Protein AF-A0AAP9ER14-F1 (afdb_monomer_lite)

Secondary structure (DSSP, 8-state):
------------------------------PPPPPPPPPPPPPPPPPP-TT-----EEEE----EEEEEEEEESS-EEEEES-EEEEETTTEEEEE-S-----S-EEEEEEEETT-EEEEE--S-EEEEEEEEEEEEEEE-SS-EEEEEEEEEEEEE-SS--EEEEEE-S-EEEEE-SSS-EEEEEEEEEEEEEEE-SS--EEE-SEEEEEEEEEE-SS--EEEEEEEEEEEEEE-SS--EEEEEEEEEEEEEE-SSS-EEEEE-TT-EEEEE----HHHHHHHHHHHHHHHHHHHSTTSS----------S-TTTHHHHHHHHHHHHHHHHHHHHHHHHHHSS-HHHHHHHHHHHHHHHHHHHHHHHHHHHHHH-SS------TT-HHHHHHHHHHHHHHHHHHHHHHHHHHH-----------HHHHHHHHHHHHHHHHHHHHHHHHTSHHHHHHHHHHHHHHH-

Structure (mmCIF, N/CA/C/O backbone):
data_AF-A0AAP9ER14-F1
#
_entry.id   AF-A0AAP9ER14-F1
#
loop_
_atom_site.group_PDB
_atom_site.id
_atom_site.type_symbol
_atom_site.label_atom_id
_atom_site.label_alt_id
_atom_site.label_comp_id
_atom_site.label_asym_id
_atom_site.label_entity_id
_atom_site.label_seq_id
_atom_site.pdbx_PDB_ins_code
_atom_site.Cartn_x
_atom_site.Cartn_y
_atom_site.Cartn_z
_atom_site.occupancy
_atom_site.B_iso_or_equiv
_atom_site.auth_seq_id
_atom_site.auth_comp_id
_atom_site.auth_asym_id
_atom_site.auth_atom_id
_atom_site.pdbx_PDB_model_num
ATOM 1 N N . MET A 1 1 ? -81.067 3.537 44.867 1.00 37.56 1 MET A N 1
ATOM 2 C CA . MET A 1 1 ? -82.253 3.334 44.002 1.00 37.56 1 MET A CA 1
ATOM 3 C C . MET A 1 1 ? -81.757 2.718 42.697 1.00 37.56 1 MET A C 1
ATOM 5 O O . MET A 1 1 ? -80.924 3.329 42.054 1.00 37.56 1 MET A O 1
ATOM 9 N N . ALA A 1 2 ? -81.883 1.393 42.564 1.00 40.19 2 ALA A N 1
ATOM 10 C CA . ALA A 1 2 ? -82.840 0.686 41.683 1.00 40.19 2 ALA A CA 1
ATOM 11 C C . ALA A 1 2 ? -82.239 0.456 40.272 1.00 40.19 2 ALA A C 1
ATOM 13 O O . ALA A 1 2 ? -82.068 1.403 39.525 1.00 40.19 2 ALA A O 1
ATOM 14 N N . ARG A 1 3 ? -81.631 -0.708 39.978 1.00 46.72 3 ARG A N 1
ATOM 15 C CA . ARG A 1 3 ? -82.211 -2.010 39.541 1.00 46.72 3 ARG A CA 1
ATOM 16 C C . ARG A 1 3 ? -83.025 -1.944 38.239 1.00 46.72 3 ARG A C 1
ATOM 18 O O . ARG A 1 3 ? -84.116 -1.403 38.267 1.00 46.72 3 ARG A O 1
ATOM 25 N N . HIS A 1 4 ? -82.566 -2.663 37.205 1.00 47.19 4 HIS A N 1
ATOM 26 C CA . HIS A 1 4 ? -83.324 -3.614 36.356 1.00 47.19 4 HIS A CA 1
ATOM 27 C C . HIS A 1 4 ? -82.300 -4.393 35.481 1.00 47.19 4 HIS A C 1
ATOM 29 O O . HIS A 1 4 ? -81.440 -3.760 34.887 1.00 47.19 4 HIS A O 1
ATOM 35 N N . ARG A 1 5 ? -82.122 -5.729 35.618 1.00 48.44 5 ARG A N 1
ATOM 36 C CA . ARG A 1 5 ? -82.878 -6.877 35.021 1.00 48.44 5 ARG A CA 1
ATOM 37 C C . ARG A 1 5 ? -82.789 -6.892 33.477 1.00 48.44 5 ARG A C 1
ATOM 39 O O . ARG A 1 5 ? -83.010 -5.855 32.885 1.00 48.44 5 ARG A O 1
ATOM 46 N N . SER A 1 6 ? -82.583 -7.998 32.749 1.00 47.16 6 SER A N 1
ATOM 47 C CA . SER A 1 6 ? -82.726 -9.432 33.056 1.00 47.16 6 SER A CA 1
ATOM 48 C C . SER A 1 6 ? -82.346 -10.307 31.838 1.00 47.16 6 SER A C 1
ATOM 50 O O . SER A 1 6 ? -82.711 -9.933 30.733 1.00 47.16 6 SER A O 1
ATOM 52 N N . LEU A 1 7 ? -81.820 -11.518 32.113 1.00 47.88 7 LEU A N 1
ATOM 53 C CA . LEU A 1 7 ? -82.157 -12.852 31.538 1.00 47.88 7 LEU A CA 1
ATOM 54 C C . LEU A 1 7 ? -81.899 -13.125 30.034 1.00 47.88 7 LEU A C 1
ATOM 56 O O . LEU A 1 7 ? -82.387 -12.405 29.178 1.00 47.88 7 LEU A O 1
ATOM 60 N N . ARG A 1 8 ? -81.200 -14.205 29.641 1.00 44.22 8 ARG A N 1
ATOM 61 C CA . ARG A 1 8 ? -81.615 -15.640 29.544 1.00 44.22 8 ARG A CA 1
ATOM 62 C C . ARG A 1 8 ? -80.444 -16.392 28.847 1.00 44.22 8 ARG A C 1
ATOM 64 O O . ARG A 1 8 ? -79.755 -15.746 28.075 1.00 44.22 8 ARG A O 1
ATOM 71 N N . ASN A 1 9 ? -80.186 -17.704 28.904 1.00 40.47 9 ASN A N 1
ATOM 72 C CA . ASN A 1 9 ? -80.587 -18.873 29.703 1.00 40.47 9 ASN A CA 1
ATOM 73 C C . ASN A 1 9 ? -79.779 -20.094 29.168 1.00 40.47 9 ASN A C 1
ATOM 75 O O . ASN A 1 9 ? -79.563 -20.129 27.965 1.00 40.47 9 ASN A O 1
ATOM 79 N N . LEU A 1 10 ? -79.478 -21.076 30.045 1.00 39.66 10 LEU A N 1
ATOM 80 C CA . LEU A 1 10 ? -79.446 -22.562 29.867 1.00 39.66 10 LEU A CA 1
ATOM 81 C C . LEU A 1 10 ? -78.654 -23.197 28.692 1.00 39.66 10 LEU A C 1
ATOM 83 O O . LEU A 1 10 ? -78.729 -22.736 27.568 1.00 39.66 10 LEU A O 1
ATOM 87 N N . GLY A 1 11 ? -77.952 -24.330 28.814 1.00 36.53 11 GLY A N 1
ATOM 88 C CA . GLY A 1 11 ? -77.845 -25.390 29.830 1.00 36.53 11 GLY A CA 1
ATOM 89 C C . GLY A 1 11 ? -76.650 -26.305 29.461 1.00 36.53 11 GLY A C 1
ATOM 90 O O . GLY A 1 11 ? -76.185 -26.277 28.329 1.00 36.53 11 GLY A O 1
ATOM 91 N N . GLN A 1 12 ? -75.946 -26.915 30.419 1.00 44.78 12 GLN A N 1
ATOM 92 C CA . GLN A 1 12 ? -76.244 -28.217 31.041 1.00 44.78 12 GLN A CA 1
ATOM 93 C C . GLN A 1 12 ? -75.957 -29.416 30.110 1.00 44.78 12 GLN A C 1
ATOM 95 O O . GLN A 1 12 ? -76.627 -29.583 29.099 1.00 44.78 12 GLN A O 1
ATOM 100 N N . GLY A 1 13 ? -75.002 -30.281 30.486 1.00 38.50 13 GLY A N 1
ATOM 101 C CA . GLY A 1 13 ? -74.830 -31.589 29.840 1.00 38.50 13 GLY A CA 1
ATOM 102 C C . GLY A 1 13 ? -73.471 -32.260 30.040 1.00 38.50 13 GLY A C 1
ATOM 103 O O . GLY A 1 13 ? -72.611 -32.184 29.173 1.00 38.50 13 GLY A O 1
ATOM 104 N N . CYS A 1 14 ? -73.296 -32.945 31.172 1.00 44.59 14 CYS A N 1
ATOM 105 C CA . CYS A 1 14 ? -72.257 -33.952 31.387 1.00 44.59 14 CYS A CA 1
ATOM 106 C C . CYS A 1 14 ? -72.363 -35.107 30.376 1.00 44.59 14 CYS A C 1
ATOM 108 O O . CYS A 1 14 ? -73.463 -35.605 30.162 1.00 44.59 14 CYS A O 1
ATOM 110 N N . ALA A 1 15 ? -71.229 -35.630 29.902 1.00 42.75 15 ALA A N 1
ATOM 111 C CA . ALA A 1 15 ? -71.026 -37.071 29.722 1.00 42.75 15 ALA A CA 1
ATOM 112 C C . ALA A 1 15 ? -69.532 -37.360 29.532 1.00 42.75 15 ALA A C 1
ATOM 114 O O . ALA A 1 15 ? -68.941 -37.066 28.496 1.00 42.75 15 ALA A O 1
ATOM 115 N N . ALA A 1 16 ? -68.929 -37.944 30.564 1.00 47.16 16 ALA A N 1
ATOM 116 C CA . ALA A 1 16 ? -67.668 -38.645 30.453 1.00 47.16 16 ALA A CA 1
ATOM 117 C C . ALA A 1 16 ? -67.900 -39.941 29.663 1.00 47.16 16 ALA A C 1
ATOM 119 O O . ALA A 1 16 ? -68.731 -40.757 30.056 1.00 47.16 16 ALA A O 1
ATOM 120 N N . PHE A 1 17 ? -67.143 -40.144 28.589 1.00 42.06 17 PHE A N 1
ATOM 121 C CA . PHE A 1 17 ? -66.876 -41.473 28.053 1.00 42.06 17 PHE A CA 1
ATOM 122 C C . PHE A 1 17 ? -65.367 -41.627 27.912 1.00 42.06 17 PHE A C 1
ATOM 124 O O . PHE A 1 17 ? -64.719 -41.025 27.059 1.00 42.06 17 PHE A O 1
ATOM 131 N N . VAL A 1 18 ? -64.822 -42.421 28.828 1.00 47.12 18 VAL A N 1
ATOM 132 C CA . VAL A 1 18 ? -63.473 -42.967 28.785 1.00 47.12 18 VAL A CA 1
ATOM 133 C C . VAL A 1 18 ? -63.466 -44.021 27.681 1.00 47.12 18 VAL A C 1
ATOM 135 O O . VAL A 1 18 ? -64.092 -45.068 27.825 1.00 47.12 18 VAL A O 1
ATOM 138 N N . LEU A 1 19 ? -62.772 -43.741 26.578 1.00 40.34 19 LEU A N 1
ATOM 139 C CA . LEU A 1 19 ? -62.383 -44.752 25.600 1.00 40.34 19 LEU A CA 1
ATOM 140 C C . LEU A 1 19 ? -60.859 -44.891 25.658 1.00 40.34 19 LEU A C 1
ATOM 142 O O . LEU A 1 19 ? -60.113 -44.143 25.031 1.00 40.34 19 LEU A O 1
ATOM 146 N N . SER A 1 20 ? -60.394 -45.833 26.475 1.00 43.78 20 SER A N 1
ATOM 147 C CA . SER A 1 20 ? -58.998 -46.261 26.500 1.00 43.78 20 SER A CA 1
ATOM 148 C C . SER A 1 20 ? -58.727 -47.130 25.272 1.00 43.78 20 SER A C 1
ATOM 150 O O . SER A 1 20 ? -58.927 -48.341 25.303 1.00 43.78 20 SER A O 1
ATOM 152 N N . ALA A 1 21 ? -58.282 -46.510 24.179 1.00 41.88 21 ALA A N 1
ATOM 153 C CA . ALA A 1 21 ? -57.664 -47.219 23.067 1.00 41.88 21 ALA A CA 1
ATOM 154 C C . ALA A 1 21 ? -56.157 -47.327 23.335 1.00 41.88 21 ALA A C 1
ATOM 156 O O . ALA A 1 21 ? -55.418 -46.347 23.250 1.00 41.88 21 ALA A O 1
ATOM 157 N N . VAL A 1 22 ? -55.708 -48.529 23.695 1.00 49.09 22 VAL A N 1
ATOM 158 C CA . VAL A 1 22 ? -54.288 -48.881 23.769 1.00 49.09 22 VAL A CA 1
ATOM 159 C C . VAL A 1 22 ? -53.776 -49.030 22.337 1.00 49.09 22 VAL A C 1
ATOM 161 O O . VAL A 1 22 ? -53.942 -50.077 21.718 1.00 49.09 22 VAL A O 1
ATOM 164 N N . PHE A 1 23 ? -53.168 -47.973 21.800 1.00 42.84 23 PHE A N 1
ATOM 165 C CA . PHE A 1 23 ? -52.319 -48.058 20.614 1.00 42.84 23 PHE A CA 1
ATOM 166 C C . PHE A 1 23 ? -50.867 -48.207 21.069 1.00 42.84 23 PHE A C 1
AT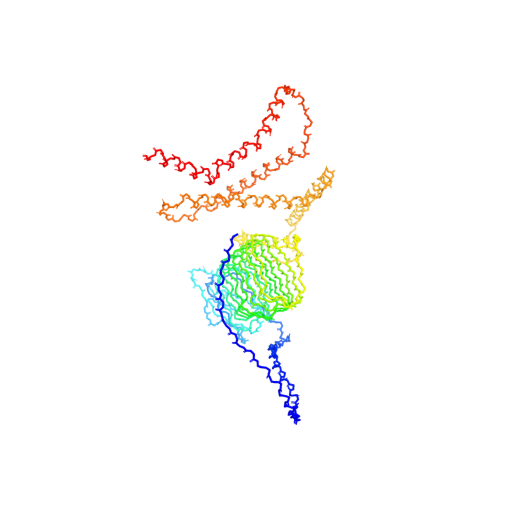OM 168 O O . PHE A 1 23 ? -50.189 -47.236 21.395 1.00 42.84 23 PHE A O 1
ATOM 175 N N . THR A 1 24 ? -50.376 -49.444 21.095 1.00 50.50 24 THR A N 1
ATOM 176 C CA . THR A 1 24 ? -48.939 -49.729 21.133 1.00 50.50 24 THR A CA 1
ATOM 177 C C . THR A 1 24 ? -48.363 -49.496 19.739 1.00 50.50 24 THR A C 1
ATOM 179 O O . THR A 1 24 ? -48.176 -50.432 18.965 1.00 50.50 24 THR A O 1
ATOM 182 N N . THR A 1 25 ? -48.110 -48.238 19.390 1.00 47.75 25 THR A N 1
ATOM 183 C CA . THR A 1 25 ? -47.251 -47.896 18.253 1.00 47.75 25 THR A CA 1
ATOM 184 C C . THR A 1 25 ? -45.843 -47.669 18.777 1.00 47.75 25 THR A C 1
ATOM 186 O O . THR A 1 25 ? -45.559 -46.647 19.401 1.00 47.75 25 THR A O 1
ATOM 189 N N . SER A 1 26 ? -44.960 -48.636 18.534 1.00 56.62 26 SER A N 1
ATOM 190 C CA . SER A 1 26 ? -43.514 -48.486 18.679 1.00 56.62 26 SER A CA 1
ATOM 191 C C . SER A 1 26 ? -43.013 -47.458 17.662 1.00 56.62 26 SER A C 1
ATOM 193 O O . SER A 1 26 ? -42.572 -47.804 16.569 1.00 56.62 26 SER A O 1
ATOM 195 N N . ALA A 1 27 ? -43.121 -46.177 18.008 1.00 49.47 27 ALA A N 1
ATOM 196 C CA . ALA A 1 27 ? -42.451 -45.105 17.295 1.00 49.47 27 ALA A CA 1
ATOM 197 C C . ALA A 1 27 ? -40.973 -45.137 17.696 1.00 49.47 27 ALA A C 1
ATOM 199 O O . ALA A 1 27 ? -40.591 -44.681 18.773 1.00 49.47 27 ALA A O 1
ATOM 200 N N . LEU A 1 28 ? -40.146 -45.734 16.837 1.00 58.12 28 LEU A N 1
ATOM 201 C CA . LEU A 1 28 ? -38.703 -45.528 16.854 1.00 58.12 28 LEU A CA 1
ATOM 202 C C . LEU A 1 28 ? -38.463 -44.018 16.775 1.00 58.12 28 LEU A C 1
ATOM 204 O O . LEU A 1 28 ? -38.783 -43.392 15.765 1.00 58.12 28 LEU A O 1
ATOM 208 N N . ALA A 1 29 ? -37.950 -43.439 17.859 1.00 53.94 29 ALA A N 1
ATOM 209 C CA . ALA A 1 29 ? -37.501 -42.060 17.901 1.00 53.94 29 ALA A CA 1
ATOM 210 C C . ALA A 1 29 ? -36.374 -41.897 16.874 1.00 53.94 29 ALA A C 1
ATOM 212 O O . ALA A 1 29 ? -35.222 -42.241 17.133 1.00 53.94 29 ALA A O 1
ATOM 213 N N . GLN A 1 30 ? -36.723 -41.429 15.677 1.00 60.12 30 GLN A N 1
ATOM 214 C CA . GLN A 1 30 ? -35.744 -40.977 14.704 1.00 60.12 30 GLN A CA 1
ATOM 215 C C . GLN A 1 30 ? -35.145 -39.692 15.264 1.00 60.12 30 GLN A C 1
ATOM 217 O O . GLN A 1 30 ? -35.820 -38.669 15.374 1.00 60.12 30 GLN A O 1
ATOM 222 N N . THR A 1 31 ? -33.883 -39.773 15.677 1.00 69.50 31 THR A N 1
ATOM 223 C CA . THR A 1 31 ? -33.066 -38.595 15.954 1.00 69.50 31 THR A CA 1
ATOM 224 C C . THR A 1 31 ? -33.134 -37.674 14.737 1.00 69.50 31 THR A C 1
ATOM 226 O O . THR A 1 31 ? -32.898 -38.159 13.625 1.00 69.50 31 THR A O 1
ATOM 229 N N . PRO A 1 32 ? -33.475 -36.385 14.910 1.00 72.06 32 PRO A N 1
ATOM 230 C CA . PRO A 1 32 ? -33.477 -35.441 13.804 1.00 72.06 32 PRO A CA 1
ATOM 231 C C . PRO A 1 32 ? -32.103 -35.471 13.117 1.00 72.06 32 PRO A C 1
ATOM 233 O O . PRO A 1 32 ? -31.088 -35.586 13.814 1.00 72.06 32 PRO A O 1
ATOM 236 N N . PRO A 1 33 ? -32.056 -35.428 11.773 1.00 75.88 33 PRO A N 1
ATOM 237 C CA . PRO A 1 33 ? -30.796 -35.442 11.046 1.00 75.88 33 PRO A CA 1
ATOM 238 C C . PRO A 1 33 ? -29.924 -34.292 11.548 1.00 75.88 33 PRO A C 1
ATOM 240 O O . PRO A 1 33 ? -30.408 -33.168 11.710 1.00 75.88 33 PRO A O 1
ATOM 243 N N . LEU A 1 34 ? -28.654 -34.596 11.835 1.00 78.44 34 LEU A N 1
ATOM 244 C CA . LEU A 1 34 ? -27.686 -33.574 12.212 1.00 78.44 34 LEU A CA 1
ATOM 245 C C . LEU A 1 34 ? -27.704 -32.465 11.142 1.00 78.44 34 LEU A C 1
ATOM 247 O O . LEU A 1 34 ? -27.752 -32.789 9.950 1.00 78.44 34 LEU A O 1
ATOM 251 N N . PRO A 1 35 ? -27.664 -31.180 11.540 1.00 81.00 35 PRO A N 1
ATOM 252 C CA . PRO A 1 35 ? -27.457 -30.088 10.601 1.00 81.00 35 PRO A CA 1
ATOM 253 C C . PRO A 1 35 ? -26.236 -30.395 9.726 1.00 81.00 35 PRO A C 1
ATOM 255 O O . PRO A 1 35 ? -25.252 -30.924 10.255 1.00 81.00 35 PRO A O 1
ATOM 258 N N . PRO A 1 36 ? -26.281 -30.097 8.416 1.00 81.25 36 PRO A N 1
ATOM 259 C CA . PRO A 1 36 ? -25.126 -30.289 7.554 1.00 81.25 36 PRO A CA 1
ATOM 260 C C . PRO A 1 36 ? -23.931 -29.546 8.149 1.00 81.25 36 PRO A C 1
ATOM 262 O O . PRO A 1 36 ? -24.048 -28.388 8.560 1.00 81.25 36 PRO A O 1
ATOM 265 N N . GLU A 1 37 ? -22.806 -30.249 8.237 1.00 81.31 37 GLU A N 1
ATOM 266 C CA . GLU A 1 37 ? -21.552 -29.687 8.717 1.00 81.31 37 GLU A CA 1
ATOM 267 C C . GLU A 1 37 ? -21.229 -28.431 7.886 1.00 81.31 37 GLU A C 1
ATOM 269 O O . GLU A 1 37 ? -21.383 -28.464 6.657 1.00 81.31 37 GLU A O 1
ATOM 274 N N . PRO A 1 38 ? -20.855 -27.301 8.519 1.00 79.31 38 PRO A N 1
ATOM 275 C CA . PRO A 1 38 ? -20.463 -26.102 7.793 1.00 79.31 38 PRO A CA 1
ATOM 276 C C . PRO A 1 38 ? -19.399 -26.457 6.749 1.00 79.31 38 PRO A C 1
ATOM 278 O O . PRO A 1 38 ? -18.507 -27.253 7.057 1.00 79.31 38 PRO A O 1
ATOM 281 N N . PRO A 1 39 ? -19.464 -25.894 5.529 1.00 79.06 39 PRO A N 1
ATOM 282 C CA . PRO A 1 39 ? -18.451 -26.160 4.520 1.00 79.06 39 PRO A CA 1
ATOM 283 C C . PRO A 1 39 ? -17.075 -25.855 5.111 1.00 79.06 39 PRO A C 1
ATOM 285 O O . PRO A 1 39 ? -16.876 -24.799 5.720 1.00 79.06 39 PRO A O 1
ATOM 288 N N . ALA A 1 40 ? -16.147 -26.803 4.961 1.00 73.25 40 ALA A N 1
ATOM 289 C CA . ALA A 1 40 ? -14.777 -26.614 5.404 1.00 73.25 40 ALA A CA 1
ATOM 290 C C . ALA A 1 40 ? -14.242 -25.296 4.814 1.00 73.25 40 ALA A C 1
ATOM 292 O O . ALA A 1 40 ? -14.502 -25.014 3.637 1.00 73.25 40 ALA A O 1
ATOM 293 N N . PRO A 1 41 ? -13.535 -24.470 5.608 1.00 72.12 41 PRO A N 1
ATOM 294 C CA . PRO A 1 41 ? -12.948 -23.244 5.093 1.00 72.12 41 PRO A CA 1
ATOM 295 C C . PRO A 1 41 ? -12.080 -23.574 3.870 1.00 72.12 41 PRO A C 1
ATOM 297 O O . PRO A 1 41 ? -11.433 -24.629 3.860 1.00 72.12 41 PRO A O 1
ATOM 300 N N . PRO A 1 42 ? -12.079 -22.713 2.835 1.00 66.25 42 PRO A N 1
ATOM 301 C CA . PRO A 1 42 ? -11.271 -22.940 1.647 1.00 66.25 42 PRO A CA 1
ATOM 302 C C . PRO A 1 42 ? -9.830 -23.192 2.078 1.00 66.25 42 PRO A C 1
ATOM 304 O O . PRO A 1 42 ? -9.284 -22.461 2.909 1.00 66.25 42 PRO A O 1
ATOM 307 N N . SER A 1 43 ? -9.238 -24.268 1.558 1.00 56.72 43 SER A N 1
ATOM 308 C CA . SER A 1 43 ? -7.840 -24.576 1.828 1.00 56.72 43 SER A CA 1
ATOM 309 C C . SER A 1 43 ? -6.999 -23.348 1.466 1.00 56.72 43 SER A C 1
ATOM 311 O O . SER A 1 43 ? -7.218 -22.786 0.387 1.00 56.72 43 SER A O 1
ATOM 313 N N . PRO A 1 44 ? -6.081 -22.897 2.342 1.00 54.00 44 PRO A N 1
ATOM 314 C CA . PRO A 1 44 ? -5.186 -21.804 1.997 1.00 54.00 44 PRO A CA 1
ATOM 315 C C . PRO A 1 44 ? -4.478 -22.154 0.681 1.00 54.00 44 PRO A C 1
ATOM 317 O O . PRO A 1 44 ? -4.146 -23.329 0.476 1.00 54.00 44 PRO A O 1
ATOM 320 N N . PRO A 1 45 ? -4.300 -21.186 -0.237 1.00 51.75 45 PRO A N 1
ATOM 321 C CA . PRO A 1 45 ? -3.620 -21.456 -1.492 1.00 51.75 45 PRO A CA 1
ATOM 322 C C . PRO A 1 45 ? -2.255 -22.070 -1.204 1.00 51.75 45 PRO A C 1
ATOM 324 O O . PRO A 1 45 ? -1.622 -21.756 -0.194 1.00 51.75 45 PRO A O 1
ATOM 327 N N . ALA A 1 46 ? -1.844 -22.989 -2.080 1.00 45.22 46 ALA A N 1
ATOM 328 C CA . ALA A 1 46 ? -0.560 -23.658 -1.973 1.00 45.22 46 ALA A CA 1
ATOM 329 C C . ALA A 1 46 ? 0.528 -22.610 -1.713 1.00 45.22 46 ALA A C 1
ATOM 331 O O . ALA A 1 46 ? 0.670 -21.652 -2.474 1.00 45.22 46 ALA A O 1
ATOM 332 N N . SER A 1 47 ? 1.239 -22.776 -0.598 1.00 43.34 47 SER A N 1
ATOM 333 C CA . SER A 1 47 ? 2.354 -21.926 -0.206 1.00 43.34 47 SER A CA 1
ATOM 334 C C . SER A 1 47 ? 3.317 -21.805 -1.381 1.00 43.34 47 SER A C 1
ATOM 336 O O . SER A 1 47 ? 3.858 -22.816 -1.833 1.00 43.34 47 SER A O 1
ATOM 338 N N . ILE A 1 48 ? 3.490 -20.581 -1.882 1.00 47.53 48 ILE A N 1
ATOM 339 C CA . ILE A 1 48 ? 4.494 -20.248 -2.891 1.00 47.53 48 ILE A CA 1
ATOM 340 C C . ILE A 1 48 ? 5.840 -20.739 -2.353 1.00 47.53 48 ILE A C 1
ATOM 342 O O . ILE A 1 48 ? 6.187 -20.468 -1.204 1.00 47.53 48 ILE A O 1
ATOM 346 N N . ASP A 1 49 ? 6.549 -21.521 -3.162 1.00 38.22 49 ASP A N 1
ATOM 347 C CA . ASP A 1 49 ? 7.795 -22.172 -2.777 1.00 38.22 49 ASP A CA 1
ATOM 348 C C . ASP A 1 49 ? 8.836 -21.102 -2.385 1.00 38.22 49 ASP A C 1
ATOM 350 O O . ASP A 1 49 ? 9.364 -20.359 -3.219 1.00 38.22 49 ASP A O 1
ATOM 354 N N . VAL A 1 50 ? 9.099 -20.992 -1.078 1.00 44.66 50 VAL A N 1
ATOM 355 C CA . VAL A 1 50 ? 9.963 -19.972 -0.446 1.00 44.66 50 VAL A CA 1
ATOM 356 C C . VAL A 1 50 ? 11.444 -20.154 -0.831 1.00 44.66 50 VAL A C 1
ATOM 358 O O . VAL A 1 50 ? 12.288 -19.328 -0.501 1.00 44.66 50 VAL A O 1
ATOM 361 N N . ASN A 1 51 ? 11.774 -21.201 -1.591 1.00 37.69 51 ASN A N 1
ATOM 362 C CA . ASN A 1 51 ? 13.119 -21.475 -2.103 1.00 37.69 51 ASN A CA 1
ATOM 363 C C . ASN A 1 51 ? 13.444 -20.771 -3.431 1.00 37.69 51 ASN A C 1
ATOM 365 O O . ASN A 1 51 ? 14.412 -21.136 -4.103 1.00 37.69 51 ASN A O 1
ATOM 369 N N . THR A 1 52 ? 12.664 -19.764 -3.823 1.00 47.94 52 THR A N 1
ATOM 370 C CA . THR A 1 52 ? 13.021 -18.923 -4.969 1.00 47.94 52 THR A CA 1
ATOM 371 C C . THR A 1 52 ? 14.322 -18.173 -4.632 1.00 47.94 52 THR A C 1
ATOM 373 O O . THR A 1 52 ? 14.385 -17.542 -3.573 1.00 47.94 52 THR A O 1
ATOM 376 N N . PRO A 1 53 ? 15.381 -18.251 -5.468 1.00 54.06 53 PRO A N 1
ATOM 377 C CA . PRO A 1 53 ? 16.604 -17.473 -5.257 1.00 54.06 53 PRO A CA 1
ATOM 378 C C . PRO A 1 53 ? 16.251 -15.992 -5.059 1.00 54.06 53 PRO A C 1
ATOM 380 O O . PRO A 1 53 ? 15.239 -15.556 -5.614 1.00 54.06 53 PRO A O 1
ATOM 383 N N . PRO A 1 54 ? 17.033 -15.226 -4.269 1.00 61.97 54 PRO A N 1
ATOM 384 C CA . PRO A 1 54 ? 16.722 -13.828 -3.989 1.00 61.97 54 PRO A CA 1
ATOM 385 C C . PRO A 1 54 ? 16.429 -13.112 -5.306 1.00 61.97 54 PRO A C 1
ATOM 387 O O . PRO A 1 54 ? 17.278 -13.053 -6.194 1.00 61.97 54 PRO A O 1
ATOM 390 N N . GLY A 1 55 ? 15.179 -12.669 -5.455 1.00 71.31 55 GLY A N 1
ATOM 391 C CA . GLY A 1 55 ? 14.714 -12.061 -6.691 1.00 71.31 55 GLY A CA 1
ATOM 392 C C . GLY A 1 55 ? 15.579 -10.856 -7.034 1.00 71.31 55 GLY A C 1
ATOM 393 O O . GLY A 1 55 ? 15.981 -10.103 -6.139 1.00 71.31 55 GLY A O 1
ATOM 394 N N . ARG A 1 56 ? 15.862 -10.666 -8.328 1.00 89.81 56 ARG A N 1
ATOM 395 C CA . ARG A 1 56 ? 16.576 -9.474 -8.800 1.00 89.81 56 ARG A CA 1
ATOM 396 C C . ARG A 1 56 ? 15.875 -8.212 -8.304 1.00 89.81 56 ARG A C 1
ATOM 398 O O . ARG A 1 56 ? 14.672 -8.225 -8.087 1.00 89.81 56 ARG A O 1
ATOM 405 N N . PHE A 1 57 ? 16.606 -7.126 -8.129 1.00 93.75 57 PHE A N 1
ATOM 406 C CA . PHE A 1 57 ? 16.085 -5.844 -7.688 1.00 93.75 57 PHE A CA 1
ATOM 407 C C . PHE A 1 57 ? 16.117 -4.844 -8.842 1.00 93.75 57 PHE A C 1
ATOM 409 O O . PHE A 1 57 ? 17.188 -4.553 -9.369 1.00 93.75 57 PHE A O 1
ATOM 416 N N . LEU A 1 58 ? 14.958 -4.319 -9.225 1.00 94.75 58 LEU A N 1
ATOM 417 C CA . LEU A 1 58 ? 14.816 -3.205 -10.155 1.00 94.75 58 LEU A CA 1
ATOM 418 C C . LEU A 1 58 ? 14.633 -1.909 -9.360 1.00 94.75 58 LEU A C 1
ATOM 420 O O . LEU A 1 58 ? 13.623 -1.740 -8.681 1.00 94.75 58 LEU A O 1
ATOM 424 N N . ASP A 1 59 ? 15.592 -0.990 -9.458 1.00 91.69 59 ASP A N 1
ATOM 425 C CA . ASP A 1 59 ? 15.471 0.350 -8.871 1.00 91.69 59 ASP A CA 1
ATOM 426 C C . ASP A 1 59 ? 14.876 1.324 -9.896 1.00 91.69 59 ASP A C 1
ATOM 428 O O . ASP A 1 59 ? 15.512 1.643 -10.904 1.00 91.69 59 ASP A O 1
ATOM 432 N N . LEU A 1 60 ? 13.660 1.804 -9.641 1.00 91.50 60 LEU A N 1
ATOM 433 C CA . LEU A 1 60 ? 13.006 2.826 -10.448 1.00 91.50 60 LEU A CA 1
ATOM 434 C C . LEU A 1 60 ? 13.422 4.204 -9.939 1.00 91.50 60 LEU A C 1
ATOM 436 O O . LEU A 1 60 ? 12.825 4.767 -9.016 1.00 91.50 60 LEU A O 1
ATOM 440 N N . ALA A 1 61 ? 14.472 4.739 -10.556 1.00 86.56 61 ALA A N 1
ATOM 441 C CA . ALA A 1 61 ? 14.871 6.124 -10.374 1.00 86.56 61 ALA A CA 1
ATOM 442 C C . ALA A 1 61 ? 13.763 7.087 -10.843 1.00 86.56 61 ALA A C 1
ATOM 444 O O . ALA A 1 61 ? 12.991 6.735 -11.740 1.00 86.56 61 ALA A O 1
ATOM 445 N N . PRO A 1 62 ? 13.714 8.322 -10.306 1.00 84.06 62 PRO A N 1
ATOM 446 C CA . PRO A 1 62 ? 12.896 9.370 -10.894 1.00 84.06 62 PRO A CA 1
ATOM 447 C C . PRO A 1 62 ? 13.230 9.513 -12.378 1.00 84.06 62 PRO A C 1
ATOM 449 O O . PRO A 1 62 ? 14.384 9.726 -12.751 1.00 84.06 62 PRO A O 1
ATOM 452 N N . SER A 1 63 ? 12.210 9.380 -13.210 1.00 85.81 63 SER A N 1
ATOM 453 C CA . SER A 1 63 ? 12.296 9.559 -14.653 1.00 85.81 63 SER A CA 1
ATOM 454 C C . SER A 1 63 ? 11.249 10.568 -15.123 1.00 85.81 63 SER A C 1
ATOM 456 O O . SER A 1 63 ? 10.337 10.919 -14.374 1.00 85.81 63 SER A O 1
ATOM 458 N N . CYS A 1 64 ? 11.380 11.034 -16.358 1.00 88.88 64 CYS A N 1
ATOM 459 C CA . CYS A 1 64 ? 10.355 11.829 -17.032 1.00 88.88 64 CYS A CA 1
ATOM 460 C C . CYS A 1 64 ? 9.446 10.977 -17.924 1.00 88.88 64 CYS A C 1
ATOM 462 O O . CYS A 1 64 ? 8.855 11.486 -18.871 1.00 88.88 64 CYS A O 1
ATOM 464 N N . LEU A 1 65 ? 9.356 9.670 -17.653 1.00 91.44 65 LEU A N 1
ATOM 465 C CA . LEU A 1 65 ? 8.357 8.841 -18.312 1.00 91.44 65 LEU A CA 1
ATOM 466 C C . LEU A 1 65 ? 6.964 9.260 -17.835 1.00 91.44 65 LEU A C 1
ATOM 468 O O . LEU A 1 65 ? 6.761 9.461 -16.638 1.00 91.44 65 LEU A O 1
ATOM 472 N N . THR A 1 66 ? 6.006 9.344 -18.748 1.00 93.12 66 THR A N 1
ATOM 473 C CA . THR A 1 66 ? 4.590 9.439 -18.388 1.00 93.12 66 THR A CA 1
ATOM 474 C C . THR A 1 66 ? 4.091 8.082 -17.918 1.00 93.12 66 THR A C 1
ATOM 476 O O . THR A 1 66 ? 3.462 7.996 -16.871 1.00 93.12 66 THR A O 1
ATOM 479 N N . ASP A 1 67 ? 4.470 7.020 -18.634 1.00 94.69 67 ASP A N 1
ATOM 480 C CA . ASP A 1 67 ? 3.981 5.662 -18.414 1.00 94.69 67 ASP A CA 1
ATOM 481 C C . ASP A 1 67 ? 5.131 4.652 -18.419 1.00 94.69 67 ASP A C 1
ATOM 483 O O . ASP A 1 67 ? 5.964 4.618 -19.332 1.00 94.69 67 ASP A O 1
ATOM 487 N N . LEU A 1 68 ? 5.154 3.777 -17.420 1.00 95.75 68 LEU A N 1
ATOM 488 C CA . LEU A 1 68 ? 6.070 2.645 -17.357 1.00 95.75 68 LEU A CA 1
ATOM 489 C C . LEU A 1 68 ? 5.284 1.360 -17.121 1.00 95.75 68 LEU A C 1
ATOM 491 O O . LEU A 1 68 ? 4.750 1.139 -16.036 1.00 95.75 68 LEU A O 1
ATOM 495 N N . HIS A 1 69 ? 5.276 0.474 -18.114 1.00 97.31 69 HIS A N 1
ATOM 496 C CA . HIS A 1 69 ? 4.694 -0.857 -17.985 1.00 97.31 69 HIS A CA 1
ATOM 497 C C . HIS A 1 69 ? 5.790 -1.896 -17.739 1.00 97.31 69 HIS A C 1
ATOM 499 O O . HIS A 1 69 ? 6.675 -2.117 -18.561 1.00 97.31 69 HIS A O 1
ATOM 505 N N . ILE A 1 70 ? 5.731 -2.542 -16.582 1.00 97.00 70 ILE A N 1
ATOM 506 C CA . ILE A 1 70 ? 6.624 -3.611 -16.151 1.00 97.00 70 ILE A CA 1
ATOM 507 C C . ILE A 1 70 ? 5.867 -4.932 -16.264 1.00 97.00 70 ILE A C 1
ATOM 509 O O . ILE A 1 70 ? 4.779 -5.103 -15.710 1.00 97.00 70 ILE A O 1
ATOM 513 N N . ARG A 1 71 ? 6.444 -5.893 -16.976 1.00 97.25 71 ARG A N 1
ATOM 514 C CA . ARG A 1 71 ? 5.858 -7.217 -17.181 1.00 97.25 71 ARG A CA 1
ATOM 515 C C . ARG A 1 71 ? 6.773 -8.281 -16.610 1.00 97.25 71 ARG A C 1
ATOM 517 O O . ARG A 1 71 ? 7.962 -8.311 -16.915 1.00 97.25 71 ARG A O 1
ATOM 524 N N . ALA A 1 72 ? 6.226 -9.171 -15.793 1.00 94.81 72 ALA A N 1
ATOM 525 C CA . ALA A 1 72 ? 6.963 -10.342 -15.355 1.00 94.81 72 ALA A CA 1
ATOM 526 C C . ALA A 1 72 ? 7.127 -11.325 -16.528 1.00 94.81 72 ALA A C 1
ATOM 528 O O . ALA A 1 72 ? 6.163 -11.668 -17.213 1.00 94.81 72 ALA A O 1
ATOM 529 N N . GLY A 1 73 ? 8.346 -11.805 -16.730 1.00 93.00 73 GLY A N 1
ATOM 530 C CA . GLY A 1 73 ? 8.717 -12.753 -17.767 1.00 93.00 73 GLY A CA 1
ATOM 531 C C . GLY A 1 73 ? 9.966 -13.536 -17.381 1.00 93.00 73 GLY A C 1
ATOM 532 O O . GLY A 1 73 ? 10.241 -13.741 -16.196 1.00 93.00 73 GLY A O 1
ATOM 533 N N . VAL A 1 74 ? 10.710 -14.026 -18.371 1.00 90.31 74 VAL A N 1
ATOM 534 C CA . VAL A 1 74 ? 11.862 -14.918 -18.119 1.00 90.31 74 VAL A CA 1
ATOM 535 C C . VAL A 1 74 ? 13.173 -14.153 -18.219 1.00 90.31 74 VAL A C 1
ATOM 537 O O . VAL A 1 74 ? 14.072 -14.336 -17.396 1.00 90.31 74 VAL A O 1
ATOM 540 N N . THR A 1 75 ? 13.288 -13.286 -19.222 1.00 90.38 75 THR A N 1
ATOM 541 C CA . THR A 1 75 ? 14.529 -12.578 -19.532 1.00 90.38 75 THR A CA 1
ATOM 542 C C . THR A 1 75 ? 14.315 -11.076 -19.449 1.00 90.38 75 THR A C 1
ATOM 544 O O . THR A 1 75 ? 13.404 -10.569 -20.099 1.00 90.38 75 THR A O 1
ATOM 547 N N . PRO A 1 76 ? 15.162 -10.343 -18.702 1.00 94.69 76 PRO A N 1
ATOM 548 C CA . PRO A 1 76 ? 15.042 -8.897 -18.635 1.00 94.69 76 PRO A CA 1
ATOM 549 C C . PRO A 1 76 ? 15.280 -8.294 -20.020 1.00 94.69 76 PRO A C 1
ATOM 551 O O . PRO A 1 76 ? 16.326 -8.532 -20.629 1.00 94.69 76 PRO A O 1
ATOM 554 N N . SER A 1 77 ? 14.326 -7.521 -20.524 1.00 96.19 77 SER A N 1
ATOM 555 C CA . SER A 1 77 ? 14.459 -6.849 -21.815 1.00 96.19 77 SER A CA 1
ATOM 556 C C . SER A 1 77 ? 13.573 -5.612 -21.889 1.00 96.19 77 SER A C 1
ATOM 558 O O . SER A 1 77 ? 12.607 -5.474 -21.145 1.00 96.19 77 SER A O 1
ATOM 560 N N . VAL A 1 78 ? 13.914 -4.689 -22.784 1.00 96.69 78 VAL A N 1
ATOM 561 C CA . VAL A 1 78 ? 13.025 -3.578 -23.133 1.00 96.69 78 VAL A CA 1
ATOM 562 C C . VAL A 1 78 ? 12.176 -4.035 -24.311 1.00 96.69 78 VAL A C 1
ATOM 564 O O . VAL A 1 78 ? 12.726 -4.363 -25.363 1.00 96.69 78 VAL A O 1
ATOM 567 N N . LEU A 1 79 ? 10.858 -4.056 -24.135 1.00 96.19 79 LEU A N 1
ATOM 568 C CA . LEU A 1 79 ? 9.910 -4.450 -25.175 1.00 96.19 79 LEU A CA 1
ATOM 569 C C . LEU A 1 79 ? 9.624 -3.275 -26.113 1.00 96.19 79 LEU A C 1
ATOM 571 O O . LEU A 1 79 ? 9.616 -3.438 -27.334 1.00 96.19 79 LEU A O 1
ATOM 575 N N . SER A 1 80 ? 9.441 -2.076 -25.555 1.00 95.50 80 SER A N 1
ATOM 576 C CA . SER A 1 80 ? 9.191 -0.861 -26.331 1.00 95.50 80 SER A CA 1
ATOM 577 C C . SER A 1 80 ? 9.546 0.422 -25.559 1.00 95.50 80 SER A C 1
ATOM 579 O O . SER A 1 80 ? 9.768 0.405 -24.349 1.00 95.50 80 SER A O 1
ATOM 581 N N . GLY A 1 81 ? 9.630 1.548 -26.278 1.00 92.56 81 GLY A N 1
ATOM 582 C CA . GLY A 1 81 ? 9.702 2.884 -25.676 1.00 92.56 81 GLY A CA 1
ATOM 583 C C . GLY A 1 81 ? 11.093 3.426 -25.311 1.00 92.56 81 GLY A C 1
ATOM 584 O O . GLY A 1 81 ? 12.139 2.919 -25.756 1.00 92.56 81 GLY A O 1
ATOM 585 N N . ASN A 1 82 ? 11.094 4.520 -24.539 1.00 89.25 82 ASN A N 1
ATOM 586 C CA . ASN A 1 82 ? 12.278 5.303 -24.155 1.00 89.25 82 ASN A CA 1
ATOM 587 C C . ASN A 1 82 ? 12.980 4.717 -22.916 1.00 89.25 82 ASN A C 1
ATOM 589 O O . ASN A 1 82 ? 13.158 5.388 -21.907 1.00 89.25 82 ASN A O 1
ATOM 593 N N . ALA A 1 83 ? 13.387 3.452 -22.993 1.00 92.81 83 ALA A N 1
ATOM 594 C CA . ALA A 1 83 ? 14.095 2.778 -21.912 1.00 92.81 83 ALA A CA 1
ATOM 595 C C . ALA A 1 83 ? 15.300 1.978 -22.410 1.00 92.81 83 ALA A C 1
ATOM 597 O O . ALA A 1 83 ? 15.317 1.441 -23.520 1.00 92.81 83 ALA A O 1
ATOM 598 N N . VAL A 1 84 ? 16.298 1.871 -21.546 1.00 93.38 84 VAL A N 1
ATOM 599 C CA . VAL A 1 84 ? 17.433 0.959 -21.606 1.00 93.38 84 VAL A CA 1
ATOM 600 C C . VAL A 1 84 ? 17.465 0.238 -20.269 1.00 93.38 84 VAL A C 1
ATOM 602 O O . VAL A 1 84 ? 17.503 0.876 -19.221 1.00 93.38 84 VAL A O 1
ATOM 605 N N . LEU A 1 85 ? 17.438 -1.089 -20.309 1.00 94.56 85 LEU A N 1
ATOM 606 C CA . LEU A 1 85 ? 17.533 -1.918 -19.118 1.00 94.56 85 LEU A CA 1
ATOM 607 C C . LEU A 1 85 ? 18.930 -2.532 -19.072 1.00 94.56 85 LEU A C 1
ATOM 609 O O . LEU A 1 85 ? 19.291 -3.324 -19.947 1.00 94.56 85 LEU A O 1
ATOM 613 N N . THR A 1 86 ? 19.724 -2.155 -18.077 1.00 93.75 86 THR A N 1
ATOM 614 C CA . THR A 1 86 ? 21.052 -2.721 -17.837 1.00 93.75 86 THR A CA 1
ATOM 615 C C . THR A 1 86 ? 21.005 -3.683 -16.659 1.00 93.75 86 THR A C 1
ATOM 617 O O . THR A 1 86 ? 20.268 -3.500 -15.692 1.00 93.75 86 THR A O 1
ATOM 620 N N . ILE A 1 87 ? 21.789 -4.754 -16.758 1.00 92.19 87 ILE A N 1
ATOM 621 C CA . ILE A 1 87 ? 21.978 -5.705 -15.664 1.00 92.19 87 ILE A CA 1
ATOM 622 C C . ILE A 1 87 ? 23.284 -5.317 -14.972 1.00 92.19 87 ILE A C 1
ATOM 624 O O . ILE A 1 87 ? 24.353 -5.404 -15.578 1.00 92.19 87 ILE A O 1
ATOM 628 N N . ASP A 1 88 ? 23.185 -4.867 -13.726 1.00 88.94 88 ASP A N 1
ATOM 629 C CA . ASP A 1 88 ? 24.315 -4.495 -12.878 1.00 88.94 88 ASP A CA 1
ATOM 630 C C . ASP A 1 88 ? 24.627 -5.661 -11.925 1.00 88.94 88 ASP A C 1
ATOM 632 O O . ASP A 1 88 ? 23.932 -5.914 -10.939 1.00 88.94 88 ASP A O 1
ATOM 636 N N . GLY A 1 89 ? 25.647 -6.451 -12.262 1.00 85.94 89 GLY A N 1
ATOM 637 C CA . GLY A 1 89 ? 25.994 -7.662 -11.516 1.00 85.94 89 GLY A CA 1
ATOM 638 C C . GLY A 1 89 ? 24.992 -8.809 -11.708 1.00 85.94 89 GLY A C 1
ATOM 639 O O . GLY A 1 89 ? 24.455 -9.009 -12.795 1.00 85.94 89 GLY A O 1
ATOM 640 N N . HIS A 1 90 ? 24.786 -9.624 -10.669 1.00 80.38 90 HIS A N 1
ATOM 641 C CA . HIS A 1 90 ? 23.905 -10.801 -10.747 1.00 80.38 90 HIS A CA 1
ATOM 642 C C . HIS A 1 90 ? 22.439 -10.488 -10.422 1.00 80.38 90 HIS A C 1
ATOM 644 O O . HIS A 1 90 ? 21.533 -11.115 -10.988 1.00 80.38 90 HIS A O 1
ATOM 650 N N . ASP A 1 91 ? 22.223 -9.481 -9.572 1.00 88.25 91 ASP A N 1
ATOM 651 C CA . ASP A 1 91 ? 20.963 -9.322 -8.848 1.00 88.25 91 ASP A CA 1
ATOM 652 C C . ASP A 1 91 ? 20.322 -7.944 -9.019 1.00 88.25 91 ASP A C 1
ATOM 654 O O . ASP A 1 91 ? 19.236 -7.737 -8.496 1.00 88.25 91 ASP A O 1
ATOM 658 N N . LYS A 1 92 ? 20.932 -6.994 -9.739 1.00 92.62 92 LYS A N 1
ATOM 659 C CA . LYS A 1 92 ? 20.375 -5.645 -9.906 1.00 92.62 92 LYS A CA 1
ATOM 660 C C . LYS A 1 92 ? 20.050 -5.353 -11.370 1.00 92.62 92 LYS A C 1
ATOM 662 O O . LYS A 1 92 ? 20.835 -5.630 -12.275 1.00 92.62 92 LYS A O 1
ATOM 667 N N . LEU A 1 93 ? 18.863 -4.804 -11.589 1.00 94.19 93 LEU A N 1
ATOM 668 C CA . LEU A 1 93 ? 18.398 -4.257 -12.854 1.00 94.19 93 LEU A CA 1
ATOM 669 C C . LEU A 1 93 ? 18.311 -2.740 -12.702 1.00 94.19 93 LEU A C 1
ATOM 671 O O . LEU A 1 93 ? 17.769 -2.235 -11.718 1.00 94.19 93 LEU A O 1
ATOM 675 N N . GLU A 1 94 ? 18.850 -2.019 -13.672 1.00 93.44 94 GLU A N 1
ATOM 676 C CA . GLU A 1 94 ? 18.841 -0.563 -13.692 1.00 93.44 94 GLU A CA 1
ATOM 677 C C . GLU A 1 94 ? 18.148 -0.079 -14.963 1.00 93.44 94 GLU A C 1
ATOM 679 O O . GLU A 1 94 ? 18.489 -0.480 -16.078 1.00 93.44 94 GLU A O 1
ATOM 684 N N . LEU A 1 95 ? 17.121 0.749 -14.776 1.00 92.56 95 LEU A N 1
ATOM 685 C CA . LEU A 1 95 ? 16.368 1.367 -15.857 1.00 92.56 95 LEU A CA 1
ATOM 686 C C . LEU A 1 95 ? 16.936 2.765 -16.112 1.00 92.56 95 LEU A C 1
ATOM 688 O O . LEU A 1 95 ? 16.934 3.615 -15.226 1.00 92.56 95 LEU A O 1
ATOM 692 N N . SER A 1 96 ? 17.409 3.002 -17.328 1.00 91.44 96 SER A N 1
ATOM 693 C CA . SER A 1 96 ? 17.842 4.313 -17.820 1.00 91.44 96 SER A CA 1
ATOM 694 C C . SER A 1 96 ? 17.004 4.719 -19.029 1.00 91.44 96 SER A C 1
ATOM 696 O O . SER A 1 96 ? 16.445 3.861 -19.708 1.00 91.44 96 SER A O 1
ATOM 698 N N . LEU A 1 97 ? 16.918 6.011 -19.335 1.00 90.94 97 LEU A N 1
ATOM 699 C CA . LEU A 1 97 ? 16.234 6.485 -20.542 1.00 90.94 97 LEU A CA 1
ATOM 700 C C . LEU A 1 97 ? 17.206 6.505 -21.730 1.00 90.94 97 LEU A C 1
ATOM 702 O O . LEU A 1 97 ? 18.403 6.735 -21.552 1.00 90.94 97 LEU A O 1
ATOM 706 N N . LYS A 1 98 ? 16.711 6.270 -22.953 1.00 88.94 98 LYS A N 1
ATOM 707 C CA . LYS A 1 98 ? 17.528 6.455 -24.172 1.00 88.94 98 LYS A CA 1
ATOM 708 C C . LYS A 1 98 ? 17.790 7.940 -24.405 1.00 88.94 98 LYS A C 1
ATOM 710 O O . LYS A 1 98 ? 18.911 8.319 -24.730 1.00 88.94 98 LYS A O 1
ATOM 715 N N . ASP A 1 99 ? 16.758 8.756 -24.208 1.00 85.25 99 ASP A N 1
ATOM 716 C CA . ASP A 1 99 ? 16.826 10.211 -24.241 1.00 85.25 99 ASP A CA 1
ATOM 717 C C . ASP A 1 99 ? 16.491 10.800 -22.865 1.00 85.25 99 ASP A C 1
ATOM 719 O O . ASP A 1 99 ? 15.462 10.474 -22.274 1.00 85.25 99 ASP A O 1
ATOM 723 N N . HIS A 1 100 ? 17.385 11.660 -22.376 1.00 84.69 100 HIS A N 1
ATOM 724 C CA . HIS A 1 100 ? 17.295 12.347 -21.086 1.00 84.69 100 HIS A CA 1
ATOM 725 C C . HIS A 1 100 ? 16.727 13.767 -21.220 1.00 84.69 100 HIS A C 1
ATOM 727 O O . HIS A 1 100 ? 16.637 14.470 -20.217 1.00 84.69 100 HIS A O 1
ATOM 733 N N . SER A 1 101 ? 16.402 14.208 -22.442 1.00 81.00 101 SER A N 1
ATOM 734 C CA . SER A 1 101 ? 15.914 15.561 -22.722 1.00 81.00 101 SER A CA 1
ATOM 735 C C . SER A 1 101 ? 14.610 15.885 -21.993 1.00 81.00 101 SER A C 1
ATOM 737 O O . SER A 1 101 ? 14.391 17.035 -21.637 1.00 81.00 101 SER A O 1
ATOM 739 N N . CYS A 1 102 ? 13.774 14.873 -21.719 1.00 80.50 102 CYS A N 1
ATOM 740 C CA . CYS A 1 102 ? 12.447 15.029 -21.113 1.00 80.50 102 CYS A CA 1
ATOM 741 C C . CYS A 1 102 ? 11.531 16.003 -21.874 1.00 80.50 102 CYS A C 1
ATOM 743 O O . CYS A 1 102 ? 10.530 16.463 -21.332 1.00 80.50 102 CYS A O 1
ATOM 745 N N . ASP A 1 103 ? 11.859 16.292 -23.137 1.00 79.00 103 ASP A N 1
ATOM 746 C CA . ASP A 1 103 ? 11.127 17.230 -23.990 1.00 79.00 103 ASP A CA 1
ATOM 747 C C . ASP A 1 103 ? 9.905 16.576 -24.659 1.00 79.00 103 ASP A C 1
ATOM 749 O O . ASP A 1 103 ? 9.069 17.253 -25.258 1.00 79.00 103 ASP A O 1
ATOM 753 N N . THR A 1 104 ? 9.793 15.250 -24.571 1.00 68.12 104 THR A N 1
ATOM 754 C CA . THR A 1 104 ? 8.675 14.472 -25.105 1.00 68.12 104 THR A CA 1
ATOM 755 C C . THR A 1 104 ? 8.145 13.526 -24.044 1.00 68.12 104 THR A C 1
ATOM 757 O O . THR A 1 104 ? 8.943 12.832 -23.409 1.00 68.12 104 THR A O 1
ATOM 760 N N . ASP A 1 105 ? 6.819 13.437 -23.932 1.00 68.19 105 ASP A N 1
ATOM 761 C CA . ASP A 1 105 ? 6.133 12.406 -23.153 1.00 68.19 105 ASP A CA 1
ATOM 762 C C . ASP A 1 105 ? 6.662 11.024 -23.561 1.00 68.19 105 ASP A C 1
ATOM 764 O O . ASP A 1 105 ? 6.506 10.579 -24.703 1.00 68.19 105 ASP A O 1
ATOM 768 N N . GLY A 1 106 ? 7.383 10.381 -22.645 1.00 83.88 106 GLY A N 1
ATOM 769 C CA . GLY A 1 106 ? 8.014 9.093 -22.886 1.00 83.88 106 GLY A CA 1
ATOM 770 C C . GLY A 1 106 ? 7.232 7.982 -22.211 1.00 83.88 106 GLY A C 1
ATOM 771 O O . GLY A 1 106 ? 7.019 8.032 -21.007 1.00 83.88 106 GLY A O 1
ATOM 772 N N . SER A 1 107 ? 6.881 6.936 -22.952 1.00 93.38 107 SER A N 1
ATOM 773 C CA . SER A 1 107 ? 6.451 5.671 -22.361 1.00 93.38 107 SER A CA 1
ATOM 774 C C . SER A 1 107 ? 7.519 4.598 -22.543 1.00 93.38 107 SER A C 1
ATOM 776 O O . SER A 1 107 ? 8.368 4.678 -23.444 1.00 93.38 107 SER A O 1
ATOM 778 N N . ALA A 1 108 ? 7.508 3.598 -21.669 1.00 95.31 108 ALA A N 1
ATOM 779 C CA . ALA A 1 108 ? 8.354 2.422 -21.794 1.00 95.31 108 ALA A CA 1
ATOM 780 C C . ALA A 1 108 ? 7.621 1.160 -21.348 1.00 95.31 108 ALA A C 1
ATOM 782 O O . ALA A 1 108 ? 6.892 1.165 -20.360 1.00 95.31 108 ALA A O 1
ATOM 783 N N . GLU A 1 109 ? 7.874 0.064 -22.056 1.00 97.31 109 GLU A N 1
ATOM 784 C CA . GLU A 1 109 ? 7.445 -1.271 -21.655 1.00 97.31 109 GLU A CA 1
ATOM 785 C C . GLU A 1 109 ? 8.686 -2.146 -21.486 1.00 97.31 109 GLU A C 1
ATOM 787 O O . GLU A 1 109 ? 9.508 -2.274 -22.402 1.00 97.31 109 GLU A O 1
ATOM 792 N N . ILE A 1 110 ? 8.833 -2.741 -20.307 1.00 97.00 110 ILE A N 1
ATOM 793 C CA . ILE A 1 110 ? 9.957 -3.607 -19.963 1.00 97.00 110 ILE A CA 1
ATOM 794 C C . ILE A 1 110 ? 9.461 -4.958 -19.463 1.00 97.00 110 ILE A C 1
ATOM 796 O O . ILE A 1 110 ? 8.440 -5.065 -18.787 1.00 97.00 110 ILE A O 1
ATOM 800 N N . GLU A 1 111 ? 10.231 -5.994 -19.761 1.00 97.25 111 GLU A N 1
ATOM 801 C CA . GLU A 1 111 ? 10.085 -7.316 -19.175 1.00 97.25 111 GLU A CA 1
ATOM 802 C C . GLU A 1 111 ? 11.164 -7.510 -18.105 1.00 97.25 111 GLU A C 1
ATOM 804 O O . GLU A 1 111 ? 12.331 -7.175 -18.324 1.00 97.25 111 GLU A O 1
ATOM 809 N N . VAL A 1 112 ? 10.792 -8.061 -16.951 1.00 96.12 112 VAL A N 1
ATOM 810 C CA . VAL A 1 112 ? 11.705 -8.429 -15.858 1.00 96.12 112 VAL A CA 1
ATOM 811 C C . VAL A 1 112 ? 11.440 -9.861 -15.402 1.00 96.12 112 VAL A C 1
ATOM 813 O O . VAL A 1 112 ? 10.307 -10.322 -15.504 1.00 96.12 112 VAL A O 1
ATOM 816 N N . PRO A 1 113 ? 12.433 -10.590 -14.865 1.00 94.69 113 PRO A N 1
ATOM 817 C CA . PRO A 1 113 ? 12.204 -11.924 -14.323 1.00 94.69 113 PRO A CA 1
ATOM 818 C C . PRO A 1 113 ? 11.081 -11.958 -13.279 1.00 94.69 113 PRO A C 1
ATOM 820 O O . PRO A 1 113 ? 10.956 -11.042 -12.463 1.00 94.69 113 PRO A O 1
ATOM 823 N N . MET A 1 114 ? 10.291 -13.029 -13.257 1.00 92.69 114 MET A N 1
ATOM 824 C CA . MET A 1 114 ? 9.312 -13.255 -12.186 1.00 92.69 114 MET A CA 1
ATOM 825 C C . MET A 1 114 ? 9.976 -13.203 -10.801 1.00 92.69 114 MET A C 1
ATOM 827 O O . MET A 1 114 ? 11.114 -13.642 -10.627 1.00 92.69 114 MET A O 1
ATOM 831 N N . GLY A 1 115 ? 9.268 -12.652 -9.814 1.00 92.94 115 GLY A N 1
ATOM 832 C CA . GLY A 1 115 ? 9.799 -12.460 -8.462 1.00 92.94 115 GLY A CA 1
ATOM 833 C C . GLY A 1 115 ? 10.819 -11.322 -8.333 1.00 92.94 115 GLY A C 1
ATOM 834 O O . GLY A 1 115 ? 11.404 -11.164 -7.264 1.00 92.94 115 GLY A O 1
ATOM 835 N N . THR A 1 116 ? 11.038 -10.516 -9.381 1.00 95.25 116 THR A N 1
ATOM 836 C CA . THR A 1 116 ? 11.864 -9.300 -9.287 1.00 95.25 116 THR A CA 1
ATOM 837 C C . THR A 1 116 ? 11.266 -8.352 -8.244 1.00 95.25 116 THR A C 1
ATOM 839 O O . THR A 1 116 ? 10.086 -8.007 -8.303 1.00 95.25 116 THR A O 1
ATOM 842 N N . ASN A 1 117 ? 12.086 -7.949 -7.280 1.00 95.50 117 ASN A N 1
ATOM 843 C CA . ASN A 1 117 ? 11.793 -6.908 -6.307 1.00 95.50 117 ASN A CA 1
ATOM 844 C C . ASN A 1 117 ? 11.866 -5.541 -6.994 1.00 95.50 117 ASN A C 1
ATOM 846 O O . ASN A 1 117 ? 12.767 -5.311 -7.798 1.00 95.50 117 ASN A O 1
ATOM 850 N N . ILE A 1 118 ? 10.971 -4.620 -6.657 1.00 94.81 118 ILE A N 1
ATOM 851 C CA . ILE A 1 118 ? 10.921 -3.293 -7.278 1.00 94.81 118 ILE A CA 1
ATOM 852 C C . ILE A 1 118 ? 11.043 -2.216 -6.199 1.00 94.81 118 ILE A C 1
ATOM 854 O O . ILE A 1 118 ? 10.323 -2.216 -5.195 1.00 94.81 118 ILE A O 1
ATOM 858 N N . GLY A 1 119 ? 11.985 -1.302 -6.410 1.00 93.69 119 GLY A N 1
ATOM 859 C CA . GLY A 1 119 ? 12.183 -0.093 -5.624 1.00 93.69 119 GLY A CA 1
ATOM 860 C C . GLY A 1 119 ? 11.563 1.115 -6.317 1.00 93.69 119 GLY A C 1
ATOM 861 O O . GLY A 1 119 ? 11.929 1.409 -7.447 1.00 93.69 119 GLY A O 1
ATOM 862 N N . PHE A 1 120 ? 10.669 1.838 -5.648 1.00 89.88 120 PHE A N 1
ATOM 863 C CA . PHE A 1 120 ? 10.102 3.098 -6.124 1.00 89.88 120 PHE A CA 1
ATOM 864 C C . PHE A 1 120 ? 10.808 4.292 -5.489 1.00 89.88 120 PHE A C 1
ATOM 866 O O . PHE A 1 120 ? 10.899 4.398 -4.260 1.00 89.88 120 PHE A O 1
ATOM 873 N N . ARG A 1 121 ? 11.238 5.243 -6.317 1.00 88.56 121 ARG A N 1
ATOM 874 C CA . ARG A 1 121 ? 11.755 6.537 -5.858 1.00 88.56 121 ARG A CA 1
ATOM 875 C C . ARG A 1 121 ? 10.907 7.714 -6.341 1.00 88.56 121 ARG A C 1
ATOM 877 O O . ARG A 1 121 ? 11.474 8.714 -6.747 1.00 88.56 121 ARG A O 1
ATOM 884 N N . GLY A 1 122 ? 9.580 7.567 -6.274 1.00 72.88 122 GLY A N 1
ATOM 885 C CA . GLY A 1 122 ? 8.537 8.590 -6.438 1.00 72.88 122 GLY A CA 1
ATOM 886 C C . GLY A 1 122 ? 8.773 9.695 -7.475 1.00 72.88 122 GLY A C 1
ATOM 887 O O . GLY A 1 122 ? 9.544 10.622 -7.245 1.00 72.88 122 GLY A O 1
ATOM 888 N N . ASN A 1 123 ? 8.004 9.669 -8.562 1.00 79.69 123 ASN A N 1
ATOM 889 C CA . ASN A 1 123 ? 7.911 10.745 -9.551 1.00 79.69 123 ASN A CA 1
ATOM 890 C C . ASN A 1 123 ? 6.463 10.886 -10.076 1.00 79.69 123 ASN A C 1
ATOM 892 O O . ASN A 1 123 ? 5.506 10.475 -9.415 1.00 79.69 123 ASN A O 1
ATOM 896 N N . GLU A 1 124 ? 6.304 11.508 -11.241 1.00 89.00 124 GLU A N 1
ATOM 897 C CA . GLU A 1 124 ? 5.016 11.697 -11.920 1.00 89.00 124 GLU A CA 1
ATOM 898 C C . GLU A 1 124 ? 4.658 10.535 -12.868 1.00 89.00 124 GLU A C 1
ATOM 900 O O . GLU A 1 124 ? 3.617 10.584 -13.510 1.00 89.00 124 GLU A O 1
ATOM 905 N N . THR A 1 125 ? 5.485 9.484 -12.951 1.00 91.81 125 THR A N 1
ATOM 906 C CA . THR A 1 125 ? 5.248 8.343 -13.849 1.00 91.81 125 THR A CA 1
ATOM 907 C C . THR A 1 125 ? 4.124 7.465 -13.326 1.00 91.81 125 THR A C 1
ATOM 909 O O . THR A 1 125 ? 4.183 6.984 -12.194 1.00 91.81 125 THR A O 1
ATOM 912 N N . HIS A 1 126 ? 3.154 7.190 -14.189 1.00 94.88 126 HIS A N 1
ATOM 913 C CA . HIS A 1 126 ? 2.171 6.141 -13.994 1.00 94.88 126 HIS A CA 1
ATOM 914 C C . HIS A 1 126 ? 2.846 4.775 -14.217 1.00 94.88 126 HIS A C 1
ATOM 916 O O . HIS A 1 126 ? 3.355 4.485 -15.303 1.00 94.88 126 HIS A O 1
ATOM 922 N N . VAL A 1 127 ? 2.900 3.931 -13.185 1.00 95.50 127 VAL A N 1
ATOM 923 C CA . VAL A 1 127 ? 3.569 2.624 -13.244 1.00 95.50 127 VAL A CA 1
ATOM 924 C C . VAL A 1 127 ? 2.542 1.506 -13.220 1.00 95.50 127 VAL A C 1
ATOM 926 O O . VAL A 1 127 ? 1.842 1.335 -12.231 1.00 95.50 127 VAL A O 1
ATOM 929 N N . ILE A 1 128 ? 2.532 0.677 -14.260 1.00 97.00 128 ILE A N 1
ATOM 930 C CA . ILE A 1 128 ? 1.726 -0.544 -14.324 1.00 97.00 128 ILE A CA 1
ATOM 931 C C . ILE A 1 128 ? 2.673 -1.729 -14.205 1.00 97.00 128 ILE A C 1
ATOM 933 O O . ILE A 1 128 ? 3.619 -1.846 -14.977 1.00 97.00 128 ILE A O 1
ATOM 937 N N . ALA A 1 129 ? 2.439 -2.633 -13.266 1.00 96.38 129 ALA A N 1
ATOM 938 C CA . ALA A 1 129 ? 3.279 -3.794 -13.028 1.00 96.38 129 ALA A CA 1
ATOM 939 C C . ALA A 1 129 ? 2.425 -5.072 -13.046 1.00 96.38 129 ALA A C 1
ATOM 941 O O . ALA A 1 129 ? 1.587 -5.300 -12.177 1.00 96.38 129 ALA A O 1
ATOM 942 N N . THR A 1 130 ? 2.631 -5.910 -14.061 1.00 97.00 130 THR A N 1
ATOM 943 C CA . THR A 1 130 ? 1.817 -7.110 -14.331 1.00 97.00 130 THR A CA 1
ATOM 944 C C . THR A 1 130 ? 2.613 -8.397 -14.139 1.00 97.00 130 THR A C 1
ATOM 946 O O . THR A 1 130 ? 3.824 -8.443 -14.378 1.00 97.00 130 THR A O 1
ATOM 949 N N . GLY A 1 131 ? 1.922 -9.462 -13.736 1.00 93.50 131 GLY A N 1
ATOM 950 C CA . GLY A 1 131 ? 2.501 -10.749 -13.364 1.00 93.50 131 GLY A CA 1
ATOM 951 C C . GLY A 1 131 ? 2.931 -10.842 -11.895 1.00 93.50 131 GLY A C 1
ATOM 952 O O . GLY A 1 131 ? 2.549 -10.028 -11.059 1.00 93.50 131 GLY A O 1
ATOM 953 N N . ILE A 1 132 ? 3.701 -11.887 -11.568 1.00 88.75 132 ILE A N 1
ATOM 954 C CA . ILE A 1 132 ? 4.129 -12.189 -10.192 1.00 88.75 132 ILE A CA 1
ATOM 955 C C . ILE A 1 132 ? 5.452 -11.486 -9.901 1.00 88.75 132 ILE A C 1
ATOM 957 O O . ILE A 1 132 ? 6.512 -11.910 -10.376 1.00 88.75 132 ILE A O 1
ATOM 961 N N . LEU A 1 133 ? 5.384 -10.431 -9.097 1.00 89.69 133 LEU A N 1
ATOM 962 C CA . LEU A 1 133 ? 6.538 -9.649 -8.673 1.00 89.69 133 LEU A CA 1
ATOM 963 C C . LEU A 1 133 ? 6.949 -10.031 -7.251 1.00 89.69 133 LEU A C 1
ATOM 965 O O . LEU A 1 133 ? 6.199 -10.668 -6.507 1.00 89.69 133 LEU A O 1
ATOM 969 N N . GLY A 1 134 ? 8.179 -9.675 -6.895 1.00 93.44 134 GLY A N 1
ATOM 970 C CA . GLY A 1 134 ? 8.708 -9.876 -5.553 1.00 93.44 134 GLY A CA 1
ATOM 971 C C . GLY A 1 134 ? 8.195 -8.816 -4.580 1.00 93.44 134 GLY A C 1
ATOM 972 O O . GLY A 1 134 ? 7.030 -8.410 -4.593 1.00 93.44 134 GLY A O 1
ATOM 973 N N . ARG A 1 135 ? 9.097 -8.344 -3.722 1.00 94.94 135 ARG A N 1
ATOM 974 C CA . ARG A 1 135 ? 8.847 -7.238 -2.804 1.00 94.94 135 ARG A CA 1
ATOM 975 C C . ARG A 1 135 ? 8.797 -5.918 -3.557 1.00 94.94 135 ARG A C 1
ATOM 977 O O . ARG A 1 135 ? 9.730 -5.570 -4.277 1.00 94.94 135 ARG A O 1
ATOM 984 N N . MET A 1 136 ? 7.778 -5.130 -3.261 1.00 94.62 136 MET A N 1
ATOM 985 C CA . MET A 1 136 ? 7.658 -3.744 -3.686 1.00 94.62 136 MET A CA 1
ATOM 986 C C . MET A 1 136 ? 8.010 -2.839 -2.508 1.00 94.62 136 MET A C 1
ATOM 988 O O . MET A 1 136 ? 7.487 -3.012 -1.403 1.00 94.62 136 MET A O 1
ATOM 992 N N . SER A 1 137 ? 8.903 -1.875 -2.706 1.00 95.06 137 SER A N 1
ATOM 993 C CA . SER A 1 137 ? 9.316 -0.975 -1.627 1.00 95.06 137 SER A CA 1
ATOM 994 C C . SER A 1 137 ? 9.650 0.419 -2.122 1.00 95.06 137 SER A C 1
ATOM 996 O O . SER A 1 137 ? 10.033 0.577 -3.272 1.00 95.06 137 SER A O 1
ATOM 998 N N . GLY A 1 138 ? 9.541 1.428 -1.262 1.00 92.12 138 GLY A N 1
ATOM 999 C CA . GLY A 1 138 ? 9.968 2.791 -1.579 1.00 92.12 138 GLY A CA 1
ATOM 1000 C C . GLY A 1 138 ? 8.883 3.822 -1.318 1.00 92.12 138 GLY A C 1
ATOM 1001 O O . GLY A 1 138 ? 8.073 3.647 -0.407 1.00 92.12 138 GLY A O 1
ATOM 1002 N N . PHE A 1 139 ? 8.879 4.905 -2.091 1.00 88.94 139 PHE A N 1
ATOM 1003 C CA . PHE A 1 139 ? 7.871 5.954 -1.967 1.00 88.94 139 PHE A CA 1
ATOM 1004 C C . PHE A 1 139 ? 7.223 6.310 -3.305 1.00 88.94 139 PHE A C 1
ATOM 1006 O O . PHE A 1 139 ? 7.876 6.262 -4.346 1.00 88.94 139 PHE A O 1
ATOM 1013 N N . THR A 1 140 ? 5.939 6.668 -3.262 1.00 88.44 140 THR A N 1
ATOM 1014 C CA . THR A 1 140 ? 5.165 7.157 -4.412 1.00 88.44 140 THR A CA 1
ATOM 1015 C C . THR A 1 140 ? 4.956 8.668 -4.302 1.00 88.44 140 THR A C 1
ATOM 1017 O O . THR A 1 140 ? 4.953 9.234 -3.198 1.00 88.44 140 THR A O 1
ATOM 1020 N N . ALA A 1 141 ? 4.817 9.328 -5.453 1.00 86.75 141 ALA A N 1
ATOM 1021 C CA . ALA A 1 141 ? 4.584 10.765 -5.548 1.00 86.75 141 ALA A CA 1
ATOM 1022 C C . ALA A 1 141 ? 3.269 11.049 -6.294 1.00 86.75 141 ALA A C 1
ATOM 1024 O O . ALA A 1 141 ? 2.206 10.750 -5.754 1.00 86.75 141 ALA A O 1
ATOM 1025 N N . ASN A 1 142 ? 3.318 11.660 -7.479 1.00 90.19 142 ASN A N 1
ATOM 1026 C CA . ASN A 1 142 ? 2.118 12.131 -8.181 1.00 90.19 142 ASN A CA 1
ATOM 1027 C C . ASN A 1 142 ? 1.595 11.147 -9.231 1.00 90.19 142 ASN A C 1
ATOM 1029 O O . ASN A 1 142 ? 0.430 11.250 -9.590 1.00 90.19 142 ASN A O 1
ATOM 1033 N N . GLY A 1 143 ? 2.434 10.231 -9.720 1.00 91.44 143 GLY A N 1
ATOM 1034 C CA . GLY A 1 143 ? 2.001 9.178 -10.634 1.00 91.44 143 GLY A CA 1
ATOM 1035 C C . GLY A 1 143 ? 1.260 8.059 -9.908 1.00 91.44 143 GLY A C 1
ATOM 1036 O O . GLY A 1 143 ? 1.564 7.763 -8.745 1.00 91.44 143 GLY A O 1
ATOM 1037 N N . ASP A 1 144 ? 0.298 7.442 -10.594 1.00 95.44 144 ASP A N 1
ATOM 1038 C CA . ASP A 1 144 ? -0.404 6.276 -10.063 1.00 95.44 144 ASP A CA 1
ATOM 1039 C C . ASP A 1 144 ? 0.460 5.014 -10.180 1.00 95.44 144 ASP A C 1
ATOM 1041 O O . ASP A 1 144 ? 1.363 4.914 -11.013 1.00 95.44 144 ASP A O 1
ATOM 1045 N N . VAL A 1 145 ? 0.183 4.029 -9.331 1.00 95.94 145 VAL A N 1
ATOM 1046 C CA . VAL A 1 145 ? 0.863 2.735 -9.341 1.00 95.94 145 VAL A CA 1
ATOM 1047 C C . VAL A 1 145 ? -0.176 1.625 -9.341 1.00 95.94 145 VAL A C 1
ATOM 1049 O O . VAL A 1 145 ? -0.923 1.478 -8.379 1.00 95.94 145 VAL A O 1
ATOM 1052 N N . GLU A 1 146 ? -0.186 0.810 -10.386 1.00 97.56 146 GLU A N 1
ATOM 1053 C CA . GLU A 1 146 ? -1.046 -0.361 -10.534 1.00 97.56 146 GLU A CA 1
ATOM 1054 C C . GLU A 1 146 ? -0.192 -1.630 -10.498 1.00 97.56 146 GLU A C 1
ATOM 1056 O O . GLU A 1 146 ? 0.740 -1.790 -11.285 1.00 97.56 146 GLU A O 1
ATOM 1061 N N . ILE A 1 147 ? -0.473 -2.543 -9.571 1.00 97.12 147 ILE A N 1
ATOM 1062 C CA . ILE A 1 147 ? 0.294 -3.775 -9.373 1.00 97.12 147 ILE A CA 1
ATOM 1063 C C . ILE A 1 147 ? -0.663 -4.961 -9.366 1.00 97.12 147 ILE A C 1
ATOM 1065 O O . ILE A 1 147 ? -1.546 -5.057 -8.520 1.00 97.12 147 ILE A O 1
ATOM 1069 N N . GLU A 1 148 ? -0.450 -5.924 -10.253 1.00 97.81 148 GLU A N 1
ATOM 1070 C CA . GLU A 1 148 ? -1.284 -7.124 -10.292 1.00 97.81 148 GLU A CA 1
ATOM 1071 C C . GLU A 1 148 ? -1.009 -8.037 -9.081 1.00 97.81 148 GLU A C 1
ATOM 1073 O O . GLU A 1 148 ? -1.920 -8.508 -8.399 1.00 97.81 148 GLU A O 1
ATOM 1078 N N . GLN A 1 149 ? 0.260 -8.344 -8.800 1.00 96.62 149 GLN A N 1
ATOM 1079 C CA . GLN A 1 149 ? 0.620 -9.253 -7.710 1.00 96.62 149 GLN A CA 1
ATOM 1080 C C . GLN A 1 149 ? 1.970 -8.885 -7.096 1.00 96.62 149 GLN A C 1
ATOM 1082 O O . GLN A 1 149 ? 2.948 -8.679 -7.814 1.00 96.62 149 GLN A O 1
ATOM 1087 N N . ALA A 1 150 ? 2.039 -8.882 -5.764 1.00 96.00 150 ALA A N 1
ATOM 1088 C CA . ALA A 1 150 ? 3.274 -8.653 -5.018 1.00 96.00 150 ALA A CA 1
ATOM 1089 C C . ALA A 1 150 ? 3.453 -9.655 -3.871 1.00 96.00 150 ALA A C 1
ATOM 1091 O O . ALA A 1 150 ? 2.483 -10.069 -3.224 1.00 96.00 150 ALA A O 1
ATOM 1092 N N . SER A 1 151 ? 4.706 -10.012 -3.577 1.00 95.69 151 SER A N 1
ATOM 1093 C CA . SER A 1 151 ? 5.017 -10.862 -2.425 1.00 95.69 151 SER A CA 1
ATOM 1094 C C . SER A 1 151 ? 4.980 -10.074 -1.119 1.00 95.69 151 SER A C 1
ATOM 1096 O O . SER A 1 151 ? 4.347 -10.514 -0.179 1.00 95.69 151 SER A O 1
ATOM 1098 N N . ASP A 1 152 ? 5.599 -8.898 -1.054 1.00 96.12 152 ASP A N 1
ATOM 1099 C CA . ASP A 1 152 ? 5.567 -8.001 0.107 1.00 96.12 152 ASP A CA 1
ATOM 1100 C C . ASP A 1 152 ? 5.415 -6.557 -0.374 1.00 96.12 152 ASP A C 1
ATOM 1102 O O . ASP A 1 152 ? 5.896 -6.201 -1.451 1.00 96.12 152 ASP A O 1
ATOM 1106 N N . ILE A 1 153 ? 4.816 -5.708 0.453 1.00 97.00 153 ILE A N 1
ATOM 1107 C CA . ILE A 1 153 ? 4.615 -4.284 0.188 1.00 97.00 153 ILE A CA 1
ATOM 1108 C C . ILE A 1 153 ? 5.214 -3.479 1.341 1.00 97.00 153 ILE A C 1
ATOM 1110 O O . ILE A 1 153 ? 4.872 -3.687 2.500 1.00 97.00 153 ILE A O 1
ATOM 1114 N N . SER A 1 154 ? 6.090 -2.527 1.028 1.00 96.56 154 SER A N 1
ATOM 1115 C CA . SER A 1 154 ? 6.619 -1.544 1.979 1.00 96.56 154 SER A CA 1
ATOM 1116 C C . SER A 1 154 ? 6.644 -0.164 1.330 1.00 96.56 154 SER A C 1
ATOM 1118 O O . SER A 1 154 ? 7.688 0.287 0.849 1.00 96.56 154 SER A O 1
ATOM 1120 N N . LEU A 1 155 ? 5.494 0.502 1.298 1.00 95.56 155 LEU A N 1
ATOM 1121 C CA . LEU A 1 155 ? 5.300 1.745 0.559 1.00 95.56 155 LEU A CA 1
ATOM 1122 C C . LEU A 1 155 ? 5.100 2.945 1.472 1.00 95.56 155 LEU A C 1
ATOM 1124 O O . LEU A 1 155 ? 4.484 2.883 2.537 1.00 95.56 155 LEU A O 1
ATOM 1128 N N . ARG A 1 156 ? 5.590 4.077 0.990 1.00 95.00 156 ARG A N 1
ATOM 1129 C CA . ARG A 1 156 ? 5.370 5.385 1.578 1.00 95.00 156 ARG A CA 1
ATOM 1130 C C . ARG A 1 156 ? 4.741 6.307 0.540 1.00 95.00 156 ARG A C 1
ATOM 1132 O O . A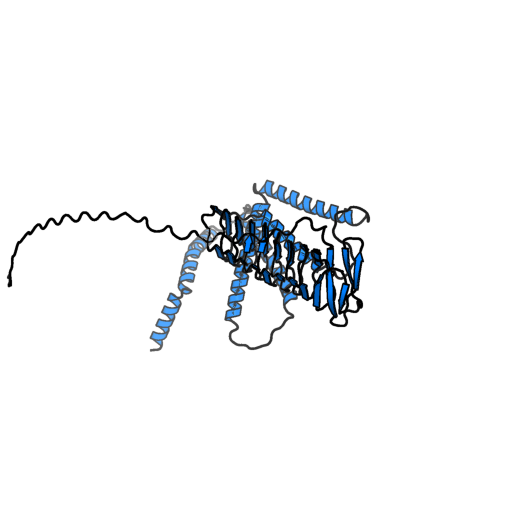RG A 1 156 ? 5.404 6.718 -0.403 1.00 95.00 156 ARG A O 1
ATOM 1139 N N . MET A 1 157 ? 3.481 6.661 0.710 1.00 94.56 157 MET A N 1
ATOM 1140 C CA . MET A 1 157 ? 2.769 7.512 -0.242 1.00 94.56 157 MET A CA 1
ATOM 1141 C C . MET A 1 157 ? 2.930 8.971 0.178 1.00 94.56 157 MET A C 1
ATOM 1143 O O . MET A 1 157 ? 2.673 9.303 1.334 1.00 94.56 157 MET A O 1
ATOM 1147 N N . THR A 1 158 ? 3.406 9.836 -0.721 1.00 91.81 158 THR A N 1
ATOM 1148 C CA . THR A 1 158 ? 3.733 11.240 -0.381 1.00 91.81 158 THR A CA 1
ATOM 1149 C C . THR A 1 158 ? 3.158 12.298 -1.322 1.00 91.81 158 THR A C 1
ATOM 1151 O O . THR A 1 158 ? 3.239 13.476 -0.985 1.00 91.81 158 THR A O 1
ATOM 1154 N N . GLY A 1 159 ? 2.577 11.916 -2.465 1.00 87.38 159 GLY A N 1
ATOM 1155 C CA . GLY A 1 159 ? 1.960 12.854 -3.412 1.00 87.38 159 GLY A CA 1
ATOM 1156 C C . GLY A 1 159 ? 0.443 12.698 -3.535 1.00 87.38 159 GLY A C 1
ATOM 1157 O O . GLY A 1 159 ? -0.249 12.496 -2.542 1.00 87.38 159 GLY A O 1
ATOM 1158 N N . ASN A 1 160 ? -0.085 12.854 -4.746 1.00 90.50 160 ASN A N 1
ATOM 1159 C CA . ASN A 1 160 ? -1.522 12.712 -5.018 1.00 90.50 160 ASN A CA 1
ATOM 1160 C C . ASN A 1 160 ? -1.853 11.496 -5.899 1.00 90.50 160 ASN A C 1
ATOM 1162 O O . ASN A 1 160 ? -3.011 11.331 -6.264 1.00 90.50 160 ASN A O 1
ATOM 1166 N N . GLY A 1 161 ? -0.853 10.689 -6.267 1.00 93.19 161 GLY A N 1
ATOM 1167 C CA . GLY A 1 161 ? -1.063 9.488 -7.071 1.00 93.19 161 GLY A CA 1
ATOM 1168 C C . GLY A 1 161 ? -1.724 8.375 -6.262 1.00 93.19 161 GLY A C 1
ATOM 1169 O O . GLY A 1 161 ? -1.443 8.202 -5.070 1.00 93.19 161 GLY A O 1
ATOM 1170 N N . ASN A 1 162 ? -2.582 7.609 -6.922 1.00 96.31 162 ASN A N 1
ATOM 1171 C CA . ASN A 1 162 ? -3.273 6.466 -6.343 1.00 96.31 162 ASN A CA 1
ATOM 1172 C C . ASN A 1 162 ? -2.422 5.201 -6.452 1.00 96.31 162 ASN A C 1
ATOM 1174 O O . ASN A 1 162 ? -1.617 5.038 -7.368 1.00 96.31 162 ASN A O 1
ATOM 1178 N N . VAL A 1 163 ? -2.615 4.268 -5.526 1.00 97.12 163 VAL A N 1
ATOM 1179 C CA . VAL A 1 163 ? -1.955 2.961 -5.556 1.00 97.12 163 VAL A CA 1
ATOM 1180 C C . VAL A 1 163 ? -3.016 1.870 -5.568 1.00 97.12 163 VAL A C 1
ATOM 1182 O O . VAL A 1 163 ? -3.796 1.739 -4.627 1.00 97.12 163 VAL A O 1
ATOM 1185 N N . SER A 1 164 ? -3.032 1.058 -6.619 1.00 98.06 164 SER A N 1
ATOM 1186 C CA . SER A 1 164 ? -3.883 -0.120 -6.742 1.00 98.06 164 SER A CA 1
ATOM 1187 C C . SER A 1 164 ? -3.034 -1.385 -6.766 1.00 98.06 164 SER A C 1
ATOM 1189 O O . SER A 1 164 ? -2.077 -1.490 -7.527 1.00 98.06 164 SER A O 1
ATOM 1191 N N . ILE A 1 165 ? -3.359 -2.347 -5.907 1.00 98.25 165 ILE A N 1
ATOM 1192 C CA . ILE A 1 165 ? -2.677 -3.638 -5.819 1.00 98.25 165 ILE A CA 1
ATOM 1193 C C . ILE A 1 165 ? -3.743 -4.725 -5.853 1.00 98.25 165 ILE A C 1
ATOM 1195 O O . ILE A 1 165 ? -4.510 -4.860 -4.903 1.00 98.25 165 ILE A O 1
ATOM 1199 N N . ASP A 1 166 ? -3.801 -5.543 -6.896 1.00 98.50 166 ASP A N 1
ATOM 1200 C CA . ASP A 1 166 ? -4.850 -6.560 -6.988 1.00 98.50 166 ASP A CA 1
ATOM 1201 C C . ASP A 1 166 ? -4.669 -7.646 -5.921 1.00 98.50 166 ASP A C 1
ATOM 1203 O O . ASP A 1 166 ? -5.632 -8.004 -5.237 1.00 98.50 166 ASP A O 1
ATOM 1207 N N . ARG A 1 167 ? -3.449 -8.176 -5.744 1.00 98.25 167 ARG A N 1
ATOM 1208 C CA . ARG A 1 167 ? -3.163 -9.252 -4.776 1.00 98.25 167 ARG A CA 1
ATOM 1209 C C . ARG A 1 167 ? -1.832 -9.088 -4.049 1.00 98.25 167 ARG A C 1
ATOM 1211 O O . ARG A 1 167 ? -0.801 -8.812 -4.660 1.00 98.25 167 ARG A O 1
ATOM 1218 N N . VAL A 1 168 ? -1.843 -9.371 -2.747 1.00 97.38 168 VAL A N 1
ATOM 1219 C CA . VAL A 1 168 ? -0.638 -9.453 -1.911 1.00 97.38 168 VAL A CA 1
ATOM 1220 C C . VAL A 1 168 ? -0.657 -10.694 -1.018 1.00 97.38 168 VAL A C 1
ATOM 1222 O O . VAL A 1 168 ? -1.698 -11.042 -0.457 1.00 97.38 168 VAL A O 1
ATOM 1225 N N . PHE A 1 169 ? 0.494 -11.363 -0.900 1.00 95.50 169 PHE A N 1
ATOM 1226 C CA . PHE A 1 169 ? 0.633 -12.658 -0.207 1.00 95.50 169 PHE A CA 1
ATOM 1227 C C . PHE A 1 169 ? 1.549 -12.640 1.029 1.00 95.50 169 PHE A C 1
ATOM 1229 O O . PHE A 1 169 ? 1.672 -13.639 1.736 1.00 95.50 169 PHE A O 1
ATOM 1236 N N . GLY A 1 170 ? 2.244 -11.536 1.277 1.00 95.81 170 GLY A N 1
ATOM 1237 C CA . GLY A 1 170 ? 3.185 -11.383 2.385 1.00 95.81 170 GLY A CA 1
ATOM 1238 C C . GLY A 1 170 ? 2.884 -10.127 3.177 1.00 95.81 170 GLY A C 1
ATOM 1239 O O . GLY A 1 170 ? 1.722 -9.747 3.321 1.00 95.81 170 GLY A O 1
ATOM 1240 N N . ASN A 1 171 ? 3.910 -9.506 3.746 1.00 97.31 171 ASN A N 1
ATOM 1241 C CA . ASN A 1 171 ? 3.701 -8.406 4.681 1.00 97.31 171 ASN A CA 1
ATOM 1242 C C . ASN A 1 171 ? 3.333 -7.130 3.929 1.00 97.31 171 ASN A C 1
ATOM 1244 O O . ASN A 1 171 ? 3.907 -6.830 2.880 1.00 97.31 171 ASN A O 1
ATOM 1248 N N . VAL A 1 172 ? 2.406 -6.363 4.490 1.00 98.31 172 VAL A N 1
ATOM 1249 C CA . VAL A 1 172 ? 2.018 -5.055 3.964 1.00 98.31 172 VAL A CA 1
ATOM 1250 C C . VAL A 1 172 ? 2.367 -4.005 4.998 1.00 98.31 172 VAL A C 1
ATOM 1252 O O . VAL A 1 172 ? 1.869 -4.044 6.114 1.00 98.31 172 VAL A O 1
ATOM 1255 N N . LYS A 1 173 ? 3.190 -3.036 4.619 1.00 98.06 173 LYS A N 1
ATOM 1256 C CA . LYS A 1 173 ? 3.454 -1.832 5.396 1.00 98.06 173 LYS A CA 1
ATOM 1257 C C . LYS A 1 173 ? 3.219 -0.630 4.499 1.00 98.06 173 LYS A C 1
ATOM 1259 O O . LYS A 1 173 ? 3.962 -0.427 3.538 1.00 98.06 173 LYS A O 1
ATOM 1264 N N . VAL A 1 174 ? 2.204 0.166 4.809 1.00 97.38 174 VAL A N 1
ATOM 1265 C CA . VAL A 1 174 ? 1.914 1.400 4.077 1.00 97.38 174 VAL A CA 1
ATOM 1266 C C . VAL A 1 174 ? 1.845 2.578 5.029 1.00 97.38 174 VAL A C 1
ATOM 1268 O O . VAL A 1 174 ? 1.141 2.548 6.035 1.00 97.38 174 VAL A O 1
ATOM 1271 N N . GLN A 1 175 ? 2.579 3.630 4.682 1.00 95.69 175 GLN A N 1
ATOM 1272 C CA . GLN A 1 175 ? 2.480 4.932 5.327 1.00 95.69 175 GLN A CA 1
ATOM 1273 C C . GLN A 1 175 ? 1.928 5.942 4.319 1.00 95.69 175 GLN A C 1
ATOM 1275 O O . GLN A 1 175 ? 2.636 6.324 3.385 1.00 95.69 175 GLN A O 1
ATOM 1280 N N . ASN A 1 176 ? 0.674 6.353 4.493 1.00 95.00 176 ASN A N 1
ATOM 1281 C CA . ASN A 1 176 ? 0.007 7.338 3.655 1.00 95.00 176 ASN A CA 1
ATOM 1282 C C . ASN A 1 176 ? 0.145 8.747 4.256 1.00 95.00 176 ASN A C 1
ATOM 1284 O O . ASN A 1 176 ? -0.479 9.085 5.264 1.00 95.00 176 ASN A O 1
ATOM 1288 N N . PHE A 1 177 ? 0.980 9.561 3.613 1.00 92.19 177 PHE A N 1
ATOM 1289 C CA . PHE A 1 177 ? 1.137 11.001 3.852 1.00 92.19 177 PHE A CA 1
ATOM 1290 C C . PHE A 1 177 ? 0.517 11.829 2.712 1.00 92.19 177 PHE A C 1
ATOM 1292 O O . PHE A 1 177 ? 0.798 13.017 2.576 1.00 92.19 177 PHE A O 1
ATOM 1299 N N . SER A 1 178 ? -0.269 11.173 1.863 1.00 87.81 178 SER A N 1
ATOM 1300 C CA . SER A 1 178 ? -0.665 11.578 0.520 1.00 87.81 178 SER A CA 1
ATOM 1301 C C . SER A 1 178 ? -2.180 11.794 0.452 1.00 87.81 178 SER A C 1
ATOM 1303 O O . SER A 1 178 ? -2.917 11.233 1.261 1.00 87.81 178 SER A O 1
ATOM 1305 N N . ASN A 1 179 ? -2.672 12.575 -0.506 1.00 91.81 179 ASN A N 1
ATOM 1306 C CA . ASN A 1 179 ? -4.124 12.663 -0.740 1.00 91.81 179 ASN A CA 1
ATOM 1307 C C . ASN A 1 179 ? -4.622 11.617 -1.746 1.00 91.81 179 ASN A C 1
ATOM 1309 O O . ASN A 1 179 ? -5.804 11.624 -2.066 1.00 91.81 179 ASN A O 1
ATOM 1313 N N . GLY A 1 180 ? -3.723 10.782 -2.270 1.00 93.69 180 GLY A N 1
ATOM 1314 C CA . GLY A 1 180 ? -4.075 9.652 -3.114 1.00 93.69 180 GLY A CA 1
ATOM 1315 C C . GLY A 1 180 ? -4.565 8.464 -2.293 1.00 93.69 180 GLY A C 1
ATOM 1316 O O . GLY A 1 180 ? -4.186 8.280 -1.125 1.00 93.69 180 GLY A O 1
ATOM 1317 N N . ASP A 1 181 ? -5.379 7.649 -2.947 1.00 96.88 181 ASP A N 1
ATOM 1318 C CA . ASP A 1 181 ? -6.036 6.491 -2.362 1.00 96.88 181 ASP A CA 1
ATOM 1319 C C . ASP A 1 181 ? -5.181 5.230 -2.523 1.00 96.88 181 ASP A C 1
ATOM 1321 O O . ASP A 1 181 ? -4.457 5.047 -3.508 1.00 96.88 181 ASP A O 1
ATOM 1325 N N . LEU A 1 182 ? -5.294 4.320 -1.557 1.00 97.69 182 LEU A N 1
ATOM 1326 C CA . LEU A 1 182 ? -4.758 2.965 -1.631 1.00 97.69 182 LEU A CA 1
ATOM 1327 C C . LEU A 1 182 ? -5.909 1.971 -1.779 1.00 97.69 182 LEU A C 1
ATOM 1329 O O . LEU A 1 182 ? -6.797 1.907 -0.929 1.00 97.69 182 LEU A O 1
ATOM 1333 N N . SER A 1 183 ? -5.846 1.107 -2.788 1.00 98.44 183 SER A N 1
ATOM 1334 C CA . SER A 1 183 ? -6.767 -0.018 -2.942 1.00 98.44 183 SER A CA 1
ATOM 1335 C C . SER A 1 183 ? -6.007 -1.333 -3.051 1.00 98.44 183 SER A C 1
ATOM 1337 O O . SER A 1 183 ? -5.206 -1.514 -3.960 1.00 98.44 183 SER A O 1
ATOM 1339 N N . ILE A 1 184 ? -6.286 -2.272 -2.149 1.00 98.62 184 ILE A N 1
ATOM 1340 C CA . ILE A 1 184 ? -5.800 -3.650 -2.214 1.00 98.62 184 ILE A CA 1
ATOM 1341 C C . ILE A 1 184 ? -6.987 -4.570 -2.509 1.00 98.62 184 ILE A C 1
ATOM 1343 O O . ILE A 1 184 ? -7.951 -4.614 -1.743 1.00 98.62 184 ILE A O 1
ATOM 1347 N N . GLY A 1 185 ? -6.941 -5.314 -3.612 1.00 98.62 185 GLY A N 1
ATOM 1348 C CA . GLY A 1 185 ? -8.005 -6.231 -4.019 1.00 98.62 185 GLY A CA 1
ATOM 1349 C C . GLY A 1 185 ? -8.150 -7.419 -3.069 1.00 98.62 185 GLY A C 1
ATOM 1350 O O . GLY A 1 185 ? -9.232 -7.687 -2.550 1.00 98.62 185 GLY A O 1
ATOM 1351 N N . THR A 1 186 ? -7.070 -8.150 -2.812 1.00 98.31 186 THR A N 1
ATOM 1352 C CA . THR A 1 186 ? -7.056 -9.260 -1.850 1.00 98.31 186 THR A CA 1
ATOM 1353 C C . THR A 1 186 ? -5.730 -9.321 -1.103 1.00 98.31 186 THR A C 1
ATOM 1355 O O . THR A 1 186 ? -4.669 -9.383 -1.723 1.00 98.31 186 THR A O 1
ATOM 1358 N N . ALA A 1 187 ? -5.795 -9.366 0.228 1.00 98.06 187 ALA A N 1
ATOM 1359 C CA . ALA A 1 187 ? -4.634 -9.521 1.100 1.00 98.06 187 ALA A CA 1
ATOM 1360 C C . ALA A 1 187 ? -4.654 -10.879 1.813 1.00 98.06 187 ALA A C 1
ATOM 1362 O O . ALA A 1 187 ? -5.566 -11.185 2.580 1.00 98.06 187 ALA A O 1
ATOM 1363 N N . GLN A 1 188 ? -3.645 -11.705 1.562 1.00 97.75 188 GLN A N 1
ATOM 1364 C CA . GLN A 1 188 ? -3.387 -12.935 2.308 1.00 97.75 188 GLN A CA 1
ATOM 1365 C C . GLN A 1 188 ? -2.066 -12.764 3.038 1.00 97.75 188 GLN A C 1
ATOM 1367 O O . GLN A 1 188 ? -1.023 -13.160 2.536 1.00 97.75 188 GLN A O 1
ATOM 1372 N N . SER A 1 189 ? -2.107 -12.112 4.192 1.00 97.38 189 SER A N 1
ATOM 1373 C CA . SER A 1 189 ? -0.914 -11.497 4.772 1.00 97.38 189 SER A CA 1
ATOM 1374 C C . SER A 1 189 ? -0.720 -11.913 6.229 1.00 97.38 189 SER A C 1
ATOM 1376 O O . SER A 1 189 ? -1.667 -11.852 7.018 1.00 97.38 189 SER A O 1
ATOM 1378 N N . PRO A 1 190 ? 0.502 -12.298 6.638 1.00 97.94 190 PRO A N 1
ATOM 1379 C CA . PRO A 1 190 ? 0.805 -12.517 8.050 1.00 97.94 190 PRO A CA 1
ATOM 1380 C C . PRO A 1 190 ? 0.649 -11.234 8.879 1.00 97.94 190 PRO A C 1
ATOM 1382 O O . PRO A 1 190 ? 0.141 -11.262 9.999 1.00 97.94 190 PRO A O 1
ATOM 1385 N N . ASP A 1 191 ? 1.067 -10.107 8.309 1.00 98.25 191 ASP A N 1
ATOM 1386 C CA . ASP A 1 191 ? 1.062 -8.808 8.967 1.00 98.25 191 ASP A CA 1
ATOM 1387 C C . ASP A 1 191 ? 0.690 -7.708 7.970 1.00 98.25 191 ASP A C 1
ATOM 1389 O O . ASP A 1 191 ? 1.198 -7.671 6.843 1.00 98.25 191 ASP A O 1
ATOM 1393 N N . VAL A 1 192 ? -0.225 -6.835 8.383 1.00 98.69 192 VAL A N 1
ATOM 1394 C CA . VAL A 1 192 ? -0.646 -5.652 7.631 1.00 98.69 192 VAL A CA 1
ATOM 1395 C C . VAL A 1 192 ? -0.623 -4.448 8.559 1.00 98.69 192 VAL A C 1
ATOM 1397 O O . VAL A 1 192 ? -1.410 -4.373 9.498 1.00 98.69 192 VAL A O 1
ATOM 1400 N N . GLU A 1 193 ? 0.239 -3.484 8.265 1.00 98.50 193 GLU A N 1
ATOM 1401 C CA . GLU A 1 193 ? 0.373 -2.207 8.955 1.00 98.50 193 GLU A CA 1
ATOM 1402 C C . GLU A 1 193 ? -0.011 -1.067 8.004 1.00 98.50 193 GLU A C 1
ATOM 1404 O O . GLU A 1 193 ? 0.677 -0.800 7.016 1.00 98.50 193 GLU A O 1
ATOM 1409 N N . LEU A 1 194 ? -1.103 -0.374 8.320 1.00 98.06 194 LEU A N 1
ATOM 1410 C CA . LEU A 1 194 ? -1.561 0.821 7.619 1.00 98.06 194 LEU A CA 1
ATOM 1411 C C . LEU A 1 194 ? -1.478 2.018 8.563 1.00 98.06 194 LEU A C 1
ATOM 1413 O O . LEU A 1 194 ? -2.112 2.032 9.620 1.00 98.06 194 LEU A O 1
ATOM 1417 N N . VAL A 1 195 ? -0.718 3.033 8.170 1.00 96.81 195 VAL A N 1
ATOM 1418 C CA . VAL A 1 195 ? -0.630 4.309 8.881 1.00 96.81 195 VAL A CA 1
ATOM 1419 C C . VAL A 1 195 ? -1.053 5.416 7.930 1.00 96.81 195 VAL A C 1
ATOM 1421 O O . VAL A 1 195 ? -0.408 5.609 6.906 1.00 96.81 195 VAL A O 1
ATOM 1424 N N . ALA A 1 196 ? -2.097 6.157 8.274 1.00 95.62 196 ALA A N 1
ATOM 1425 C CA . ALA A 1 196 ? -2.569 7.308 7.518 1.00 95.62 196 ALA A CA 1
ATOM 1426 C C . ALA A 1 196 ? -2.456 8.577 8.366 1.00 95.62 196 ALA A C 1
ATOM 1428 O O . ALA A 1 196 ? -2.811 8.592 9.545 1.00 95.62 196 ALA A O 1
ATOM 1429 N N . THR A 1 197 ? -1.938 9.653 7.782 1.00 93.19 197 THR A N 1
ATOM 1430 C CA . THR A 1 197 ? -1.896 10.986 8.421 1.00 93.19 197 THR A CA 1
ATOM 1431 C C . THR A 1 197 ? -2.579 12.063 7.583 1.00 93.19 197 THR A C 1
ATOM 1433 O O . THR A 1 197 ? -2.568 13.233 7.957 1.00 93.19 197 THR A O 1
ATOM 1436 N N . SER A 1 198 ? -3.090 11.691 6.415 1.00 89.88 198 SER A N 1
ATOM 1437 C CA . SER A 1 198 ? -3.636 12.571 5.383 1.00 89.88 198 SER A CA 1
ATOM 1438 C C . SER A 1 198 ? -5.133 12.294 5.182 1.00 89.88 198 SER A C 1
ATOM 1440 O O . SER A 1 198 ? -5.809 11.862 6.119 1.00 89.88 198 SER A O 1
ATOM 1442 N N . SER A 1 199 ? -5.681 12.604 4.007 1.00 91.06 199 SER A N 1
ATOM 1443 C CA . SER A 1 199 ? -7.107 12.453 3.689 1.00 91.06 199 SER A CA 1
ATOM 1444 C C . SER A 1 199 ? -7.401 11.491 2.534 1.00 91.06 199 SER A C 1
ATOM 1446 O O . SER A 1 199 ? -8.516 11.522 2.036 1.00 91.06 199 SER A O 1
ATOM 1448 N N . GLY A 1 200 ? -6.413 10.731 2.052 1.00 93.06 200 GLY A N 1
ATOM 1449 C CA . GLY A 1 200 ? -6.635 9.720 1.011 1.00 93.06 200 GLY A CA 1
ATOM 1450 C C . GLY A 1 200 ? -7.121 8.413 1.628 1.00 93.06 200 GLY A C 1
ATOM 1451 O O . GLY A 1 200 ? -6.603 8.007 2.669 1.00 93.06 200 GLY A O 1
ATOM 1452 N N . ASP A 1 201 ? -8.081 7.752 0.995 1.00 96.19 201 ASP A N 1
ATOM 1453 C CA . ASP A 1 201 ? -8.752 6.579 1.551 1.00 96.19 201 ASP A CA 1
ATOM 1454 C C . ASP A 1 201 ? -7.910 5.309 1.389 1.00 96.19 201 ASP A C 1
ATOM 1456 O O . ASP A 1 201 ? -7.126 5.149 0.449 1.00 96.19 201 ASP A O 1
ATOM 1460 N N . LEU A 1 202 ? -8.056 4.370 2.326 1.00 98.19 202 LEU A N 1
ATOM 1461 C CA . LEU A 1 202 ? -7.316 3.107 2.316 1.00 98.19 202 LEU A CA 1
ATOM 1462 C C . LEU A 1 202 ? -8.303 1.946 2.359 1.00 98.19 202 LEU A C 1
ATOM 1464 O O . LEU A 1 202 ? -8.961 1.711 3.368 1.00 98.19 202 LEU A O 1
ATOM 1468 N N . THR A 1 203 ? -8.387 1.185 1.273 1.00 98.62 203 THR A N 1
ATOM 1469 C CA . THR A 1 203 ? -9.337 0.077 1.144 1.00 98.62 203 THR A CA 1
ATOM 1470 C C . THR A 1 203 ? -8.627 -1.253 0.924 1.00 98.62 203 THR A C 1
ATOM 1472 O O . THR A 1 203 ? -7.855 -1.393 -0.019 1.00 98.62 203 THR A O 1
ATOM 1475 N N . ILE A 1 204 ? -8.953 -2.268 1.726 1.00 98.56 204 ILE A N 1
ATOM 1476 C CA . ILE A 1 204 ? -8.658 -3.679 1.435 1.00 98.56 204 ILE A CA 1
ATOM 1477 C C . ILE A 1 204 ? -9.990 -4.376 1.160 1.00 98.56 204 ILE A C 1
ATOM 1479 O O . ILE A 1 204 ? -10.822 -4.479 2.055 1.00 98.56 204 ILE A O 1
ATOM 1483 N N . LYS A 1 205 ? -10.213 -4.845 -0.071 1.00 98.62 205 LYS A N 1
ATOM 1484 C CA . LYS A 1 205 ? -11.517 -5.370 -0.523 1.00 98.62 205 LYS A CA 1
ATOM 1485 C C . LYS A 1 205 ? -11.799 -6.810 -0.082 1.00 98.62 205 LYS A C 1
ATOM 1487 O O . LYS A 1 205 ? -12.935 -7.261 -0.196 1.00 98.62 205 LYS A O 1
ATOM 1492 N N . GLY A 1 206 ? -10.786 -7.543 0.373 1.00 98.00 206 GLY A N 1
ATOM 1493 C CA . GLY A 1 206 ? -10.917 -8.960 0.690 1.00 98.00 206 GLY A CA 1
ATOM 1494 C C . GLY A 1 206 ? -9.671 -9.555 1.332 1.00 98.00 206 GLY A C 1
ATOM 1495 O O . GLY A 1 206 ? -8.557 -9.072 1.123 1.00 98.00 206 GLY A O 1
ATOM 1496 N N . GLY A 1 207 ? -9.844 -10.670 2.043 1.00 97.81 207 GLY A N 1
ATOM 1497 C CA . GLY A 1 207 ? -8.746 -11.580 2.367 1.00 97.81 207 GLY A CA 1
ATOM 1498 C C . GLY A 1 207 ? -8.644 -12.007 3.829 1.00 97.81 207 GLY A C 1
ATOM 1499 O O . GLY A 1 207 ? -9.556 -11.801 4.633 1.00 97.81 207 GLY A O 1
ATOM 1500 N N . TRP A 1 208 ? -7.527 -12.659 4.143 1.00 98.00 208 TRP A N 1
ATOM 1501 C CA . TRP A 1 208 ? -7.220 -13.205 5.461 1.00 98.00 208 TRP A CA 1
ATOM 1502 C C . TRP A 1 208 ? -5.929 -12.587 5.978 1.00 98.00 208 TRP A C 1
ATOM 1504 O O . TRP A 1 208 ? -4.888 -12.671 5.325 1.00 98.00 208 TRP A O 1
ATOM 1514 N N . ILE A 1 209 ? -5.994 -12.006 7.171 1.00 98.50 209 ILE A N 1
ATOM 1515 C CA . ILE A 1 209 ? -4.860 -11.336 7.799 1.00 98.50 209 ILE A CA 1
ATOM 1516 C C . ILE A 1 209 ? -4.623 -11.952 9.174 1.00 98.50 209 ILE A C 1
ATOM 1518 O O . ILE A 1 209 ? -5.547 -12.118 9.970 1.00 98.50 209 ILE A O 1
ATOM 1522 N N . ASP A 1 210 ? -3.382 -12.300 9.489 1.00 98.25 210 ASP A N 1
ATOM 1523 C CA . ASP A 1 210 ? -3.084 -12.793 10.833 1.00 98.25 210 ASP A CA 1
ATOM 1524 C C . ASP A 1 210 ? -3.038 -11.634 11.835 1.00 98.25 210 ASP A C 1
ATOM 1526 O O . ASP A 1 210 ? -3.787 -11.657 12.814 1.00 98.25 210 ASP A O 1
ATOM 1530 N N . THR A 1 211 ? -2.256 -10.591 11.561 1.00 98.38 211 THR A N 1
ATOM 1531 C CA . THR A 1 211 ? -2.207 -9.376 12.388 1.00 98.38 211 THR A CA 1
ATOM 1532 C C . THR A 1 211 ? -2.496 -8.137 11.550 1.00 98.38 211 THR A C 1
ATOM 1534 O O . THR A 1 211 ? -1.796 -7.854 10.584 1.00 98.38 211 THR A O 1
ATOM 1537 N N . LEU A 1 212 ? -3.547 -7.403 11.915 1.00 98.69 212 LEU A N 1
ATOM 1538 C CA . LEU A 1 212 ? -3.927 -6.136 11.297 1.00 98.69 212 LEU A CA 1
ATOM 1539 C C . LEU A 1 212 ? -3.615 -4.983 12.255 1.00 98.69 212 LEU A C 1
ATOM 1541 O O . LEU A 1 212 ? -4.117 -4.950 13.373 1.00 98.69 212 LEU A O 1
ATOM 1545 N N . SER A 1 213 ? -2.832 -4.008 11.822 1.00 98.38 213 SER A N 1
ATOM 1546 C CA . SER A 1 213 ? -2.558 -2.776 12.554 1.00 98.38 213 SER A CA 1
ATOM 1547 C C . SER A 1 213 ? -2.980 -1.590 11.699 1.00 98.38 213 SER A C 1
ATOM 1549 O O . SER A 1 213 ? -2.378 -1.329 10.663 1.00 98.38 213 SER A O 1
ATOM 1551 N N . ILE A 1 214 ? -4.003 -0.858 12.133 1.00 98.25 214 ILE A N 1
ATOM 1552 C CA . ILE A 1 214 ? -4.476 0.353 11.460 1.00 98.25 214 ILE A CA 1
ATOM 1553 C C . ILE A 1 214 ? -4.306 1.530 12.400 1.00 98.25 214 ILE A C 1
ATOM 1555 O O . ILE A 1 214 ? -4.724 1.490 13.561 1.00 98.25 214 ILE A O 1
ATOM 1559 N N . ARG A 1 215 ? -3.731 2.604 11.872 1.00 96.31 215 ARG A N 1
ATOM 1560 C CA . ARG A 1 215 ? -3.620 3.872 12.565 1.00 96.31 215 ARG A CA 1
ATOM 1561 C C . ARG A 1 215 ? -3.977 5.025 11.653 1.00 96.31 215 ARG A C 1
ATOM 1563 O O . ARG A 1 215 ? -3.236 5.317 10.722 1.00 96.31 215 ARG A O 1
ATOM 1570 N N . ASP A 1 216 ? -5.050 5.719 11.989 1.00 95.88 216 ASP A N 1
ATOM 1571 C CA . ASP A 1 216 ? -5.420 6.968 11.339 1.00 95.88 216 ASP A CA 1
ATOM 1572 C C . ASP A 1 216 ? -5.158 8.153 12.273 1.00 95.88 216 ASP A C 1
ATOM 1574 O O . ASP A 1 216 ? -5.620 8.191 13.414 1.00 95.88 216 ASP A O 1
ATOM 1578 N N . MET A 1 217 ? -4.388 9.121 11.795 1.00 94.31 217 MET A N 1
ATOM 1579 C CA . MET A 1 217 ? -4.130 10.410 12.441 1.00 94.31 217 MET A CA 1
ATOM 1580 C C . MET A 1 217 ? -4.650 11.585 11.605 1.00 94.31 217 MET A C 1
ATOM 1582 O O . MET A 1 217 ? -4.454 12.734 12.000 1.00 94.31 217 MET A O 1
ATOM 1586 N N . GLY A 1 218 ? -5.256 11.315 10.449 1.00 92.19 218 GLY A N 1
ATOM 1587 C CA . GLY A 1 218 ? -5.720 12.319 9.505 1.00 92.19 218 GLY A CA 1
ATOM 1588 C C . GLY A 1 218 ? -7.242 12.381 9.412 1.00 92.19 218 GLY A C 1
ATOM 1589 O O . GLY A 1 218 ? -7.961 12.461 10.410 1.00 92.19 218 GLY A O 1
ATOM 1590 N N . SER A 1 219 ? -7.728 12.410 8.181 1.00 95.19 219 SER A N 1
ATOM 1591 C CA . SER A 1 219 ? -9.152 12.449 7.843 1.00 95.19 219 SER A CA 1
ATOM 1592 C C . SER A 1 219 ? -9.504 11.362 6.825 1.00 95.19 219 SER A C 1
ATOM 1594 O O . SER A 1 219 ? -10.432 11.556 6.051 1.00 95.19 219 SER A O 1
ATOM 1596 N N . SER A 1 220 ? -8.725 10.278 6.790 1.00 93.62 220 SER A N 1
ATOM 1597 C CA . SER A 1 220 ? -8.860 9.195 5.810 1.00 93.62 220 SER A CA 1
ATOM 1598 C C . SER A 1 220 ? -9.939 8.208 6.241 1.00 93.62 220 SER A C 1
ATOM 1600 O O . SER A 1 220 ? -9.964 7.813 7.409 1.00 93.62 220 SER A O 1
ATOM 1602 N N . ASP A 1 221 ? -10.768 7.737 5.315 1.00 96.38 221 ASP A N 1
ATOM 1603 C CA . ASP A 1 221 ? -11.618 6.582 5.578 1.00 96.38 221 ASP A CA 1
ATOM 1604 C C . ASP A 1 221 ? -10.847 5.295 5.235 1.00 96.38 221 ASP A C 1
ATOM 1606 O O . ASP A 1 221 ? -10.386 5.061 4.115 1.00 96.38 221 ASP A O 1
ATOM 1610 N N . ILE A 1 222 ? -10.666 4.442 6.243 1.00 98.06 222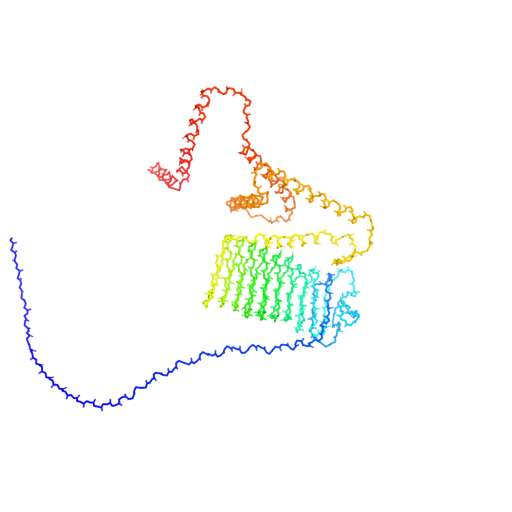 ILE A N 1
ATOM 1611 C CA . ILE A 1 222 ? -9.955 3.170 6.134 1.00 98.06 222 ILE A CA 1
ATOM 1612 C C . ILE A 1 222 ? -10.960 2.032 6.251 1.00 98.06 222 ILE A C 1
ATOM 1614 O O . ILE A 1 222 ? -11.564 1.819 7.303 1.00 98.06 222 ILE A O 1
ATOM 1618 N N . THR A 1 223 ? -11.106 1.262 5.181 1.00 98.44 223 THR A N 1
ATOM 1619 C CA . THR A 1 223 ? -12.047 0.142 5.103 1.00 98.44 223 THR A CA 1
ATOM 1620 C C . THR A 1 223 ? -11.301 -1.153 4.826 1.00 98.44 223 THR A C 1
ATOM 1622 O O . THR A 1 223 ? -10.644 -1.303 3.797 1.00 98.44 223 THR A O 1
ATOM 1625 N N . ALA A 1 224 ? -11.396 -2.117 5.737 1.00 98.44 224 ALA A N 1
ATOM 1626 C CA . ALA A 1 224 ? -10.765 -3.422 5.596 1.00 98.44 224 ALA A CA 1
ATOM 1627 C C . ALA A 1 224 ? -11.817 -4.538 5.614 1.00 98.44 224 ALA A C 1
ATOM 1629 O O . ALA A 1 224 ? -12.219 -5.030 6.673 1.00 98.44 224 ALA A O 1
ATOM 1630 N N . HIS A 1 225 ? -12.205 -4.986 4.421 1.00 98.44 225 HIS A N 1
ATOM 1631 C CA . HIS A 1 225 ? -13.111 -6.110 4.207 1.00 98.44 225 HIS A CA 1
ATOM 1632 C C . HIS A 1 225 ? -12.397 -7.458 4.379 1.00 98.44 225 HIS A C 1
ATOM 1634 O O . HIS A 1 225 ? -12.199 -8.229 3.439 1.00 98.44 225 HIS A O 1
ATOM 1640 N N . VAL A 1 226 ? -11.891 -7.713 5.586 1.00 98.06 226 VAL A N 1
ATOM 1641 C CA . VAL A 1 226 ? -10.940 -8.798 5.867 1.00 98.06 226 VAL A CA 1
ATOM 1642 C C . VAL A 1 226 ? -11.317 -9.599 7.102 1.00 98.06 226 VAL A C 1
ATOM 1644 O O . VAL A 1 226 ? -12.005 -9.132 8.011 1.00 98.06 226 VAL A O 1
ATOM 1647 N N . TRP A 1 227 ? -10.799 -10.823 7.150 1.00 98.00 227 TRP A N 1
ATOM 1648 C CA . TRP A 1 227 ? -10.851 -11.677 8.328 1.00 98.00 227 TRP A CA 1
ATOM 1649 C C . TRP A 1 227 ? -9.504 -11.616 9.035 1.00 98.00 227 TRP A C 1
ATOM 1651 O O . TRP A 1 227 ? -8.542 -12.256 8.610 1.00 98.00 227 TRP A O 1
ATOM 1661 N N . ALA A 1 228 ? -9.440 -10.841 10.115 1.00 98.19 228 ALA A N 1
ATOM 1662 C CA . ALA A 1 228 ? -8.247 -10.710 10.933 1.00 98.19 228 ALA A CA 1
ATOM 1663 C C . ALA A 1 228 ? -8.251 -11.717 12.101 1.00 98.19 228 ALA A C 1
ATOM 1665 O O . ALA A 1 228 ? -9.267 -11.906 12.787 1.00 98.19 228 ALA A O 1
ATOM 1666 N N . LYS A 1 229 ? -7.113 -12.358 12.401 1.00 97.81 229 LYS A N 1
ATOM 1667 C CA . LYS A 1 229 ? -6.971 -13.080 13.682 1.00 97.81 229 LYS A CA 1
ATOM 1668 C C . LYS A 1 229 ? -6.827 -12.080 14.825 1.00 97.81 229 LYS A C 1
ATOM 1670 O O . LYS A 1 229 ? -7.601 -12.138 15.780 1.00 97.81 229 LYS A O 1
ATOM 1675 N N . ALA A 1 230 ? -5.879 -11.161 14.708 1.00 98.00 230 ALA A N 1
ATOM 1676 C CA . ALA A 1 230 ? -5.629 -10.084 15.653 1.00 98.00 230 ALA A CA 1
ATOM 1677 C C . ALA A 1 230 ? -5.749 -8.723 14.961 1.00 98.00 230 ALA A C 1
ATOM 1679 O O . ALA A 1 230 ? -5.337 -8.583 13.811 1.00 98.00 230 ALA A O 1
ATOM 1680 N N . ALA A 1 231 ? -6.285 -7.725 15.661 1.00 98.31 231 ALA A N 1
ATOM 1681 C CA . ALA A 1 231 ? -6.354 -6.357 15.169 1.00 98.31 231 ALA A CA 1
ATOM 1682 C C . ALA A 1 231 ? -5.966 -5.332 16.246 1.00 98.31 231 ALA A C 1
ATOM 1684 O O . ALA A 1 231 ? -6.429 -5.416 17.385 1.00 98.31 231 ALA A O 1
ATOM 1685 N N . HIS A 1 232 ? -5.160 -4.347 15.861 1.00 97.81 232 HIS A N 1
ATOM 1686 C CA . HIS A 1 232 ? -4.813 -3.156 16.630 1.00 97.81 232 HIS A CA 1
ATOM 1687 C C . HIS A 1 232 ? -5.276 -1.932 15.845 1.00 97.81 232 HIS A C 1
ATOM 1689 O O . HIS A 1 232 ? -4.709 -1.602 14.807 1.00 97.81 232 HIS A O 1
ATOM 1695 N N . LEU A 1 233 ? -6.332 -1.280 16.315 1.00 97.69 233 LEU A N 1
ATOM 1696 C CA . LEU A 1 233 ? -7.000 -0.201 15.599 1.00 97.69 233 LEU A CA 1
ATOM 1697 C C . LEU A 1 233 ? -6.892 1.082 16.418 1.00 97.69 233 LEU A C 1
ATOM 1699 O O . LEU A 1 233 ? -7.324 1.121 17.569 1.00 97.69 233 LEU A O 1
ATOM 1703 N N . ALA A 1 234 ? -6.319 2.131 15.839 1.00 95.88 234 ALA A N 1
ATOM 1704 C CA . ALA A 1 234 ? -6.162 3.421 16.493 1.00 95.88 234 ALA A CA 1
ATOM 1705 C C . ALA A 1 234 ? -6.637 4.559 15.585 1.00 95.88 234 ALA A C 1
ATOM 1707 O O . ALA A 1 234 ? -6.129 4.722 14.480 1.00 95.88 234 ALA A O 1
ATOM 1708 N N . VAL A 1 235 ? -7.577 5.368 16.066 1.00 95.50 235 VAL A N 1
ATOM 1709 C CA . VAL A 1 235 ? -8.072 6.555 15.356 1.00 95.50 235 VAL A CA 1
ATOM 1710 C C . VAL A 1 235 ? -7.841 7.773 16.231 1.00 95.50 235 VAL A C 1
ATOM 1712 O O . VAL A 1 235 ? -8.419 7.880 17.310 1.00 95.50 235 VAL A O 1
ATOM 1715 N N . TYR A 1 236 ? -6.995 8.680 15.763 1.00 93.88 236 TYR A N 1
ATOM 1716 C CA . TYR A 1 236 ? -6.675 9.959 16.400 1.00 93.88 236 TYR A CA 1
ATOM 1717 C C . TYR A 1 236 ? -7.247 11.161 15.629 1.00 93.88 236 TYR A C 1
ATOM 1719 O O . TYR A 1 236 ? -7.143 12.305 16.071 1.00 93.88 236 TYR A O 1
ATOM 1727 N N . GLY A 1 237 ? -7.795 10.897 14.444 1.00 90.94 237 GLY A N 1
ATOM 1728 C CA . GLY A 1 237 ? -8.256 11.890 13.491 1.00 90.94 237 GLY A CA 1
ATOM 1729 C C . GLY A 1 237 ? -9.776 12.038 13.416 1.00 90.94 237 GLY A C 1
ATOM 1730 O O . GLY A 1 237 ? -10.527 11.708 14.342 1.00 90.94 237 GLY A O 1
ATOM 1731 N N . SER A 1 238 ? -10.233 12.562 12.282 1.00 94.50 238 SER A N 1
ATOM 1732 C CA . SER A 1 238 ? -11.657 12.660 11.949 1.00 94.50 238 SER A CA 1
ATOM 1733 C C . SER A 1 238 ? -12.139 11.558 11.004 1.00 94.50 238 SER A C 1
ATOM 1735 O O . SER A 1 238 ? -13.335 11.519 10.727 1.00 94.50 238 SER A O 1
ATOM 1737 N N . GLY A 1 239 ? -11.229 10.726 10.489 1.00 94.06 239 GLY A N 1
ATOM 1738 C CA . GLY A 1 239 ? -11.525 9.638 9.563 1.00 94.06 239 GLY A CA 1
ATOM 1739 C C . GLY A 1 239 ? -12.160 8.426 10.240 1.00 94.06 239 GLY A C 1
ATOM 1740 O O . GLY A 1 239 ? -12.126 8.287 11.468 1.00 94.06 239 GLY A O 1
ATOM 1741 N N . ASN A 1 240 ? -12.781 7.556 9.449 1.00 96.38 240 ASN A N 1
ATOM 1742 C CA . ASN A 1 240 ? -13.438 6.356 9.951 1.00 96.38 240 ASN A CA 1
ATOM 1743 C C . ASN A 1 240 ? -12.607 5.108 9.665 1.00 96.38 240 ASN A C 1
ATOM 1745 O O . ASN A 1 240 ? -12.070 4.942 8.579 1.00 96.38 240 ASN A O 1
ATOM 1749 N N . VAL A 1 241 ? -12.554 4.181 10.620 1.00 98.00 241 VAL A N 1
ATOM 1750 C CA . VAL A 1 241 ? -11.953 2.857 10.429 1.00 98.00 241 VAL A CA 1
ATOM 1751 C C . VAL A 1 241 ? -13.042 1.801 10.523 1.00 98.00 241 VAL A C 1
ATOM 1753 O O . VAL A 1 241 ? -13.709 1.683 11.554 1.00 98.00 241 VAL A O 1
ATOM 1756 N N . THR A 1 242 ? -13.206 1.009 9.467 1.00 98.19 242 THR A N 1
ATOM 1757 C CA . THR A 1 242 ? -14.142 -0.116 9.417 1.00 98.19 242 THR A CA 1
ATOM 1758 C C . THR A 1 242 ? -13.403 -1.422 9.129 1.00 98.19 242 THR A C 1
ATOM 1760 O O . THR A 1 242 ? -12.531 -1.484 8.263 1.00 98.19 242 THR A O 1
ATOM 1763 N N . VAL A 1 243 ? -13.712 -2.472 9.894 1.00 98.38 243 VAL A N 1
ATOM 1764 C CA . VAL A 1 243 ? -13.132 -3.813 9.721 1.00 98.38 243 VAL A CA 1
ATOM 1765 C C . VAL A 1 243 ? -14.236 -4.863 9.817 1.00 98.38 243 VAL A C 1
ATOM 1767 O O . VAL A 1 243 ? -14.964 -4.894 10.808 1.00 98.38 243 VAL A O 1
ATOM 1770 N N . ASP A 1 244 ? -14.341 -5.760 8.838 1.00 98.12 244 ASP A N 1
ATOM 1771 C CA . ASP A 1 244 ? -15.421 -6.759 8.810 1.00 98.12 244 ASP A CA 1
ATOM 1772 C C . ASP A 1 244 ? -15.353 -7.716 10.005 1.00 98.12 244 ASP A C 1
ATOM 1774 O O . ASP A 1 244 ? -16.331 -7.910 10.732 1.00 98.12 244 ASP A O 1
ATOM 1778 N N . ARG A 1 245 ? -14.203 -8.374 10.214 1.00 97.69 245 ARG A N 1
ATOM 1779 C CA . ARG A 1 245 ? -14.117 -9.436 11.219 1.00 97.69 245 ARG A CA 1
ATOM 1780 C C . ARG A 1 245 ? -12.769 -9.541 11.909 1.00 97.69 245 ARG A C 1
ATOM 1782 O O . ARG A 1 245 ? -11.729 -9.620 11.265 1.00 97.69 245 ARG A O 1
ATOM 1789 N N . VAL A 1 246 ? -12.811 -9.689 13.232 1.00 98.00 246 VAL A N 1
ATOM 1790 C CA . VAL A 1 246 ? -11.656 -10.025 14.078 1.00 98.00 246 VAL A CA 1
ATOM 1791 C C . VAL A 1 246 ? -12.012 -11.241 14.922 1.00 98.00 246 VAL A C 1
ATOM 1793 O O . VAL A 1 246 ? -13.122 -11.299 15.430 1.00 98.00 246 VAL A O 1
ATOM 1796 N N . THR A 1 247 ? -11.129 -12.235 15.057 1.00 96.75 247 THR A N 1
ATOM 1797 C CA . THR A 1 247 ? -11.506 -13.536 15.662 1.00 96.75 247 THR A CA 1
ATOM 1798 C C . THR A 1 247 ? -10.827 -13.875 16.987 1.00 96.75 247 THR A C 1
ATOM 1800 O O . THR A 1 247 ? -11.379 -14.670 17.743 1.00 96.75 247 THR A O 1
ATOM 1803 N N . LYS A 1 248 ? -9.652 -13.311 17.302 1.00 95.81 248 LYS A N 1
ATOM 1804 C CA . LYS A 1 248 ? -8.912 -13.629 18.539 1.00 95.81 248 LYS A CA 1
ATOM 1805 C C . LYS A 1 248 ? -8.741 -12.439 19.465 1.00 95.81 248 LYS A C 1
ATOM 1807 O O . LYS A 1 248 ? -9.188 -12.498 20.605 1.00 95.81 248 LYS A O 1
ATOM 1812 N N . THR A 1 249 ? -8.073 -11.387 19.011 1.00 97.06 249 THR A N 1
ATOM 1813 C CA . THR A 1 249 ? -7.721 -10.237 19.856 1.00 97.06 249 THR A CA 1
ATOM 1814 C C . THR A 1 249 ? -7.989 -8.947 19.111 1.00 97.06 249 THR A C 1
ATOM 1816 O O . THR A 1 249 ? -7.542 -8.787 17.979 1.00 97.06 249 THR A O 1
ATOM 1819 N N . LEU A 1 250 ? -8.695 -8.027 19.751 1.00 97.44 250 LEU A N 1
ATOM 1820 C CA . LEU A 1 250 ? -9.023 -6.722 19.204 1.00 97.44 250 LEU A CA 1
ATOM 1821 C C . LEU A 1 250 ? -8.618 -5.658 20.218 1.00 97.44 250 LEU A C 1
ATOM 1823 O O . LEU A 1 250 ? -9.204 -5.574 21.290 1.00 97.44 250 LEU A O 1
ATOM 1827 N N . SER A 1 251 ? -7.627 -4.848 19.875 1.00 96.69 251 SER A N 1
ATOM 1828 C CA . SER A 1 251 ? -7.253 -3.663 20.638 1.00 96.69 251 SER A CA 1
ATOM 1829 C C . SER A 1 251 ? -7.736 -2.424 19.898 1.00 96.69 251 SER A C 1
ATOM 1831 O O . SER A 1 251 ? -7.494 -2.290 18.698 1.00 96.69 251 SER A O 1
ATOM 1833 N N . GLN A 1 252 ? -8.441 -1.540 20.597 1.00 95.69 252 GLN A N 1
ATOM 1834 C CA . GLN A 1 252 ? -9.030 -0.338 20.016 1.00 95.69 252 GLN A CA 1
ATOM 1835 C C . GLN A 1 252 ? -8.664 0.896 20.836 1.00 95.69 252 GLN A C 1
ATOM 1837 O O . GLN A 1 252 ? -8.893 0.936 22.047 1.00 95.69 252 GLN A O 1
ATOM 1842 N N . THR A 1 253 ? -8.171 1.919 20.147 1.00 94.50 253 THR A N 1
ATOM 1843 C CA . THR A 1 253 ? -7.919 3.253 20.689 1.00 94.50 253 THR A CA 1
ATOM 1844 C C . THR A 1 253 ? -8.665 4.269 19.842 1.00 94.50 253 THR A C 1
ATOM 1846 O O . THR A 1 253 ? -8.497 4.323 18.626 1.00 94.50 253 THR A O 1
ATOM 1849 N N . HIS A 1 254 ? -9.481 5.101 20.478 1.00 92.75 254 HIS A N 1
ATOM 1850 C CA . HIS A 1 254 ? -10.251 6.131 19.789 1.00 92.75 254 HIS A CA 1
ATOM 1851 C C . HIS A 1 254 ? -10.069 7.474 20.485 1.00 92.75 254 HIS A C 1
ATOM 1853 O O . HIS A 1 254 ? -10.265 7.598 21.694 1.00 92.75 254 HIS A O 1
ATOM 1859 N N . PHE A 1 255 ? -9.625 8.464 19.720 1.00 88.25 255 PHE A N 1
ATOM 1860 C CA . PHE A 1 255 ? -9.310 9.794 20.208 1.00 88.25 255 PHE A CA 1
ATOM 1861 C C . PHE A 1 255 ? -9.507 10.827 19.093 1.00 88.25 255 PHE A C 1
ATOM 1863 O O . PHE A 1 255 ? -8.557 11.352 18.530 1.00 88.25 255 PHE A O 1
ATOM 1870 N N . GLY A 1 256 ? -10.753 11.124 18.750 1.00 88.81 256 GLY A N 1
ATOM 1871 C CA . GLY A 1 256 ? -11.065 12.056 17.672 1.00 88.81 256 GLY A CA 1
ATOM 1872 C C . GLY A 1 256 ? -12.561 12.126 17.408 1.00 88.81 256 GLY A C 1
ATOM 1873 O O . GLY A 1 256 ? -13.358 11.613 18.195 1.00 88.81 256 GLY A O 1
ATOM 1874 N N . SER A 1 257 ? -12.950 12.776 16.313 1.00 91.19 257 SER A N 1
ATOM 1875 C CA . SER A 1 257 ? -14.355 12.833 15.884 1.00 91.19 257 SER A CA 1
ATOM 1876 C C . SER A 1 257 ? -14.746 11.703 14.932 1.00 91.19 257 SER A C 1
ATOM 1878 O O . SER A 1 257 ? -15.928 11.573 14.630 1.00 91.19 257 SER A O 1
ATOM 1880 N N . GLY A 1 258 ? -13.771 10.931 14.442 1.00 92.69 258 GLY A N 1
ATOM 1881 C CA . GLY A 1 258 ? -14.001 9.790 13.558 1.00 92.69 258 GLY A CA 1
ATOM 1882 C C . GLY A 1 258 ? -14.730 8.632 14.238 1.00 92.69 258 GLY A C 1
ATOM 1883 O O . GLY A 1 258 ? -14.964 8.665 15.446 1.00 92.69 258 GLY A O 1
ATOM 1884 N N . ALA A 1 259 ? -15.067 7.588 13.489 1.00 93.88 259 ALA A N 1
ATOM 1885 C CA . ALA A 1 259 ? -15.666 6.365 14.022 1.00 93.88 259 ALA A CA 1
ATOM 1886 C C . ALA A 1 259 ? -14.732 5.161 13.860 1.00 93.88 259 ALA A C 1
ATOM 1888 O O . ALA A 1 259 ? -13.957 5.068 12.915 1.00 93.88 259 ALA A O 1
ATOM 1889 N N . LEU A 1 260 ? -14.836 4.206 14.780 1.00 95.88 260 LEU A N 1
ATOM 1890 C CA . LEU A 1 260 ? -14.152 2.920 14.690 1.00 95.88 260 LEU A CA 1
ATOM 1891 C C . LEU A 1 260 ? -15.215 1.826 14.803 1.00 95.88 260 LEU A C 1
ATOM 1893 O O . LEU A 1 260 ? -15.831 1.668 15.858 1.00 95.88 260 LEU A O 1
ATOM 1897 N N . ASN A 1 261 ? -15.442 1.094 13.715 1.00 96.44 261 ASN A N 1
ATOM 1898 C CA . ASN A 1 261 ? -16.435 0.029 13.638 1.00 96.44 261 ASN A CA 1
ATOM 1899 C C . ASN A 1 261 ? -15.778 -1.315 13.302 1.00 96.44 261 ASN A C 1
ATOM 1901 O O . ASN A 1 261 ? -14.969 -1.414 12.383 1.00 96.44 261 ASN A O 1
ATOM 1905 N N . VAL A 1 262 ? -16.162 -2.360 14.032 1.00 96.62 262 VAL A N 1
ATOM 1906 C CA . VAL A 1 262 ? -15.788 -3.743 13.720 1.00 96.62 262 VAL A CA 1
ATOM 1907 C C . VAL A 1 262 ? -17.069 -4.557 13.645 1.00 96.62 262 VAL A C 1
ATOM 1909 O O . VAL A 1 262 ? -17.742 -4.708 14.665 1.00 96.62 262 VAL A O 1
ATOM 1912 N N . GLU A 1 263 ? -17.430 -5.055 12.460 1.00 94.75 263 GLU A N 1
ATOM 1913 C CA . GLU A 1 263 ? -18.767 -5.630 12.239 1.00 94.75 263 GLU A CA 1
ATOM 1914 C C . GLU A 1 263 ? -18.980 -6.931 13.022 1.00 94.75 263 GLU A C 1
ATOM 1916 O O . GLU A 1 263 ? -20.050 -7.164 13.589 1.00 94.75 263 GLU A O 1
ATOM 1921 N N . ALA A 1 264 ? -17.956 -7.784 13.087 1.00 90.44 264 ALA A N 1
ATOM 1922 C CA . ALA A 1 264 ? -18.006 -9.052 13.796 1.00 90.44 264 ALA A CA 1
ATOM 1923 C C . ALA A 1 264 ? -16.730 -9.303 14.603 1.00 90.44 264 ALA A C 1
ATOM 1925 O O . ALA A 1 264 ? -15.643 -9.481 14.062 1.00 90.44 264 ALA A O 1
ATOM 1926 N N . THR A 1 265 ? -16.863 -9.434 15.918 1.00 86.81 265 THR A N 1
ATOM 1927 C CA . THR A 1 265 ? -15.721 -9.758 16.784 1.00 86.81 265 THR A CA 1
ATOM 1928 C C . THR A 1 265 ? -15.563 -11.249 17.051 1.00 86.81 265 THR A C 1
ATOM 1930 O O . THR A 1 265 ? -14.607 -11.622 17.702 1.00 86.81 265 THR A O 1
ATOM 1933 N N . GLY A 1 266 ? -16.459 -12.133 16.596 1.00 80.56 266 GLY A N 1
ATOM 1934 C CA . GLY A 1 266 ? -16.258 -13.593 16.659 1.00 80.56 266 GLY A CA 1
ATOM 1935 C C . GLY A 1 266 ? -15.929 -14.193 18.042 1.00 80.56 266 GLY A C 1
ATOM 1936 O O . GLY A 1 266 ? -15.428 -15.311 18.097 1.00 80.56 266 GLY A O 1
ATOM 1937 N N . GLY A 1 267 ? -16.176 -13.477 19.147 1.00 82.69 267 GLY A N 1
ATOM 1938 C CA . GLY A 1 267 ? -15.724 -13.865 20.492 1.00 82.69 267 GLY A CA 1
ATOM 1939 C C . GLY A 1 267 ? -14.290 -13.438 20.850 1.00 82.69 267 GLY A C 1
ATOM 1940 O O . GLY A 1 267 ? -13.749 -13.906 21.850 1.00 82.69 267 GLY A O 1
ATOM 1941 N N . ALA A 1 268 ? -13.679 -12.559 20.057 1.00 91.00 268 ALA A N 1
ATOM 1942 C CA . ALA A 1 268 ? -12.369 -11.977 20.292 1.00 91.00 268 ALA A CA 1
ATOM 1943 C C . ALA A 1 268 ? -12.309 -11.272 21.649 1.00 91.00 268 ALA A C 1
ATOM 1945 O O . ALA A 1 268 ? -13.265 -10.632 22.095 1.00 91.00 268 ALA A O 1
ATOM 1946 N N . HIS A 1 269 ? -11.145 -11.348 22.286 1.00 92.62 269 HIS A N 1
ATOM 1947 C CA . HIS A 1 269 ? -10.840 -10.548 23.456 1.00 92.62 269 HIS A CA 1
ATOM 1948 C C . HIS A 1 269 ? -10.688 -9.085 23.033 1.00 92.62 269 HIS A C 1
ATOM 1950 O O . HIS A 1 269 ? -9.733 -8.744 22.332 1.00 92.62 269 HIS A O 1
ATOM 1956 N N . VAL A 1 270 ? -11.653 -8.253 23.427 1.00 93.62 270 VAL A N 1
ATOM 1957 C CA . VAL A 1 270 ? -11.679 -6.826 23.098 1.00 93.62 270 VAL A CA 1
ATOM 1958 C C . VAL A 1 270 ? -11.082 -6.024 24.249 1.00 93.62 270 VAL A C 1
ATOM 1960 O O . VAL A 1 270 ? -11.615 -6.028 25.358 1.00 93.62 270 VAL A O 1
ATOM 1963 N N . GLU A 1 271 ? -9.992 -5.319 23.969 1.00 92.56 271 GLU A N 1
ATOM 1964 C CA . GLU A 1 271 ? -9.384 -4.338 24.858 1.00 92.56 271 GLU A CA 1
ATOM 1965 C C . GLU A 1 271 ? -9.568 -2.942 24.260 1.00 92.56 271 GLU A C 1
ATOM 1967 O O . GLU A 1 271 ? -8.962 -2.590 23.248 1.00 92.56 271 GLU A O 1
ATOM 1972 N N . THR A 1 272 ? -10.404 -2.125 24.894 1.00 89.19 272 THR A N 1
ATOM 1973 C CA . THR A 1 272 ? -10.557 -0.715 24.530 1.00 89.19 272 THR A CA 1
ATOM 1974 C C . THR A 1 272 ? -9.732 0.133 25.486 1.00 89.19 272 THR A C 1
ATOM 1976 O O . THR A 1 272 ? -9.922 0.069 26.702 1.00 89.19 272 THR A O 1
ATOM 1979 N N . THR A 1 273 ? -8.824 0.945 24.949 1.00 84.81 273 THR A N 1
ATOM 1980 C CA . THR A 1 273 ? -7.988 1.846 25.741 1.00 84.81 273 THR A CA 1
ATOM 1981 C C . THR A 1 273 ? -8.146 3.287 25.281 1.00 84.81 273 THR A C 1
ATOM 1983 O O . THR A 1 273 ? -8.096 3.600 24.099 1.00 84.81 273 THR A O 1
ATOM 1986 N N . ASN A 1 274 ? -8.287 4.193 26.247 1.00 79.25 274 ASN A N 1
ATOM 1987 C CA . ASN A 1 274 ? -8.234 5.637 25.997 1.00 79.25 274 ASN A CA 1
ATOM 1988 C C . ASN A 1 274 ? -6.803 6.179 26.133 1.00 79.25 274 ASN A C 1
ATOM 1990 O O . ASN A 1 274 ? -6.582 7.391 26.122 1.00 79.25 274 ASN A O 1
ATOM 1994 N N . LYS A 1 275 ? -5.818 5.296 26.338 1.00 82.00 275 LYS A N 1
ATOM 1995 C CA . LYS A 1 275 ? -4.423 5.692 26.478 1.00 82.00 275 LYS A CA 1
ATOM 1996 C C . LYS A 1 275 ? -3.832 5.923 25.095 1.00 82.00 275 LYS A C 1
ATOM 1998 O O . LYS A 1 275 ? -3.628 4.991 24.325 1.00 82.00 275 LYS A O 1
ATOM 2003 N N . VAL A 1 276 ? -3.503 7.178 24.833 1.00 80.88 276 VAL A N 1
ATOM 2004 C CA . VAL A 1 276 ? -2.767 7.589 23.641 1.00 80.88 276 VAL A CA 1
ATOM 2005 C C . VAL A 1 276 ? -1.351 7.001 23.686 1.00 80.88 276 VAL A C 1
ATOM 2007 O O . VAL A 1 276 ? -0.613 7.216 24.654 1.00 80.88 276 VAL A O 1
ATOM 2010 N N . ASP A 1 277 ? -0.963 6.267 22.641 1.00 83.69 277 ASP A N 1
ATOM 2011 C CA . ASP A 1 277 ? 0.401 5.755 22.467 1.00 83.69 277 ASP A CA 1
ATOM 2012 C C . ASP A 1 277 ? 1.302 6.849 21.876 1.00 83.69 277 ASP A C 1
ATOM 2014 O O . ASP A 1 277 ? 1.546 6.922 20.669 1.00 83.69 277 ASP A O 1
ATOM 2018 N N . GLY A 1 278 ? 1.761 7.743 22.754 1.00 82.25 278 GLY A N 1
ATOM 2019 C CA . GLY A 1 278 ? 2.572 8.897 22.371 1.00 82.25 278 GLY A CA 1
ATOM 2020 C C . GLY A 1 278 ? 3.891 8.530 21.685 1.00 82.25 278 GLY A C 1
ATOM 2021 O O . GLY A 1 278 ? 4.334 9.271 20.810 1.00 82.25 278 GLY A O 1
ATOM 2022 N N . ASP A 1 279 ? 4.494 7.387 22.023 1.00 83.19 279 ASP A N 1
ATOM 2023 C CA . ASP A 1 279 ? 5.753 6.950 21.411 1.00 83.19 279 ASP A CA 1
ATOM 2024 C C . ASP A 1 279 ? 5.533 6.555 19.957 1.00 83.19 279 ASP A C 1
ATOM 2026 O O . ASP A 1 279 ? 6.298 6.939 19.068 1.00 83.19 279 ASP A O 1
ATOM 2030 N N . ALA A 1 280 ? 4.465 5.809 19.692 1.00 79.00 280 ALA A N 1
ATOM 2031 C CA . ALA A 1 280 ? 4.170 5.403 18.339 1.00 79.00 280 ALA A CA 1
ATOM 2032 C C . ALA A 1 280 ? 3.687 6.596 17.490 1.00 79.00 280 ALA A C 1
ATOM 2034 O O . ALA A 1 280 ? 4.139 6.724 16.358 1.00 79.00 280 ALA A O 1
ATOM 2035 N N . ILE A 1 281 ? 2.879 7.515 18.038 1.00 81.38 281 ILE A N 1
ATOM 2036 C CA . ILE A 1 281 ? 2.529 8.771 17.343 1.00 81.38 281 ILE A CA 1
ATOM 2037 C C . ILE A 1 281 ? 3.791 9.574 17.015 1.00 81.38 281 ILE A C 1
ATOM 2039 O O . ILE A 1 281 ? 3.949 10.042 15.891 1.00 81.38 281 ILE A O 1
ATOM 2043 N N . ALA A 1 282 ? 4.721 9.711 17.965 1.00 79.88 282 ALA A N 1
ATOM 2044 C CA . ALA A 1 282 ? 5.970 10.425 17.725 1.00 79.88 282 ALA A CA 1
ATOM 2045 C C . ALA A 1 282 ? 6.778 9.786 16.588 1.00 79.88 282 ALA A C 1
ATOM 2047 O O . ALA A 1 282 ? 7.317 10.513 15.756 1.00 79.88 282 ALA A O 1
ATOM 2048 N N . ARG A 1 283 ? 6.835 8.448 16.509 1.00 84.38 283 ARG A N 1
ATOM 2049 C CA . ARG A 1 283 ? 7.486 7.745 15.390 1.00 84.38 283 ARG A CA 1
ATOM 2050 C C . ARG A 1 283 ? 6.819 8.046 14.052 1.00 84.38 283 ARG A C 1
ATOM 2052 O O . ARG A 1 283 ? 7.536 8.319 13.095 1.00 84.38 283 ARG A O 1
ATOM 2059 N N . ASP A 1 284 ? 5.494 8.041 13.991 1.00 83.12 284 ASP A N 1
ATOM 2060 C CA . ASP A 1 284 ? 4.764 8.245 12.737 1.00 83.12 284 ASP A CA 1
ATOM 2061 C C . ASP A 1 284 ? 4.825 9.706 12.265 1.00 83.12 284 ASP A C 1
ATOM 2063 O O . ASP A 1 284 ? 5.014 9.975 11.080 1.00 83.12 284 ASP A O 1
ATOM 2067 N N . VAL A 1 285 ? 4.767 10.664 13.194 1.00 81.19 285 VAL A N 1
ATOM 2068 C CA . VAL A 1 285 ? 4.963 12.095 12.903 1.00 81.19 285 VAL A CA 1
ATOM 2069 C C . VAL A 1 285 ? 6.409 12.382 12.494 1.00 81.19 285 VAL A C 1
ATOM 2071 O O . VAL A 1 285 ? 6.662 13.141 11.564 1.00 81.19 285 VAL A O 1
ATOM 2074 N N . LEU A 1 286 ? 7.397 11.770 13.151 1.00 81.12 286 LEU A N 1
ATOM 2075 C CA . LEU A 1 286 ? 8.793 11.892 12.718 1.00 81.12 286 LEU A CA 1
ATOM 2076 C C . LEU A 1 286 ? 8.996 11.270 11.337 1.00 81.12 286 LEU A C 1
ATOM 2078 O O . LEU A 1 286 ? 9.714 11.843 10.514 1.00 81.12 286 LEU A O 1
ATOM 2082 N N . ALA A 1 287 ? 8.342 10.133 11.073 1.00 76.19 287 ALA A N 1
ATOM 2083 C CA . ALA A 1 287 ? 8.325 9.538 9.752 1.00 76.19 287 ALA A CA 1
ATOM 2084 C C . ALA A 1 287 ? 7.764 10.548 8.753 1.00 76.19 287 ALA A C 1
ATOM 2086 O O . ALA A 1 287 ? 8.489 10.844 7.805 1.00 76.19 287 ALA A O 1
ATOM 2087 N N . SER A 1 288 ? 6.588 11.147 8.996 1.00 74.19 288 SER A N 1
ATOM 2088 C CA . SER A 1 288 ? 5.936 12.132 8.109 1.00 74.19 288 SER A CA 1
ATOM 2089 C C . SER A 1 288 ? 6.812 13.347 7.802 1.00 74.19 288 SER A C 1
ATOM 2091 O O . SER A 1 288 ? 7.034 13.675 6.638 1.00 74.19 288 SER A O 1
ATOM 2093 N N . LEU A 1 289 ? 7.423 13.960 8.817 1.00 74.50 289 LEU A N 1
ATOM 2094 C CA . LEU A 1 289 ? 8.322 15.105 8.639 1.00 74.50 289 LEU A CA 1
ATOM 2095 C C . LEU A 1 289 ? 9.537 14.756 7.769 1.00 74.50 289 LEU A C 1
ATOM 2097 O O . LEU A 1 289 ? 10.007 15.593 6.997 1.00 74.50 289 LEU A O 1
ATOM 2101 N N . GLY A 1 290 ? 10.006 13.508 7.842 1.00 68.69 290 GLY A N 1
ATOM 2102 C CA . GLY A 1 290 ? 11.061 12.995 6.976 1.00 68.69 290 GLY A CA 1
ATOM 2103 C C . GLY A 1 290 ? 10.753 13.113 5.476 1.00 68.69 290 GLY A C 1
ATOM 2104 O O . GLY A 1 290 ? 11.664 13.446 4.724 1.00 68.69 290 GLY A O 1
ATOM 2105 N N . SER A 1 291 ? 9.502 12.928 5.014 1.00 56.09 291 SER A N 1
ATOM 2106 C CA . SER A 1 291 ? 9.191 13.068 3.570 1.00 56.09 291 SER A CA 1
ATOM 2107 C C . SER A 1 291 ? 9.229 14.507 3.120 1.00 56.09 291 SER A C 1
ATOM 2109 O O . SER A 1 291 ? 9.702 14.785 2.023 1.00 56.09 291 SER A O 1
ATOM 2111 N N . HIS A 1 292 ? 8.737 15.424 3.952 1.00 55.09 292 HIS A N 1
ATOM 2112 C CA . HIS A 1 292 ? 8.694 16.834 3.583 1.00 55.09 292 HIS A CA 1
ATOM 2113 C C . HIS A 1 292 ? 10.099 17.416 3.413 1.00 55.09 292 HIS A C 1
ATOM 2115 O O . HIS A 1 292 ? 10.320 18.218 2.506 1.00 55.09 292 HIS A O 1
ATOM 2121 N N . LEU A 1 293 ? 11.055 16.968 4.234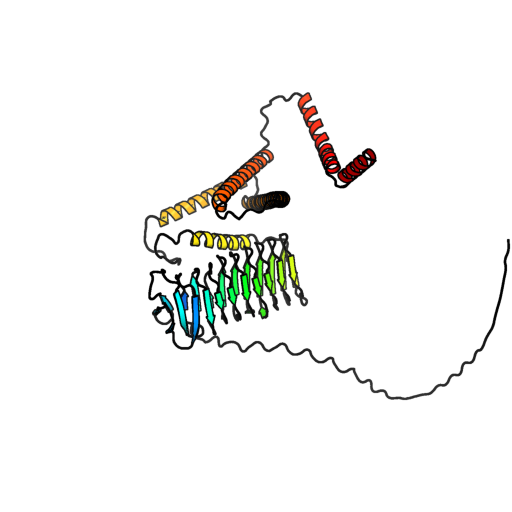 1.00 49.62 293 LEU A N 1
ATOM 2122 C CA . LEU A 1 293 ? 12.455 17.379 4.123 1.00 49.62 293 LEU A CA 1
ATOM 2123 C C . LEU A 1 293 ? 13.156 16.745 2.911 1.00 49.62 293 LEU A C 1
ATOM 2125 O O . LEU A 1 293 ? 13.943 17.418 2.253 1.00 49.62 293 LEU A O 1
ATOM 2129 N N . SER A 1 294 ? 12.841 15.494 2.556 1.00 47.91 294 SER A N 1
ATOM 2130 C CA . SER A 1 294 ? 13.401 14.862 1.351 1.00 47.91 294 SER A CA 1
ATOM 2131 C C . SER A 1 294 ? 12.899 15.490 0.045 1.00 47.91 294 SER A C 1
ATOM 2133 O O . SER A 1 294 ? 13.657 15.553 -0.919 1.00 47.91 294 SER A O 1
ATOM 2135 N N . ALA A 1 295 ? 11.664 15.999 0.009 1.00 43.69 295 ALA A N 1
ATOM 2136 C CA . ALA A 1 295 ? 11.086 16.601 -1.195 1.00 43.69 295 ALA A CA 1
ATOM 2137 C C . ALA A 1 295 ? 11.597 18.026 -1.498 1.00 43.69 295 ALA A C 1
ATOM 2139 O O . ALA A 1 295 ? 11.495 18.477 -2.635 1.00 43.69 295 ALA A O 1
ATOM 2140 N N . THR A 1 296 ? 12.156 18.749 -0.516 1.00 38.41 296 THR A N 1
ATOM 2141 C CA . THR A 1 296 ? 12.549 20.165 -0.686 1.00 38.41 296 THR A CA 1
ATOM 2142 C C . THR A 1 296 ? 14.041 20.416 -0.942 1.00 38.41 296 THR A C 1
ATOM 2144 O O . THR A 1 296 ? 14.399 21.538 -1.288 1.00 38.41 296 THR A O 1
ATOM 2147 N N . GLU A 1 297 ? 14.915 19.403 -0.873 1.00 36.16 297 GLU A N 1
ATOM 2148 C CA . GLU A 1 297 ? 16.368 19.561 -1.119 1.00 36.16 297 GLU A CA 1
ATOM 2149 C C . GLU A 1 297 ? 16.911 18.798 -2.351 1.00 36.16 297 GLU A C 1
ATOM 2151 O O . GLU A 1 297 ? 18.113 18.830 -2.608 1.00 36.16 297 GLU A O 1
ATOM 2156 N N . ALA A 1 298 ? 16.062 18.168 -3.172 1.00 36.88 298 ALA A N 1
ATOM 2157 C CA . ALA A 1 298 ? 16.517 17.342 -4.304 1.00 36.88 298 ALA A CA 1
ATOM 2158 C C . ALA A 1 298 ? 16.897 18.111 -5.592 1.00 36.88 298 ALA A C 1
ATOM 2160 O O . ALA A 1 298 ? 17.415 17.502 -6.523 1.00 36.88 298 ALA A O 1
ATOM 2161 N N . ASN A 1 299 ? 16.710 19.436 -5.656 1.00 37.91 299 ASN A N 1
ATOM 2162 C CA . ASN A 1 299 ? 16.901 20.206 -6.896 1.00 37.91 299 ASN A CA 1
ATOM 2163 C C . ASN A 1 299 ? 18.217 20.993 -7.017 1.00 37.91 299 ASN A C 1
ATOM 2165 O O . ASN A 1 299 ? 18.313 21.831 -7.911 1.00 37.91 299 ASN A O 1
ATOM 2169 N N . HIS A 1 300 ? 19.253 20.759 -6.194 1.00 35.91 300 HIS A N 1
ATOM 2170 C CA . HIS A 1 300 ? 20.527 21.448 -6.475 1.00 35.91 300 HIS A CA 1
ATOM 2171 C C . HIS A 1 300 ? 21.871 20.802 -6.120 1.00 35.91 300 HIS A C 1
ATOM 2173 O O . HIS A 1 300 ? 22.893 21.417 -6.425 1.00 35.91 300 HIS A O 1
ATOM 2179 N N . LEU A 1 301 ? 21.943 19.587 -5.574 1.00 30.78 301 LEU A N 1
ATOM 2180 C CA . LEU A 1 301 ? 23.228 18.913 -5.340 1.00 30.78 301 LEU A CA 1
ATOM 2181 C C . LEU A 1 301 ? 23.086 17.409 -5.596 1.00 30.78 301 LEU A C 1
ATOM 2183 O O . LEU A 1 301 ? 22.237 16.749 -5.009 1.00 30.78 301 LEU A O 1
ATOM 2187 N N . GLY A 1 302 ? 23.914 16.891 -6.504 1.00 31.84 302 GLY A N 1
ATOM 2188 C CA . GLY A 1 302 ? 23.886 15.498 -6.936 1.00 31.84 302 GLY A CA 1
ATOM 2189 C C . GLY A 1 302 ? 24.098 14.480 -5.809 1.00 31.84 302 GLY A C 1
ATOM 2190 O O . GLY A 1 302 ? 24.881 14.696 -4.888 1.00 31.84 302 GLY A O 1
ATOM 2191 N N . ASN A 1 303 ? 23.383 13.363 -5.959 1.00 37.34 303 ASN A N 1
ATOM 2192 C CA . ASN A 1 303 ? 23.605 12.009 -5.445 1.00 37.34 303 ASN A CA 1
ATOM 2193 C C . ASN A 1 303 ? 24.515 11.826 -4.218 1.00 37.34 303 ASN A C 1
ATOM 2195 O O . ASN A 1 303 ? 25.730 11.737 -4.375 1.00 37.34 303 ASN A O 1
ATOM 2199 N N . VAL A 1 304 ? 23.914 11.521 -3.056 1.00 31.17 304 VAL A N 1
ATOM 2200 C CA . VAL A 1 304 ? 24.414 10.468 -2.143 1.00 31.17 304 VAL A CA 1
ATOM 2201 C C . VAL A 1 304 ? 23.228 9.762 -1.445 1.00 31.17 304 VAL A C 1
ATOM 2203 O O . VAL A 1 304 ? 22.366 10.447 -0.891 1.00 31.17 304 VAL A O 1
ATOM 2206 N N . PRO A 1 305 ? 23.171 8.414 -1.424 1.00 38.06 305 PRO A N 1
ATOM 2207 C CA . PRO A 1 305 ? 22.180 7.641 -0.674 1.00 38.06 305 PRO A CA 1
ATOM 2208 C C . PRO A 1 305 ? 22.494 7.587 0.831 1.00 38.06 305 PRO A C 1
ATOM 2210 O O . PRO A 1 305 ? 23.651 7.542 1.251 1.00 38.06 305 PRO A O 1
ATOM 2213 N N . ILE A 1 306 ? 21.449 7.541 1.661 1.00 34.69 306 ILE A N 1
ATOM 2214 C CA . ILE A 1 306 ? 21.565 7.379 3.115 1.00 34.69 306 ILE A CA 1
ATOM 2215 C C . ILE A 1 306 ? 21.823 5.901 3.433 1.00 34.69 306 ILE A C 1
ATOM 2217 O O . ILE A 1 306 ? 20.903 5.092 3.502 1.00 34.69 306 ILE A O 1
ATOM 2221 N N . LEU A 1 307 ? 23.085 5.568 3.684 1.00 30.20 307 LEU A N 1
ATOM 2222 C CA . LEU A 1 307 ? 23.482 4.427 4.503 1.00 30.20 307 LEU A CA 1
ATOM 2223 C C . LEU A 1 307 ? 24.581 4.914 5.444 1.00 30.20 307 LEU A C 1
ATOM 2225 O O . LEU A 1 307 ? 25.536 5.562 5.016 1.00 30.20 307 LEU A O 1
ATOM 2229 N N . LEU A 1 308 ? 24.415 4.644 6.740 1.00 36.84 308 LEU A N 1
ATOM 2230 C CA . LEU A 1 308 ? 25.433 4.896 7.751 1.00 36.84 308 LEU A CA 1
ATOM 2231 C C . LEU A 1 308 ? 26.706 4.123 7.387 1.00 36.84 308 LEU A C 1
ATOM 2233 O O . LEU A 1 308 ? 26.851 2.958 7.741 1.00 36.84 308 LEU A O 1
ATOM 2237 N N . ASN A 1 309 ? 27.643 4.784 6.717 1.00 26.95 309 ASN A N 1
ATOM 2238 C CA . ASN A 1 309 ? 29.033 4.380 6.736 1.00 26.95 309 ASN A CA 1
ATOM 2239 C C . ASN A 1 309 ? 29.911 5.627 6.810 1.00 26.95 309 ASN A C 1
ATOM 2241 O O . ASN A 1 309 ? 29.925 6.493 5.938 1.00 26.95 309 ASN A O 1
ATOM 2245 N N . THR A 1 310 ? 30.604 5.743 7.932 1.00 43.75 310 THR A N 1
ATOM 2246 C CA . THR A 1 310 ? 31.602 6.765 8.200 1.00 43.75 310 THR A CA 1
ATOM 2247 C C . THR A 1 310 ? 32.787 6.564 7.263 1.00 43.75 310 THR A C 1
ATOM 2249 O O . THR A 1 310 ? 33.507 5.595 7.454 1.00 43.75 310 THR A O 1
ATOM 2252 N N . HIS A 1 311 ? 33.016 7.462 6.298 1.00 29.55 311 HIS A N 1
ATOM 2253 C CA . HIS A 1 311 ? 34.357 7.968 5.957 1.00 29.55 311 HIS A CA 1
ATOM 2254 C C . HIS A 1 311 ? 34.317 9.136 4.943 1.00 29.55 311 HIS A C 1
ATOM 2256 O O . HIS A 1 311 ? 33.734 9.028 3.873 1.00 29.55 311 HIS A O 1
ATOM 2262 N N . SER A 1 312 ? 35.012 10.229 5.309 1.00 33.94 312 SER A N 1
ATOM 2263 C CA . SER A 1 312 ? 35.397 11.442 4.539 1.00 33.94 312 SER A CA 1
ATOM 2264 C C . SER A 1 312 ? 34.263 12.292 3.930 1.00 33.94 312 SER A C 1
ATOM 2266 O O . SER A 1 312 ? 33.586 11.864 3.014 1.00 33.94 312 SER A O 1
ATOM 2268 N N . SER A 1 313 ? 33.999 13.526 4.378 1.00 35.66 313 SER A N 1
ATOM 2269 C CA . SER A 1 313 ? 34.916 14.679 4.422 1.00 35.66 313 SER A CA 1
ATOM 2270 C C . SER A 1 313 ? 34.827 15.482 5.742 1.00 35.66 313 SER A C 1
ATOM 2272 O O . SER A 1 313 ? 33.768 15.677 6.338 1.00 35.66 313 SER A O 1
ATOM 2274 N N . HIS A 1 314 ? 35.983 15.901 6.262 1.00 42.88 314 HIS A N 1
ATOM 2275 C CA . HIS A 1 314 ? 36.232 16.050 7.706 1.00 42.88 314 HIS A CA 1
ATOM 2276 C C . HIS A 1 314 ? 35.918 17.405 8.373 1.00 42.88 314 HIS A C 1
ATOM 2278 O O . HIS A 1 314 ? 36.216 17.551 9.554 1.00 42.88 314 HIS A O 1
ATOM 2284 N N . HIS A 1 315 ? 35.284 18.381 7.709 1.00 44.78 315 HIS A N 1
ATOM 2285 C CA . HIS A 1 315 ? 35.088 19.707 8.333 1.00 44.78 315 HIS A CA 1
ATOM 2286 C C . HIS A 1 315 ? 33.638 20.161 8.575 1.00 44.78 315 HIS A C 1
ATOM 2288 O O . HIS A 1 315 ? 33.413 20.927 9.510 1.00 44.78 315 HIS A O 1
ATOM 2294 N N . HIS A 1 316 ? 32.632 19.644 7.858 1.00 45.19 316 HIS A N 1
ATOM 2295 C CA . HIS A 1 316 ? 31.235 20.090 8.047 1.00 45.19 316 HIS A CA 1
ATOM 2296 C C . HIS A 1 316 ? 30.355 19.124 8.859 1.00 45.19 316 HIS A C 1
ATOM 2298 O O . HIS A 1 316 ? 29.414 19.562 9.523 1.00 45.19 316 HIS A O 1
ATOM 2304 N N . SER A 1 317 ? 30.690 17.829 8.890 1.00 50.34 317 SER A N 1
ATOM 2305 C CA . SER A 1 317 ? 29.929 16.821 9.648 1.00 50.34 317 SER A CA 1
ATOM 2306 C C . SER A 1 317 ? 30.103 16.972 11.167 1.00 50.34 317 SER A C 1
ATOM 2308 O O . SER A 1 317 ? 29.128 16.941 11.921 1.00 50.34 317 SER A O 1
ATOM 2310 N N . LEU A 1 318 ? 31.328 17.264 11.622 1.00 63.50 318 LEU A N 1
ATOM 2311 C CA . LEU A 1 318 ? 31.625 17.459 13.043 1.00 63.50 318 LEU A CA 1
ATOM 2312 C C . LEU A 1 318 ? 30.906 18.694 13.609 1.00 63.50 318 LEU A C 1
ATOM 2314 O O . LEU A 1 318 ? 30.371 18.645 14.711 1.00 63.50 318 LEU A O 1
ATOM 2318 N N . MET A 1 319 ? 30.817 19.777 12.828 1.00 66.81 319 MET A N 1
ATOM 2319 C CA . MET A 1 319 ? 30.097 20.988 13.235 1.00 66.81 319 MET A CA 1
ATOM 2320 C C . MET A 1 319 ? 28.593 20.754 13.367 1.00 66.81 319 MET A C 1
ATOM 2322 O O . MET A 1 319 ? 28.007 21.177 14.362 1.00 66.81 319 MET A O 1
ATOM 2326 N N . ARG A 1 320 ? 27.961 20.034 12.428 1.00 62.97 320 ARG A N 1
ATOM 2327 C CA . ARG A 1 320 ? 26.540 19.667 12.559 1.00 62.97 320 ARG A CA 1
ATOM 2328 C C . ARG A 1 320 ? 26.299 18.795 13.790 1.00 62.97 320 ARG A C 1
ATOM 2330 O O . ARG A 1 320 ? 25.367 19.066 14.538 1.00 62.97 320 ARG A O 1
ATOM 2337 N N . LEU A 1 321 ? 27.157 17.809 14.046 1.00 70.19 321 LEU A N 1
ATOM 2338 C CA . LEU A 1 321 ? 27.029 16.937 15.215 1.00 70.19 321 LEU A CA 1
ATOM 2339 C C . LEU A 1 321 ? 27.208 17.711 16.530 1.00 70.19 321 LEU A C 1
ATOM 2341 O O . LEU A 1 321 ? 26.416 17.536 17.456 1.00 70.19 321 LEU A O 1
ATOM 2345 N N . ILE A 1 322 ? 28.176 18.630 16.594 1.00 80.25 322 ILE A N 1
ATOM 2346 C CA . ILE A 1 322 ? 28.372 19.515 17.750 1.00 80.25 322 ILE A CA 1
ATOM 2347 C C . ILE A 1 322 ? 27.155 20.421 17.953 1.00 80.25 322 ILE A C 1
ATOM 2349 O O . ILE A 1 322 ? 26.663 20.517 19.075 1.00 80.25 322 ILE A O 1
ATOM 2353 N N . ILE A 1 323 ? 26.627 21.046 16.897 1.00 82.38 323 ILE A N 1
ATOM 2354 C CA . ILE A 1 323 ? 25.442 21.912 16.993 1.00 82.38 323 ILE A CA 1
ATOM 2355 C C . ILE A 1 323 ? 24.234 21.116 17.498 1.00 82.38 323 ILE A C 1
ATOM 2357 O O . ILE A 1 323 ? 23.563 21.560 18.430 1.00 82.38 323 ILE A O 1
ATOM 2361 N N . THR A 1 324 ? 23.988 19.921 16.959 1.00 72.38 324 THR A N 1
ATOM 2362 C CA . THR A 1 324 ? 22.887 19.056 17.403 1.00 72.38 324 THR A CA 1
ATOM 2363 C C . THR A 1 324 ? 23.047 18.653 18.870 1.00 72.38 324 THR A C 1
ATOM 2365 O O . THR A 1 324 ? 22.096 18.772 19.643 1.00 72.38 324 THR A O 1
ATOM 2368 N N . LEU A 1 325 ? 24.253 18.266 19.303 1.00 83.69 325 LEU A N 1
ATOM 2369 C CA . LEU A 1 325 ? 24.529 17.945 20.709 1.00 83.69 325 LEU A CA 1
ATOM 2370 C C . LEU A 1 325 ? 24.370 19.162 21.632 1.00 83.69 325 LEU A C 1
ATOM 2372 O O . LEU A 1 325 ? 23.862 19.023 22.745 1.00 83.69 325 LEU A O 1
ATOM 2376 N N . VAL A 1 326 ? 24.740 20.362 21.174 1.00 87.06 326 VAL A N 1
ATOM 2377 C CA . VAL A 1 326 ? 24.536 21.614 21.918 1.00 87.06 326 VAL A CA 1
ATOM 2378 C C . VAL A 1 326 ? 23.047 21.932 22.050 1.00 87.06 326 VAL A C 1
ATOM 2380 O O . VAL A 1 326 ? 22.599 22.267 23.147 1.00 87.06 326 VAL A O 1
ATOM 2383 N N . ILE A 1 327 ? 22.259 21.781 20.982 1.00 83.38 327 ILE A N 1
ATOM 2384 C CA . ILE A 1 327 ? 20.806 22.005 21.012 1.00 83.38 327 ILE A CA 1
ATOM 2385 C C . ILE A 1 327 ? 20.134 21.011 21.966 1.00 83.38 327 ILE A C 1
ATOM 2387 O O . ILE A 1 327 ? 19.384 21.432 22.849 1.00 83.38 327 ILE A O 1
ATOM 2391 N N . ILE A 1 328 ? 20.460 19.718 21.868 1.00 80.31 328 ILE A N 1
ATOM 2392 C CA . ILE A 1 328 ? 19.951 18.683 22.781 1.00 80.31 328 ILE A CA 1
ATOM 2393 C C . ILE A 1 328 ? 20.349 19.007 24.227 1.00 80.31 328 ILE A C 1
ATOM 2395 O O . ILE A 1 328 ? 19.504 18.996 25.123 1.00 80.31 328 ILE A O 1
ATOM 2399 N N . GLY A 1 329 ? 21.608 19.384 24.466 1.00 86.31 329 GLY A N 1
ATOM 2400 C CA . GLY A 1 329 ? 22.096 19.788 25.784 1.00 86.31 329 GLY A CA 1
ATOM 2401 C C . GLY A 1 329 ? 21.365 21.010 26.351 1.00 86.31 329 GLY A C 1
ATOM 2402 O O . GLY A 1 329 ? 21.037 21.039 27.540 1.00 86.31 329 GLY A O 1
ATOM 2403 N N . LEU A 1 330 ? 21.046 22.006 25.520 1.00 84.06 330 LEU A N 1
ATOM 2404 C CA . LEU A 1 330 ? 20.274 23.187 25.918 1.00 84.06 330 LEU A CA 1
ATOM 2405 C C . LEU A 1 330 ? 18.819 22.838 26.243 1.00 84.06 330 LEU A C 1
ATOM 2407 O O . LEU A 1 330 ? 18.297 23.331 27.249 1.00 84.06 330 LEU A O 1
ATOM 2411 N N . ILE A 1 331 ? 18.188 21.967 25.450 1.00 78.81 331 ILE A N 1
ATOM 2412 C CA . ILE A 1 331 ? 16.829 21.468 25.702 1.00 78.81 331 ILE A CA 1
ATOM 2413 C C . ILE A 1 331 ? 16.798 20.702 27.029 1.00 78.81 331 ILE A C 1
ATOM 2415 O O . ILE A 1 331 ? 15.991 21.028 27.900 1.00 78.81 331 ILE A O 1
ATOM 2419 N N . LEU A 1 332 ? 17.732 19.771 27.249 1.00 80.38 332 LEU A N 1
ATOM 2420 C CA . LEU A 1 332 ? 17.826 18.994 28.490 1.00 80.38 332 LEU A CA 1
ATOM 2421 C C . LEU A 1 332 ? 18.128 19.877 29.707 1.00 80.38 332 LEU A C 1
ATOM 2423 O O . LEU A 1 332 ? 17.498 19.732 30.756 1.00 80.38 332 LEU A O 1
ATOM 2427 N N . ARG A 1 333 ? 19.040 20.849 29.580 1.00 88.06 333 ARG A N 1
ATOM 2428 C CA . ARG A 1 333 ? 19.357 21.799 30.660 1.00 88.06 333 ARG A CA 1
ATOM 2429 C C . ARG A 1 333 ? 18.162 22.688 31.000 1.00 88.06 333 ARG A C 1
ATOM 2431 O O . ARG A 1 333 ? 17.978 23.039 32.168 1.00 88.06 333 ARG A O 1
ATOM 2438 N N . ARG A 1 334 ? 17.355 23.062 30.005 1.00 80.56 334 ARG A N 1
ATOM 2439 C CA . ARG A 1 334 ? 16.133 23.851 30.201 1.00 80.56 334 ARG A CA 1
ATOM 2440 C C . ARG A 1 334 ? 15.018 23.012 30.821 1.00 80.56 334 ARG A C 1
ATOM 2442 O O . ARG A 1 334 ? 14.385 23.490 31.757 1.00 80.56 334 ARG A O 1
ATOM 2449 N N . ALA A 1 335 ? 14.845 21.767 30.384 1.00 72.88 335 ALA A N 1
ATOM 2450 C CA . ALA A 1 335 ? 13.907 20.816 30.975 1.00 72.88 335 ALA A CA 1
ATOM 2451 C C . ALA A 1 335 ? 14.254 20.512 32.443 1.00 72.88 335 ALA A C 1
ATOM 2453 O O . ALA A 1 335 ? 13.367 20.497 33.295 1.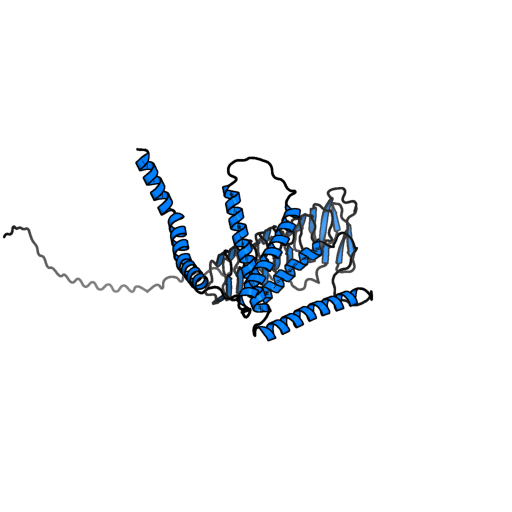00 72.88 335 ALA A O 1
ATOM 2454 N N . ARG A 1 336 ? 15.547 20.363 32.770 1.00 81.38 336 ARG A N 1
ATOM 2455 C CA . ARG A 1 336 ? 16.021 20.160 34.150 1.00 81.38 336 ARG A CA 1
ATOM 2456 C C . ARG A 1 336 ? 15.746 21.374 35.038 1.00 81.38 336 ARG A C 1
ATOM 2458 O O . ARG A 1 336 ? 15.154 21.219 36.099 1.00 81.38 336 ARG A O 1
ATOM 2465 N N . ARG A 1 337 ? 16.065 22.586 34.561 1.00 85.94 337 ARG A N 1
ATOM 2466 C CA . ARG A 1 337 ? 15.730 23.838 35.269 1.00 85.94 337 ARG A CA 1
ATOM 2467 C C . ARG A 1 337 ? 14.226 24.048 35.438 1.00 85.94 337 ARG A C 1
ATOM 2469 O O . ARG A 1 337 ? 13.811 24.644 36.425 1.00 85.94 337 ARG A O 1
ATOM 2476 N N . TYR A 1 338 ? 13.414 23.604 34.480 1.00 76.69 338 TYR A N 1
ATOM 2477 C CA . TYR A 1 338 ? 11.959 23.659 34.597 1.00 76.69 338 TYR A CA 1
ATOM 2478 C C . TYR A 1 338 ? 11.467 22.697 35.684 1.00 76.69 338 TYR A C 1
ATOM 2480 O O . TYR A 1 338 ? 10.763 23.130 36.591 1.00 76.69 338 TYR A O 1
ATOM 2488 N N . ARG A 1 339 ? 11.937 21.440 35.669 1.00 79.88 339 ARG A N 1
ATOM 2489 C CA . ARG A 1 339 ? 11.611 20.427 36.686 1.00 79.88 339 ARG A CA 1
ATOM 2490 C C . ARG A 1 339 ? 12.003 20.864 38.099 1.00 79.88 339 ARG A C 1
ATOM 2492 O O . ARG A 1 339 ? 11.230 20.662 39.025 1.00 79.88 339 ARG A O 1
ATOM 2499 N N . GLU A 1 340 ? 13.171 21.482 38.261 1.00 84.00 340 GLU A N 1
ATOM 2500 C CA . GLU A 1 340 ? 13.631 22.017 39.553 1.00 84.00 340 GLU A CA 1
ATOM 2501 C C . GLU A 1 340 ? 12.748 23.161 40.074 1.00 84.00 340 GLU A C 1
ATOM 2503 O O . GLU A 1 340 ? 12.626 23.329 41.283 1.00 84.00 340 GLU A O 1
ATOM 2508 N N . ARG A 1 341 ? 12.111 23.939 39.187 1.00 82.44 341 ARG A N 1
ATOM 2509 C CA . ARG A 1 341 ? 11.247 25.066 39.578 1.00 82.44 341 ARG A CA 1
ATOM 2510 C C . ARG A 1 341 ? 9.800 24.671 39.839 1.00 82.44 341 ARG A C 1
ATOM 2512 O O . ARG A 1 341 ? 9.172 25.274 40.699 1.00 82.44 341 ARG A O 1
ATOM 2519 N N . THR A 1 342 ? 9.257 23.727 39.074 1.00 78.94 342 THR A N 1
ATOM 2520 C CA . THR A 1 342 ? 7.818 23.410 39.104 1.00 78.94 342 THR A CA 1
ATOM 2521 C C . THR A 1 342 ? 7.505 22.052 39.723 1.00 78.94 342 THR A C 1
ATOM 2523 O O . THR A 1 342 ? 6.344 21.765 39.990 1.00 78.94 342 THR A O 1
ATOM 2526 N N . GLY A 1 343 ? 8.507 21.191 39.933 1.00 82.25 343 GLY A N 1
ATOM 2527 C CA . GLY A 1 343 ? 8.311 19.816 40.401 1.00 82.25 343 GLY A CA 1
ATOM 2528 C C . GLY A 1 343 ? 7.675 18.876 39.366 1.00 82.25 343 GLY A C 1
ATOM 2529 O O . GLY A 1 343 ? 7.501 17.694 39.650 1.00 82.25 343 GLY A O 1
ATOM 2530 N N . GLN A 1 344 ? 7.362 19.361 38.159 1.00 74.50 344 GLN A N 1
A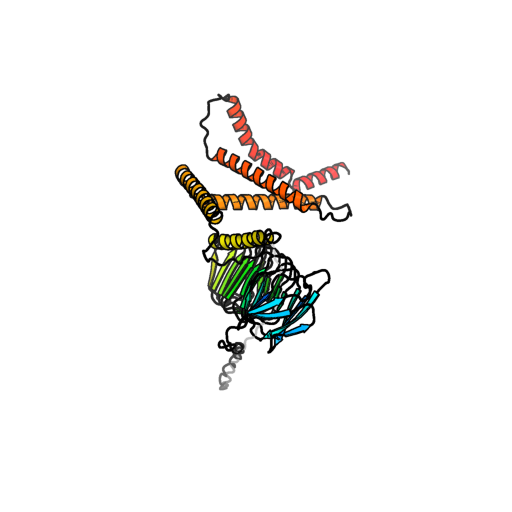TOM 2531 C CA . GLN A 1 344 ? 6.657 18.611 37.115 1.00 74.50 344 GLN A CA 1
ATOM 2532 C C . GLN A 1 344 ? 7.561 18.298 35.912 1.00 74.50 344 GLN A C 1
ATOM 2534 O O . GLN A 1 344 ? 8.551 18.986 35.643 1.00 74.50 344 GLN A O 1
ATOM 2539 N N . SER A 1 345 ? 7.238 17.236 35.167 1.00 70.56 345 SER A N 1
ATOM 2540 C CA . SER A 1 345 ? 7.964 16.861 33.950 1.00 70.56 345 SER A CA 1
ATOM 2541 C C . SER A 1 345 ? 7.616 17.789 32.784 1.00 70.56 345 SER A C 1
ATOM 2543 O O . SER A 1 345 ? 6.459 17.865 32.382 1.00 70.56 345 SER A O 1
ATOM 2545 N N . PHE A 1 346 ? 8.635 18.425 32.196 1.00 64.75 346 PHE A N 1
ATOM 2546 C CA . PHE A 1 346 ? 8.519 19.360 31.066 1.00 64.75 346 PHE A CA 1
ATOM 2547 C C . PHE A 1 346 ? 7.730 18.798 29.866 1.00 64.75 346 PHE A C 1
ATOM 2549 O O . PHE A 1 346 ? 6.986 19.535 29.232 1.00 64.75 346 PHE A O 1
ATOM 2556 N N . PHE A 1 347 ? 7.863 17.501 29.566 1.00 57.56 347 PHE A N 1
ATOM 2557 C CA . PHE A 1 347 ? 7.273 16.899 28.365 1.00 57.56 347 PHE A CA 1
ATOM 2558 C C . PHE A 1 347 ? 5.778 16.571 28.481 1.00 57.56 347 PHE A C 1
ATOM 2560 O O . PHE A 1 347 ? 5.075 16.678 27.485 1.00 57.56 347 PHE A O 1
ATOM 2567 N N . ALA A 1 348 ? 5.274 16.220 29.670 1.00 54.72 348 ALA A N 1
ATOM 2568 C CA . ALA A 1 348 ? 3.862 15.859 29.840 1.00 54.72 348 ALA A CA 1
ATOM 2569 C C . ALA A 1 348 ? 2.933 17.059 29.586 1.00 54.72 348 ALA A C 1
ATOM 2571 O O . ALA A 1 348 ? 1.939 16.946 28.870 1.00 54.72 348 ALA A O 1
ATOM 2572 N N . ASN A 1 349 ? 3.311 18.232 30.099 1.00 58.94 349 ASN A N 1
ATOM 2573 C CA . ASN A 1 349 ? 2.539 19.452 29.887 1.00 58.94 349 ASN A CA 1
ATOM 2574 C C . ASN A 1 349 ? 2.756 20.003 28.476 1.00 58.94 349 ASN A C 1
ATOM 2576 O O . ASN A 1 349 ? 1.803 20.453 27.872 1.00 58.94 349 ASN A O 1
ATOM 2580 N N . LEU A 1 350 ? 3.957 19.887 27.890 1.00 61.84 350 LEU A N 1
ATOM 2581 C CA . LEU A 1 350 ? 4.204 20.377 26.528 1.00 61.84 350 LEU A CA 1
ATOM 2582 C C . LEU A 1 350 ? 3.287 19.715 25.489 1.00 61.84 350 LEU A C 1
ATOM 2584 O O . LEU A 1 350 ? 2.771 20.407 24.621 1.00 61.84 350 LEU A O 1
ATOM 2588 N N . TRP A 1 351 ? 3.079 18.398 25.573 1.00 53.47 351 TRP A N 1
ATOM 2589 C CA . TRP A 1 351 ? 2.194 17.685 24.646 1.00 53.47 351 TRP A CA 1
ATOM 2590 C C . TRP A 1 351 ? 0.715 17.958 24.919 1.00 53.47 351 TRP A C 1
ATOM 2592 O O . TRP A 1 351 ? -0.063 18.098 23.977 1.00 53.47 351 TRP A O 1
ATOM 2602 N N . THR A 1 352 ? 0.331 18.096 26.188 1.00 57.53 352 THR A N 1
ATOM 2603 C CA . THR A 1 352 ? -1.040 18.474 26.563 1.00 57.53 352 THR A CA 1
ATOM 2604 C C . THR A 1 352 ? -1.351 19.906 26.107 1.00 57.53 352 THR A C 1
ATOM 2606 O O . THR A 1 352 ? -2.340 20.129 25.424 1.00 57.53 352 THR A O 1
ATOM 2609 N N . ASP A 1 353 ? -0.444 20.853 26.345 1.00 56.97 353 ASP A N 1
ATOM 2610 C CA . ASP A 1 353 ? -0.569 22.257 25.939 1.00 56.97 353 ASP A CA 1
ATOM 2611 C C . ASP A 1 353 ? -0.508 22.413 24.407 1.00 56.97 353 ASP A C 1
ATOM 2613 O O . ASP A 1 353 ? -1.222 23.233 23.830 1.00 56.97 353 ASP A O 1
ATOM 2617 N N . ALA A 1 354 ? 0.331 21.625 23.721 1.00 54.69 354 ALA A N 1
ATOM 2618 C CA . ALA A 1 354 ? 0.414 21.631 22.260 1.00 54.69 354 ALA A CA 1
ATOM 2619 C C . ALA A 1 354 ? -0.837 21.025 21.611 1.00 54.69 354 ALA A C 1
ATOM 2621 O O . ALA A 1 354 ? -1.329 21.571 20.625 1.00 54.69 354 ALA A O 1
ATOM 2622 N N . SER A 1 355 ? -1.377 19.937 22.169 1.00 52.03 355 SER A N 1
ATOM 2623 C CA . SER A 1 355 ? -2.621 19.327 21.682 1.00 52.03 355 SER A CA 1
ATOM 2624 C C . SER A 1 355 ? -3.843 20.195 21.984 1.00 52.03 355 SER A C 1
ATOM 2626 O O . SER A 1 355 ? -4.691 20.363 21.111 1.00 52.03 355 SER A O 1
ATOM 2628 N N . GLU A 1 356 ? -3.909 20.839 23.152 1.00 58.34 356 GLU A N 1
ATOM 2629 C CA . GLU A 1 356 ? -4.958 21.811 23.479 1.00 58.34 356 GLU A CA 1
ATOM 2630 C C . GLU A 1 356 ? -4.864 23.058 22.582 1.00 58.34 356 GLU A C 1
ATOM 2632 O O . GLU A 1 356 ? -5.880 23.530 22.061 1.00 58.34 356 GLU A O 1
ATOM 2637 N N . GLY A 1 357 ? -3.643 23.535 22.313 1.00 58.72 357 GLY A N 1
ATOM 2638 C CA . GLY A 1 357 ? -3.361 24.604 21.357 1.00 58.72 357 GLY A CA 1
ATOM 2639 C C . GLY A 1 357 ? -3.811 24.255 19.937 1.00 58.72 357 GLY A C 1
ATOM 2640 O O . GLY A 1 357 ? -4.552 25.027 19.327 1.00 58.72 357 GLY A O 1
ATOM 2641 N N . TYR A 1 358 ? -3.452 23.070 19.441 1.00 55.88 358 TYR A N 1
ATOM 2642 C CA . TYR A 1 358 ? -3.872 22.573 18.129 1.00 55.88 358 TYR A CA 1
ATOM 2643 C C . TYR A 1 358 ? -5.395 22.405 18.038 1.00 55.88 358 TYR A C 1
ATOM 2645 O O . TYR A 1 358 ? -6.019 22.912 17.109 1.00 55.88 358 TYR A O 1
ATOM 2653 N N . ALA A 1 359 ? -6.030 21.802 19.045 1.00 56.50 359 ALA A N 1
ATOM 2654 C CA . ALA A 1 359 ? -7.482 21.643 19.085 1.00 56.50 359 ALA A CA 1
ATOM 2655 C C . ALA A 1 359 ? -8.215 22.997 19.138 1.00 56.50 359 ALA A C 1
ATOM 2657 O O . ALA A 1 359 ? -9.272 23.161 18.526 1.00 56.50 359 ALA A O 1
ATOM 2658 N N . SER A 1 360 ? -7.662 23.992 19.843 1.00 59.56 360 SER A N 1
ATOM 2659 C CA . SER A 1 360 ? -8.206 25.356 19.856 1.00 59.56 360 SER A CA 1
ATOM 2660 C C . SER A 1 360 ? -8.083 26.042 18.492 1.00 59.56 360 SER A C 1
ATOM 2662 O O . SER A 1 360 ? -9.029 26.697 18.056 1.00 59.56 360 SER A O 1
ATOM 2664 N N . PHE A 1 361 ? -6.964 25.827 17.794 1.00 71.88 361 PHE A N 1
ATOM 2665 C CA . PHE A 1 361 ? -6.738 26.319 16.440 1.00 71.88 361 PHE A CA 1
ATOM 2666 C C . PHE A 1 361 ? -7.743 25.711 15.454 1.00 71.88 361 PHE A C 1
ATOM 2668 O O . PHE A 1 361 ? -8.414 26.462 14.750 1.00 71.88 361 PHE A O 1
ATOM 2675 N N . VAL A 1 362 ? -7.920 24.385 15.463 1.00 60.66 362 VAL A N 1
ATOM 2676 C CA . VAL A 1 362 ? -8.870 23.686 14.578 1.00 60.66 362 VAL A CA 1
ATOM 2677 C C . VAL A 1 362 ? -10.298 24.189 14.799 1.00 60.66 362 VAL A C 1
ATOM 2679 O O . VAL A 1 362 ? -10.967 24.562 13.837 1.00 60.66 362 VAL A O 1
ATOM 2682 N N . ARG A 1 363 ? -10.750 24.317 16.056 1.00 64.31 363 ARG A N 1
ATOM 2683 C CA . ARG A 1 363 ? -12.091 24.855 16.366 1.00 64.31 363 ARG A CA 1
ATOM 2684 C C . ARG A 1 363 ? -12.292 26.282 15.851 1.00 64.31 363 ARG A C 1
ATOM 2686 O O . ARG A 1 363 ? -13.356 26.596 15.318 1.00 64.31 363 ARG A O 1
ATOM 2693 N N . ASN A 1 364 ? -11.285 27.143 16.006 1.00 66.94 364 ASN A N 1
ATOM 2694 C CA . ASN A 1 364 ? -11.356 28.539 15.574 1.00 66.94 364 ASN A CA 1
ATOM 2695 C C . ASN A 1 364 ? -11.320 28.659 14.038 1.00 66.94 364 ASN A C 1
ATOM 2697 O O . ASN A 1 364 ? -12.063 29.442 13.443 1.00 66.94 364 ASN A O 1
ATOM 2701 N N . TRP A 1 365 ? -10.506 27.825 13.388 1.00 70.06 365 TRP A N 1
ATOM 2702 C CA . TRP A 1 365 ? -10.454 27.707 11.935 1.00 70.06 365 TRP A CA 1
ATOM 2703 C C . TRP A 1 365 ? -11.794 27.232 11.361 1.00 70.06 365 TRP A C 1
ATOM 2705 O O . TRP A 1 365 ? -12.345 27.881 10.471 1.00 70.06 365 TRP A O 1
ATOM 2715 N N . GLU A 1 366 ? -12.386 26.176 11.920 1.00 62.97 366 GLU A N 1
ATOM 2716 C CA . GLU A 1 366 ? -13.694 25.676 11.490 1.00 62.97 366 GLU A CA 1
ATOM 2717 C C . GLU A 1 366 ? -14.822 26.695 11.677 1.00 62.97 366 GLU A C 1
ATOM 2719 O O . GLU A 1 366 ? -15.668 26.835 10.792 1.00 62.97 366 GLU A O 1
ATOM 2724 N N . ALA A 1 367 ? -14.860 27.408 12.810 1.00 66.06 367 ALA A N 1
ATOM 2725 C CA . ALA A 1 367 ? -15.859 28.447 13.064 1.00 66.06 367 ALA A CA 1
ATOM 2726 C C . ALA A 1 367 ? -15.813 29.535 11.981 1.00 66.06 367 ALA A C 1
ATOM 2728 O O . ALA A 1 367 ? -16.840 29.874 11.394 1.00 66.06 367 ALA A O 1
ATOM 2729 N N . ARG A 1 368 ? -14.607 29.984 11.624 1.00 70.44 368 ARG A N 1
ATOM 2730 C CA . ARG A 1 368 ? -14.388 31.003 10.591 1.00 70.44 368 ARG A CA 1
ATOM 2731 C C . ARG A 1 368 ? -14.656 30.486 9.171 1.00 70.44 368 ARG A C 1
ATOM 2733 O O . ARG A 1 368 ? -15.094 31.248 8.311 1.00 70.44 368 ARG A O 1
ATOM 2740 N N . MET A 1 369 ? -14.446 29.194 8.912 1.00 64.94 369 MET A N 1
ATOM 2741 C CA . MET A 1 369 ? -14.837 28.565 7.642 1.00 64.94 369 MET A CA 1
ATOM 2742 C C . MET A 1 369 ? -16.360 28.395 7.524 1.00 64.94 369 MET A C 1
ATOM 2744 O O . MET A 1 369 ? -16.894 28.539 6.425 1.00 64.94 369 MET A O 1
ATOM 2748 N N . ARG A 1 370 ? -17.081 28.142 8.630 1.00 69.69 370 ARG A N 1
ATOM 2749 C CA . ARG A 1 370 ? -18.559 28.158 8.648 1.00 69.69 370 ARG A CA 1
ATOM 2750 C C . ARG A 1 370 ? -19.108 29.558 8.370 1.00 69.69 370 ARG A C 1
ATOM 2752 O O . ARG A 1 370 ? -20.023 29.680 7.566 1.00 69.69 370 ARG A O 1
ATOM 2759 N N . GLU A 1 371 ? -18.510 30.587 8.965 1.00 68.56 371 GLU A N 1
ATOM 2760 C CA . GLU A 1 371 ? -18.885 31.993 8.760 1.00 68.56 371 GLU A CA 1
ATOM 2761 C C . GLU A 1 371 ? -18.740 32.400 7.280 1.00 68.56 371 GLU A C 1
ATOM 2763 O O . GLU A 1 371 ? -19.690 32.880 6.667 1.00 68.56 371 GLU A O 1
ATOM 2768 N N . ARG A 1 372 ? -17.616 32.045 6.637 1.00 61.88 372 ARG A N 1
ATOM 2769 C CA . ARG A 1 372 ? -17.406 32.302 5.198 1.00 61.88 372 ARG A CA 1
ATOM 2770 C C . ARG A 1 372 ? -18.305 31.481 4.270 1.00 61.88 372 ARG A C 1
ATOM 2772 O O . ARG A 1 372 ? -18.652 31.967 3.198 1.00 61.88 372 ARG A O 1
ATOM 2779 N N . ARG A 1 373 ? -18.688 30.253 4.648 1.00 67.25 373 ARG A N 1
ATOM 2780 C CA . ARG A 1 373 ? -19.700 29.482 3.897 1.00 67.25 373 ARG A CA 1
ATOM 2781 C C . ARG A 1 373 ? -21.097 30.096 4.024 1.00 67.25 373 ARG A C 1
ATOM 2783 O O . ARG A 1 373 ? -21.894 29.935 3.108 1.00 67.25 373 ARG A O 1
ATOM 2790 N N . GLY A 1 374 ? -21.379 30.805 5.118 1.00 55.34 374 GLY A N 1
ATOM 2791 C CA . GLY A 1 374 ? -22.625 31.548 5.312 1.00 55.34 374 GLY A CA 1
ATOM 2792 C C . GLY A 1 374 ? -22.694 32.860 4.524 1.00 55.34 374 GLY A C 1
ATOM 2793 O O . GLY A 1 374 ? -23.769 33.239 4.073 1.00 55.34 374 GLY A O 1
ATOM 2794 N N . GLU A 1 375 ? -21.560 33.530 4.300 1.00 50.88 375 GLU A N 1
ATOM 2795 C CA . GLU A 1 375 ? -21.506 34.835 3.614 1.00 50.88 375 GLU A CA 1
ATOM 2796 C C . GLU A 1 375 ? -21.447 34.752 2.072 1.00 50.88 375 GLU A C 1
ATOM 2798 O O . GLU A 1 375 ? -21.578 35.766 1.390 1.00 50.88 375 GLU A O 1
ATOM 2803 N N . GLY A 1 376 ? -21.281 33.557 1.497 1.00 50.53 376 GLY A N 1
ATOM 2804 C CA . GLY A 1 376 ? -20.995 33.356 0.069 1.00 50.53 376 GLY A CA 1
ATOM 2805 C C . GLY A 1 376 ? -22.152 32.874 -0.813 1.00 50.53 376 GLY A C 1
ATOM 2806 O O . GLY A 1 376 ? -21.889 32.268 -1.847 1.00 50.53 376 GLY A O 1
ATOM 2807 N N . ALA A 1 377 ? -23.420 33.089 -0.447 1.00 48.44 377 ALA A N 1
ATOM 2808 C CA . ALA A 1 377 ? -24.543 32.579 -1.247 1.00 48.44 377 ALA A CA 1
ATOM 2809 C C . ALA A 1 377 ? -24.790 33.325 -2.577 1.00 48.44 377 ALA A C 1
ATOM 2811 O O . ALA A 1 377 ? -25.555 32.829 -3.401 1.00 48.44 377 ALA A O 1
ATOM 2812 N N . HIS A 1 378 ? -24.149 34.470 -2.847 1.00 50.50 378 HIS A N 1
ATOM 2813 C CA . HIS A 1 378 ? -24.402 35.234 -4.075 1.00 50.50 378 HIS A CA 1
ATOM 2814 C C . HIS A 1 378 ? -23.162 35.944 -4.631 1.00 50.50 378 HIS A C 1
ATOM 2816 O O . HIS A 1 378 ? -23.103 37.163 -4.582 1.00 50.50 378 HIS A O 1
ATOM 2822 N N . THR A 1 379 ? -22.214 35.220 -5.228 1.00 49.34 379 THR A N 1
ATOM 2823 C CA . THR A 1 379 ? -21.443 35.727 -6.382 1.00 49.34 379 THR A CA 1
ATOM 2824 C C . THR A 1 379 ? -20.780 34.574 -7.137 1.00 49.34 379 THR A C 1
ATOM 2826 O O . THR A 1 379 ? -20.030 33.778 -6.582 1.00 49.34 379 THR A O 1
ATOM 2829 N N . THR A 1 380 ? -21.047 34.493 -8.438 1.00 47.97 380 THR A N 1
ATOM 2830 C CA . THR A 1 380 ? -20.348 33.628 -9.394 1.00 47.97 380 THR A CA 1
ATOM 2831 C C . THR A 1 380 ? -19.115 34.358 -9.922 1.00 47.97 380 THR A C 1
ATOM 2833 O O . THR A 1 380 ? -19.248 35.162 -10.845 1.00 47.97 380 THR A O 1
ATOM 2836 N N . VAL A 1 381 ? -17.931 34.108 -9.353 1.00 41.12 381 VAL A N 1
ATOM 2837 C CA . VAL A 1 381 ? -16.643 34.475 -9.970 1.00 41.12 381 VAL A CA 1
ATOM 2838 C C . VAL A 1 381 ? -15.595 33.379 -9.712 1.00 41.12 381 VAL A C 1
ATOM 2840 O O . VAL A 1 381 ? -15.469 32.857 -8.610 1.00 41.12 381 VAL A O 1
ATOM 2843 N N . GLU A 1 382 ? -14.903 33.061 -10.801 1.00 34.09 382 GLU A N 1
ATOM 2844 C CA . GLU A 1 382 ? -13.798 32.137 -11.103 1.00 34.09 382 GLU A CA 1
ATOM 2845 C C . GLU A 1 382 ? -12.670 32.006 -10.036 1.00 34.09 382 GLU A C 1
ATOM 2847 O O . GLU A 1 382 ? -12.396 32.965 -9.308 1.00 34.09 382 GLU A O 1
ATOM 2852 N N . PRO A 1 383 ? -11.994 30.837 -9.910 1.00 39.84 383 PRO A N 1
ATOM 2853 C CA . PRO A 1 383 ? -11.106 30.543 -8.778 1.00 39.84 383 PRO A CA 1
ATOM 2854 C C . PRO A 1 383 ? -9.673 31.105 -8.938 1.00 39.84 383 PRO A C 1
ATOM 2856 O O . PRO A 1 383 ? -9.054 30.925 -9.987 1.00 39.84 383 PRO A O 1
ATOM 2859 N N . PRO A 1 384 ? -9.064 31.711 -7.892 1.00 45.56 384 PRO A N 1
ATOM 2860 C CA . PRO A 1 384 ? -7.670 32.148 -7.936 1.00 45.56 384 PRO A CA 1
ATOM 2861 C C . PRO A 1 384 ? -6.728 31.137 -7.255 1.00 45.56 384 PRO A C 1
ATOM 2863 O O . PRO A 1 384 ? -6.678 31.024 -6.030 1.00 45.56 384 PRO A O 1
ATOM 2866 N N . HIS A 1 385 ? -5.896 30.452 -8.042 1.00 42.84 385 HIS A N 1
ATOM 2867 C CA . HIS A 1 385 ? -4.927 29.449 -7.566 1.00 42.84 385 HIS A CA 1
ATOM 2868 C C . HIS A 1 385 ? -3.614 30.029 -6.982 1.00 42.84 385 HIS A C 1
ATOM 2870 O O . HIS A 1 385 ? -2.694 29.280 -6.675 1.00 42.84 385 HIS A O 1
ATOM 2876 N N . ILE A 1 386 ? -3.497 31.350 -6.778 1.00 39.47 386 ILE A N 1
ATOM 2877 C CA . ILE A 1 386 ? -2.215 32.011 -6.423 1.00 39.47 386 ILE A CA 1
ATOM 2878 C C . ILE A 1 386 ? -2.158 32.523 -4.960 1.00 39.47 386 ILE A C 1
ATOM 2880 O O . ILE A 1 386 ? -1.180 33.129 -4.532 1.00 39.47 386 ILE A O 1
ATOM 2884 N N . HIS A 1 387 ? -3.151 32.229 -4.111 1.00 42.97 387 HIS A N 1
ATOM 2885 C CA . HIS A 1 387 ? -3.202 32.783 -2.741 1.00 42.97 387 HIS A CA 1
ATOM 2886 C C . HIS A 1 387 ? -2.704 31.882 -1.595 1.00 42.97 387 HIS A C 1
ATOM 2888 O O . HIS A 1 387 ? -2.784 32.295 -0.439 1.00 42.97 387 HIS A O 1
ATOM 2894 N N . TYR A 1 388 ? -2.157 30.692 -1.855 1.00 44.12 388 TYR A N 1
ATOM 2895 C CA . TYR A 1 388 ? -1.841 29.748 -0.771 1.00 44.12 388 TYR A CA 1
ATOM 2896 C C . TYR A 1 388 ? -0.497 29.994 -0.063 1.00 44.12 388 TYR A C 1
ATOM 2898 O O . TYR A 1 388 ? -0.411 29.820 1.151 1.00 44.12 388 TYR A O 1
ATOM 2906 N N . THR A 1 389 ? 0.537 30.476 -0.755 1.00 39.06 389 THR A N 1
ATOM 2907 C CA . THR A 1 389 ? 1.888 30.586 -0.164 1.00 39.06 389 THR A CA 1
ATOM 2908 C C . THR A 1 389 ? 2.050 31.792 0.760 1.00 39.06 389 THR A C 1
ATOM 2910 O O . THR A 1 389 ? 2.614 31.662 1.843 1.00 39.06 389 THR A O 1
ATOM 2913 N N . ARG A 1 390 ? 1.487 32.954 0.402 1.00 38.62 390 ARG A N 1
ATOM 2914 C CA . ARG A 1 390 ? 1.500 34.145 1.275 1.00 38.62 390 ARG A CA 1
ATOM 2915 C C . ARG A 1 390 ? 0.654 33.931 2.536 1.00 38.62 390 ARG A C 1
ATOM 2917 O O . ARG A 1 390 ? 1.024 34.360 3.619 1.00 38.62 390 ARG A O 1
ATOM 2924 N N . ARG A 1 391 ? -0.430 33.163 2.398 1.00 48.06 391 ARG A N 1
ATOM 2925 C CA . ARG A 1 391 ? -1.387 32.872 3.468 1.00 48.06 391 ARG A CA 1
ATOM 2926 C C . ARG A 1 391 ? -0.871 31.855 4.485 1.00 48.06 391 ARG A C 1
ATOM 2928 O O . ARG A 1 391 ? -1.246 31.943 5.644 1.00 48.06 391 ARG A O 1
ATOM 2935 N N . ALA A 1 392 ? 0.001 30.929 4.081 1.00 43.12 392 ALA A N 1
ATOM 2936 C CA . ALA A 1 392 ? 0.670 30.011 5.005 1.00 43.12 392 ALA A CA 1
ATOM 2937 C C . ALA A 1 392 ? 1.676 30.734 5.921 1.00 43.12 392 ALA A C 1
ATOM 2939 O O . ALA A 1 392 ? 1.818 30.365 7.085 1.00 43.12 392 ALA A O 1
ATOM 2940 N N . VAL A 1 393 ? 2.331 31.789 5.418 1.00 48.66 393 VAL A N 1
ATOM 2941 C CA . VAL A 1 393 ? 3.232 32.639 6.215 1.00 48.66 393 VAL A CA 1
ATOM 2942 C C . VAL A 1 393 ? 2.439 33.454 7.236 1.00 48.66 393 VAL A C 1
ATOM 2944 O O . VAL A 1 393 ? 2.781 33.418 8.416 1.00 48.66 393 VAL A O 1
ATOM 2947 N N . ASP A 1 394 ? 1.333 34.078 6.821 1.00 55.34 394 ASP A N 1
ATOM 2948 C CA . ASP A 1 394 ? 0.439 34.804 7.736 1.00 55.34 394 ASP A CA 1
ATOM 2949 C C . ASP A 1 394 ? -0.140 33.866 8.818 1.00 55.34 394 ASP A C 1
ATOM 2951 O O . ASP A 1 394 ? -0.187 34.212 9.998 1.00 55.34 394 ASP A O 1
ATOM 2955 N N . LEU A 1 395 ? -0.503 32.632 8.436 1.00 56.34 395 LEU A N 1
ATOM 2956 C CA . LEU A 1 395 ? -1.001 31.600 9.352 1.00 56.34 395 LEU A CA 1
ATOM 2957 C C . LEU A 1 395 ? 0.072 31.166 10.367 1.00 56.34 395 LEU A C 1
ATOM 2959 O O . LEU A 1 395 ? -0.227 30.972 11.545 1.00 56.34 395 LEU A O 1
ATOM 2963 N N . TYR A 1 396 ? 1.328 31.025 9.933 1.00 50.81 396 TYR A N 1
ATOM 2964 C CA . TYR A 1 396 ? 2.442 30.687 10.819 1.00 50.81 396 TYR A CA 1
ATOM 2965 C C . TYR A 1 396 ? 2.744 31.821 11.805 1.00 50.81 396 TYR A C 1
ATOM 2967 O O . TYR A 1 396 ? 2.929 31.568 12.999 1.00 50.81 396 TYR A O 1
ATOM 2975 N N . GLU A 1 397 ? 2.745 33.073 11.341 1.00 56.53 397 GLU A N 1
ATOM 2976 C CA . GLU A 1 397 ? 2.910 34.237 12.216 1.00 56.53 397 GLU A CA 1
ATOM 2977 C C . GLU A 1 397 ? 1.787 34.325 13.259 1.00 56.53 397 GLU A C 1
ATOM 2979 O O . GLU A 1 397 ? 2.068 34.564 14.438 1.00 56.53 397 GLU A O 1
ATOM 2984 N N . GLU A 1 398 ? 0.542 34.033 12.876 1.00 59.47 398 GLU A N 1
ATOM 2985 C CA . GLU A 1 398 ? -0.621 34.037 13.773 1.00 59.47 398 GLU A CA 1
ATOM 2986 C C . GLU A 1 398 ? -0.571 32.898 14.810 1.00 59.47 398 GLU A C 1
ATOM 2988 O O . GLU A 1 398 ? -0.838 33.120 15.998 1.00 59.47 398 GLU A O 1
ATOM 2993 N N . VAL A 1 399 ? -0.138 31.694 14.419 1.00 59.62 399 VAL A N 1
ATOM 2994 C CA . VAL A 1 399 ? 0.090 30.569 15.347 1.00 59.62 399 VAL A CA 1
ATOM 2995 C C . VAL A 1 399 ? 1.183 30.917 16.361 1.00 59.62 399 VAL A C 1
ATOM 2997 O O . VAL A 1 399 ? 1.011 30.700 17.565 1.00 59.62 399 VAL A O 1
ATOM 3000 N N . VAL A 1 400 ? 2.284 31.524 15.909 1.00 60.44 400 VAL A N 1
ATOM 3001 C CA . VAL A 1 400 ? 3.363 31.987 16.795 1.00 60.44 400 VAL A CA 1
ATOM 3002 C C . VAL A 1 400 ? 2.864 33.082 17.742 1.00 60.44 400 VAL A C 1
ATOM 3004 O O . VAL A 1 400 ? 3.236 33.086 18.922 1.00 60.44 400 VAL A O 1
ATOM 3007 N N . HIS A 1 401 ? 2.011 33.990 17.264 1.00 67.75 401 HIS A N 1
ATOM 3008 C CA . HIS A 1 401 ? 1.444 35.062 18.080 1.00 67.75 401 HIS A CA 1
ATOM 3009 C C . HIS A 1 401 ? 0.505 34.515 19.163 1.00 67.75 401 HIS A C 1
ATOM 3011 O O . HIS A 1 401 ? 0.638 34.865 20.339 1.00 67.75 401 HIS A O 1
ATOM 3017 N N . THR A 1 402 ? -0.364 33.573 18.797 1.00 66.31 402 THR A N 1
ATOM 3018 C CA . THR A 1 402 ? -1.326 32.941 19.713 1.00 66.31 402 THR A CA 1
ATOM 3019 C C . THR A 1 402 ? -0.617 32.083 20.765 1.00 66.31 402 THR A C 1
ATOM 3021 O O . THR A 1 402 ? -0.940 32.149 21.952 1.00 66.31 402 THR A O 1
ATOM 3024 N N . ALA A 1 403 ? 0.424 31.340 20.373 1.00 59.56 403 ALA A N 1
ATOM 3025 C CA . ALA A 1 403 ? 1.256 30.575 21.301 1.00 59.56 403 ALA A CA 1
ATOM 3026 C C . ALA A 1 403 ? 2.010 31.480 22.296 1.00 59.56 403 ALA A C 1
ATOM 3028 O O . ALA A 1 403 ? 2.149 31.141 23.477 1.00 59.56 403 ALA A O 1
ATOM 3029 N N . ARG A 1 404 ? 2.480 32.658 21.854 1.00 66.94 404 ARG A N 1
ATOM 3030 C CA . ARG A 1 404 ? 3.086 33.663 22.748 1.00 66.94 404 ARG A CA 1
ATOM 3031 C C . ARG A 1 404 ? 2.075 34.220 23.742 1.00 66.94 404 ARG A C 1
ATOM 3033 O O . ARG A 1 404 ? 2.413 34.344 24.919 1.00 66.94 404 ARG A O 1
ATOM 3040 N N . GLU A 1 405 ? 0.860 34.515 23.296 1.00 66.81 405 GLU A N 1
ATOM 3041 C CA . GLU A 1 405 ? -0.196 35.048 24.154 1.00 66.81 405 GLU A CA 1
ATOM 3042 C C . GLU A 1 405 ? -0.646 34.022 25.208 1.00 66.81 405 GLU A C 1
ATOM 3044 O O . GLU A 1 405 ? -0.720 34.341 26.396 1.00 66.81 405 GLU A O 1
ATOM 3049 N N . GLN A 1 406 ? -0.834 32.756 24.819 1.00 67.19 406 GLN A N 1
ATOM 3050 C CA . GLN A 1 406 ? -1.145 31.665 25.753 1.00 67.19 406 GLN A CA 1
ATOM 3051 C C . GLN A 1 406 ? -0.032 31.457 26.782 1.00 67.19 406 GLN A C 1
ATOM 3053 O O . GLN A 1 406 ? -0.291 31.346 27.981 1.00 67.19 406 GLN A O 1
ATOM 3058 N N . LYS A 1 407 ? 1.233 31.510 26.350 1.00 69.25 407 LYS A N 1
ATOM 3059 C CA . LYS A 1 407 ? 2.385 31.448 27.256 1.00 69.25 407 LYS A CA 1
ATOM 3060 C C . LYS A 1 407 ? 2.411 32.614 28.250 1.00 69.25 407 LYS A C 1
ATOM 3062 O O . LYS A 1 407 ? 2.769 32.405 29.408 1.00 69.25 407 LYS A O 1
ATOM 3067 N N . GLN A 1 408 ? 2.041 33.824 27.828 1.00 69.31 408 GLN A N 1
ATOM 3068 C CA . GLN A 1 408 ? 1.931 34.982 28.722 1.00 69.31 408 GLN A CA 1
ATOM 3069 C C . GLN A 1 408 ? 0.788 34.812 29.729 1.00 69.31 408 GLN A C 1
ATOM 3071 O O . GLN A 1 408 ? 0.994 35.062 30.916 1.00 69.31 408 GLN A O 1
ATOM 3076 N N . ARG A 1 409 ? -0.373 34.306 29.292 1.00 68.19 409 ARG A N 1
ATOM 3077 C CA . ARG A 1 409 ? -1.513 33.980 30.169 1.00 68.19 409 ARG A CA 1
ATOM 3078 C C . ARG A 1 409 ? -1.183 32.868 31.170 1.00 68.19 409 ARG A C 1
ATOM 3080 O O . ARG A 1 409 ? -1.623 32.911 32.315 1.00 68.19 409 ARG A O 1
ATOM 3087 N N . HIS A 1 410 ? -0.375 31.885 30.779 1.00 59.84 410 HIS A N 1
ATOM 3088 C CA . HIS A 1 410 ? 0.105 30.859 31.704 1.00 59.84 410 HIS A CA 1
ATOM 3089 C C . HIS A 1 410 ? 1.150 31.396 32.682 1.00 59.84 410 HIS A C 1
ATOM 3091 O O . HIS A 1 410 ? 1.104 31.066 33.866 1.00 59.84 410 HIS A O 1
ATOM 3097 N N . ALA A 1 411 ? 2.059 32.262 32.226 1.00 59.59 411 ALA A N 1
ATOM 3098 C CA . ALA A 1 411 ? 3.040 32.905 33.096 1.00 59.59 411 ALA A CA 1
ATOM 3099 C C . ALA A 1 411 ? 2.373 33.789 34.167 1.00 59.59 411 ALA A C 1
ATOM 3101 O O . ALA A 1 411 ? 2.813 33.773 35.315 1.00 59.59 411 ALA A O 1
ATOM 3102 N N . SER A 1 412 ? 1.283 34.487 33.828 1.00 60.94 412 SER A N 1
ATOM 3103 C CA . SER A 1 412 ? 0.503 35.281 34.788 1.00 60.94 412 SER A CA 1
ATOM 3104 C C . SER A 1 412 ? -0.350 34.436 35.741 1.00 60.94 412 SER A C 1
ATOM 3106 O O . SER A 1 412 ? -0.631 34.878 36.850 1.00 60.94 412 SER A O 1
ATOM 3108 N N . ARG A 1 413 ? -0.713 33.200 35.368 1.00 62.91 413 ARG A N 1
ATOM 3109 C CA . ARG A 1 413 ? -1.380 32.242 36.272 1.00 62.91 413 ARG A CA 1
ATOM 3110 C C . ARG A 1 413 ? -0.417 31.537 37.234 1.00 62.91 413 ARG A C 1
ATOM 3112 O O . ARG A 1 413 ? -0.817 31.202 38.343 1.00 62.91 413 ARG A O 1
ATOM 3119 N N . VAL A 1 414 ? 0.830 31.291 36.821 1.00 53.62 414 VAL A N 1
ATOM 3120 C CA . VAL A 1 414 ? 1.809 30.486 37.587 1.00 53.62 414 VAL A CA 1
ATOM 3121 C C . VAL A 1 414 ? 2.679 31.336 38.525 1.00 53.62 414 VAL A C 1
ATOM 3123 O O . VAL A 1 414 ? 3.208 30.813 39.505 1.00 53.62 414 VAL A O 1
ATOM 3126 N N . HIS A 1 415 ? 2.786 32.648 38.297 1.00 45.34 415 HIS A N 1
ATOM 3127 C CA . HIS A 1 415 ? 3.447 33.561 39.228 1.00 45.34 415 HIS A CA 1
ATOM 3128 C C . HIS A 1 415 ? 2.480 34.595 39.808 1.00 45.34 415 HIS A C 1
ATOM 3130 O O . HIS A 1 415 ? 2.168 35.600 39.172 1.00 45.34 415 HIS A O 1
ATOM 3136 N N . PRO A 1 416 ? 2.124 34.380 41.085 1.00 46.50 416 PRO A N 1
ATOM 3137 C CA . PRO A 1 416 ? 2.011 35.388 42.104 1.00 46.50 416 PRO A CA 1
ATOM 3138 C C . PRO A 1 416 ? 3.025 36.514 42.045 1.00 46.50 416 PRO A C 1
ATOM 3140 O O . PRO A 1 416 ? 3.923 36.459 42.880 1.00 46.50 416 PRO A O 1
ATOM 3143 N N . SER A 1 417 ? 3.030 37.459 41.105 1.00 43.00 417 SER A N 1
ATOM 3144 C CA . SER A 1 417 ? 3.907 38.621 41.284 1.00 43.00 417 SER A CA 1
ATOM 3145 C C . SER A 1 417 ? 3.501 39.283 42.599 1.00 43.00 417 SER A C 1
ATOM 3147 O O . SER A 1 417 ? 2.384 39.790 42.713 1.00 43.00 417 SER A O 1
ATOM 3149 N N . ALA A 1 418 ? 4.377 39.194 43.604 1.00 46.34 418 ALA A N 1
ATOM 3150 C CA . ALA A 1 418 ? 4.233 39.905 44.861 1.00 46.34 418 ALA A CA 1
ATOM 3151 C C . ALA A 1 418 ? 3.953 41.379 44.526 1.00 46.34 418 ALA A C 1
ATOM 3153 O O . ALA A 1 418 ? 4.681 41.949 43.709 1.00 46.34 418 ALA A O 1
ATOM 3154 N N . PRO A 1 419 ? 2.874 41.974 45.053 1.00 46.69 419 PRO A N 1
ATOM 3155 C CA . PRO A 1 419 ? 2.481 43.302 44.633 1.00 46.69 419 PRO A CA 1
ATOM 3156 C C . PRO A 1 419 ? 3.457 44.317 45.222 1.00 46.69 419 PRO A C 1
ATOM 3158 O O . PRO A 1 419 ? 3.530 44.475 46.441 1.00 46.69 419 PRO A O 1
ATOM 3161 N N . ASP A 1 420 ? 4.137 45.063 44.352 1.00 41.00 420 ASP A N 1
ATOM 3162 C CA . ASP A 1 420 ? 4.442 46.448 44.681 1.00 41.00 420 ASP A CA 1
ATOM 3163 C C . ASP A 1 420 ? 3.098 47.126 44.943 1.00 41.00 420 ASP A C 1
ATOM 3165 O O . ASP A 1 420 ? 2.207 47.172 44.089 1.00 41.00 420 ASP A O 1
ATOM 3169 N N . ALA A 1 421 ? 2.918 47.538 46.193 1.00 40.03 421 ALA A N 1
ATOM 3170 C CA . ALA A 1 421 ? 1.681 48.069 46.722 1.00 40.03 421 ALA A CA 1
ATOM 3171 C C . ALA A 1 421 ? 1.339 49.410 46.057 1.00 40.03 421 ALA A C 1
ATOM 3173 O O . ALA A 1 421 ? 1.596 50.481 46.601 1.00 40.03 421 ALA A O 1
ATOM 3174 N N . VAL A 1 422 ? 0.681 49.357 44.901 1.00 50.41 422 VAL A N 1
ATOM 3175 C CA . VAL A 1 422 ? -0.271 50.400 44.532 1.00 50.41 422 VAL A CA 1
ATOM 3176 C C . VAL A 1 422 ? -1.515 50.121 45.360 1.00 50.41 422 VAL A C 1
ATOM 3178 O O . VAL A 1 422 ? -2.243 49.156 45.122 1.00 50.41 422 VAL A O 1
ATOM 3181 N N . SER A 1 423 ? -1.717 50.937 46.389 1.00 46.25 423 SER A N 1
ATOM 3182 C CA . SER A 1 423 ? -2.894 50.936 47.249 1.00 46.25 423 SER A CA 1
ATOM 3183 C C . SER A 1 423 ? -4.144 51.256 46.426 1.00 46.25 423 SER A C 1
ATOM 3185 O O . SER A 1 423 ? -4.621 52.388 46.363 1.00 46.25 423 SER A O 1
ATOM 3187 N N . LEU A 1 424 ? -4.697 50.234 45.771 1.00 58.38 424 LEU A N 1
ATOM 3188 C CA . LEU A 1 424 ? -6.034 50.290 45.198 1.00 58.38 424 LEU A CA 1
ATOM 3189 C C . LEU A 1 424 ? -6.999 50.635 46.330 1.00 58.38 424 LEU A C 1
ATOM 3191 O O . LEU A 1 424 ? -7.067 49.938 47.345 1.00 58.38 424 LEU A O 1
ATOM 3195 N N . SER A 1 425 ? -7.710 51.752 46.173 1.00 72.88 425 SER A N 1
ATOM 3196 C CA . SER A 1 425 ? -8.637 52.223 47.193 1.00 72.88 425 SER A CA 1
ATOM 3197 C C . SER A 1 425 ? -9.652 51.113 47.518 1.00 72.88 425 SER A C 1
ATOM 3199 O O . SER A 1 425 ? -10.102 50.402 46.611 1.00 72.88 425 SER A O 1
ATOM 3201 N N . PRO A 1 426 ? -10.068 50.946 48.788 1.00 75.00 426 PRO A N 1
ATOM 3202 C CA . PRO A 1 426 ? -11.044 49.921 49.173 1.00 75.00 426 PRO A CA 1
ATOM 3203 C C . PRO A 1 426 ? -12.354 49.985 48.369 1.00 75.00 426 PRO A C 1
ATOM 3205 O O . PRO A 1 426 ? -13.055 48.984 48.225 1.00 75.00 426 PRO A O 1
ATOM 3208 N N . ALA A 1 427 ? -12.677 51.158 47.814 1.00 76.12 427 ALA A N 1
ATOM 3209 C CA . ALA A 1 427 ? -13.800 51.356 46.909 1.00 76.12 427 ALA A CA 1
ATOM 3210 C C . ALA A 1 427 ? -13.625 50.610 45.575 1.00 76.12 427 ALA A C 1
ATOM 3212 O O . ALA A 1 427 ? -14.576 49.994 45.101 1.00 76.12 427 ALA A O 1
ATOM 3213 N N . LEU A 1 428 ? -12.420 50.610 45.002 1.00 73.75 428 LEU A N 1
ATOM 3214 C CA . LEU A 1 428 ? -12.105 49.945 43.735 1.00 73.75 428 LEU A CA 1
ATOM 3215 C C . LEU A 1 428 ? -12.096 48.420 43.882 1.00 73.75 428 LEU A C 1
ATOM 3217 O O . LEU A 1 428 ? -12.615 47.721 43.017 1.00 73.75 428 LEU A O 1
ATOM 3221 N N . ILE A 1 429 ? -11.615 47.913 45.021 1.00 73.12 429 ILE A N 1
ATOM 3222 C CA . ILE A 1 429 ? -11.689 46.482 45.355 1.00 73.12 429 ILE A CA 1
ATOM 3223 C C . ILE A 1 429 ? -13.155 46.041 45.472 1.00 73.12 429 ILE A C 1
ATOM 3225 O O . ILE A 1 429 ? -13.554 45.063 44.843 1.00 73.12 429 ILE A O 1
ATOM 3229 N N . ARG A 1 430 ? -13.994 46.807 46.187 1.00 78.38 430 ARG A N 1
ATOM 3230 C CA . ARG A 1 430 ? -15.439 46.519 46.289 1.00 78.38 430 ARG A CA 1
ATOM 3231 C C . ARG A 1 430 ? -16.165 46.618 44.949 1.00 78.38 430 ARG A C 1
ATOM 3233 O O . ARG A 1 430 ? -17.130 45.888 44.730 1.00 78.38 430 ARG A O 1
ATOM 3240 N N . LEU A 1 431 ? -15.740 47.525 44.071 1.00 82.56 431 LEU A N 1
ATOM 3241 C CA . LEU A 1 431 ? -16.334 47.681 42.745 1.00 82.56 431 LEU A CA 1
ATOM 3242 C C . LEU A 1 431 ? -15.967 46.504 41.836 1.00 82.56 431 LEU A C 1
ATOM 3244 O O . LEU A 1 431 ? -16.850 45.946 41.190 1.00 82.56 431 LEU A O 1
ATOM 3248 N N . ASN A 1 432 ? -14.704 46.074 41.862 1.00 79.81 432 ASN A N 1
ATOM 3249 C CA . ASN A 1 432 ? -14.243 44.909 41.113 1.00 79.81 432 ASN A CA 1
ATOM 3250 C C . ASN A 1 432 ? -14.931 43.622 41.596 1.00 79.81 432 ASN A C 1
ATOM 3252 O O . ASN A 1 432 ? -15.400 42.818 40.798 1.00 79.81 432 ASN A O 1
ATOM 3256 N N . GLU A 1 433 ? -15.104 43.468 42.909 1.00 81.19 433 GLU A N 1
ATOM 3257 C CA . GLU A 1 433 ? -15.817 42.325 43.484 1.00 81.19 433 GLU A CA 1
ATOM 3258 C C . GLU A 1 433 ? -17.324 42.337 43.158 1.00 81.19 433 GLU A C 1
ATOM 3260 O O . GLU A 1 433 ? -17.947 41.283 43.004 1.00 81.19 433 GLU A O 1
ATOM 3265 N N . ARG A 1 434 ? -17.930 43.524 43.010 1.00 83.00 434 ARG A N 1
ATOM 3266 C CA . ARG A 1 434 ? -19.306 43.665 42.507 1.00 83.00 434 ARG A CA 1
ATOM 3267 C C . ARG A 1 434 ? -19.413 43.327 41.022 1.00 83.00 434 ARG A C 1
ATOM 3269 O O . ARG A 1 434 ? -20.376 42.665 40.647 1.00 83.00 434 ARG A O 1
ATOM 3276 N N . LEU A 1 435 ? -18.449 43.747 40.205 1.00 81.69 435 LEU A N 1
ATOM 3277 C CA . LEU A 1 435 ? -18.398 43.426 38.775 1.00 81.69 435 LEU A CA 1
ATOM 3278 C C . LEU A 1 435 ? -18.226 41.922 38.545 1.00 81.69 435 LEU A C 1
ATOM 3280 O O . LEU A 1 435 ? -19.024 41.330 37.823 1.00 81.69 435 LEU A O 1
ATOM 3284 N N . ALA A 1 436 ? -17.298 41.282 39.258 1.00 77.56 436 ALA A N 1
ATOM 3285 C CA . ALA A 1 436 ? -17.087 39.835 39.186 1.00 77.56 436 ALA A CA 1
ATOM 3286 C C . ALA A 1 436 ? -18.338 39.031 39.595 1.00 77.56 436 ALA A C 1
ATOM 3288 O O . ALA A 1 436 ? -18.608 37.962 39.057 1.00 77.56 436 ALA A O 1
ATOM 3289 N N . ARG A 1 437 ? -19.163 39.552 40.517 1.00 84.25 437 ARG A N 1
ATOM 3290 C CA . ARG A 1 437 ? -20.454 38.932 40.874 1.00 84.25 437 ARG A CA 1
ATOM 3291 C C . ARG A 1 437 ? -21.563 39.159 39.842 1.00 84.25 437 ARG A C 1
ATOM 3293 O O . ARG A 1 437 ? -22.545 38.415 39.848 1.00 84.25 437 ARG A O 1
ATOM 3300 N N . LEU A 1 438 ? -21.443 40.169 38.983 1.00 81.19 438 LEU A N 1
ATOM 3301 C CA . LEU A 1 438 ? -22.407 40.452 37.914 1.00 81.19 438 LEU A CA 1
ATOM 3302 C C . LEU A 1 438 ? -22.109 39.670 36.628 1.00 81.19 438 LEU A C 1
ATOM 3304 O O . LEU A 1 438 ? -23.040 39.376 35.880 1.00 81.19 438 LEU A O 1
ATOM 3308 N N . GLU A 1 439 ? -20.862 39.262 36.410 1.00 85.44 439 GLU A N 1
ATOM 3309 C CA . GLU A 1 439 ? -20.413 38.546 35.207 1.00 85.44 439 GLU A CA 1
ATOM 3310 C C . GLU A 1 439 ? -21.206 37.246 34.920 1.00 85.44 439 GLU A C 1
ATOM 3312 O O . GLU A 1 439 ? -21.730 37.101 33.813 1.00 85.44 439 GLU A O 1
ATOM 3317 N N . PRO A 1 440 ? -21.484 36.355 35.900 1.00 79.94 440 PRO A N 1
ATOM 3318 C CA . PRO A 1 440 ? -22.271 35.138 35.654 1.00 79.94 440 PRO A CA 1
ATOM 3319 C C . PRO A 1 440 ? -23.765 35.399 35.405 1.00 79.94 440 PRO A C 1
ATOM 3321 O O . PRO A 1 440 ? -24.504 34.505 34.982 1.00 79.94 440 PRO A O 1
ATOM 3324 N N . ARG A 1 441 ? -24.253 36.598 35.750 1.00 79.25 441 ARG A N 1
ATOM 3325 C CA . ARG A 1 441 ? -25.633 37.024 35.475 1.00 79.25 441 ARG A CA 1
ATOM 3326 C C . ARG A 1 441 ? -25.750 37.623 34.080 1.00 79.25 441 ARG A C 1
ATOM 3328 O O . ARG A 1 441 ? -26.720 37.317 33.394 1.00 79.25 441 ARG A O 1
ATOM 3335 N N . LEU A 1 442 ? -24.752 38.398 33.662 1.00 79.69 442 LEU A N 1
ATOM 3336 C CA . LEU A 1 442 ? -24.637 38.911 32.298 1.00 79.69 442 LEU A CA 1
ATOM 3337 C C . LEU A 1 442 ? -24.510 37.769 31.287 1.00 79.69 442 LEU A C 1
ATOM 3339 O O . LEU A 1 442 ? -25.291 37.736 30.345 1.00 79.69 442 LEU A O 1
ATOM 3343 N N . ALA A 1 443 ? -23.658 36.774 31.554 1.00 75.25 443 ALA A N 1
ATOM 3344 C CA . ALA A 1 443 ? -23.515 35.605 30.682 1.00 75.25 443 ALA A CA 1
ATOM 3345 C C . ALA A 1 443 ? -24.831 34.817 30.516 1.00 75.25 443 ALA A C 1
ATOM 3347 O O . ALA A 1 443 ? -25.182 34.397 29.417 1.00 75.25 443 ALA A O 1
ATOM 3348 N N . ARG A 1 444 ? -25.619 34.665 31.594 1.00 79.75 444 ARG A N 1
ATOM 3349 C CA . ARG A 1 444 ? -26.951 34.041 31.506 1.00 79.75 444 ARG A CA 1
ATOM 3350 C C . ARG A 1 444 ? -27.947 34.899 30.730 1.00 79.75 444 ARG A C 1
ATOM 3352 O O . ARG A 1 444 ? -28.722 34.350 29.957 1.00 79.75 444 ARG A O 1
ATOM 3359 N N . MET A 1 445 ? -27.939 36.220 30.911 1.00 80.56 445 MET A N 1
ATOM 3360 C CA . MET A 1 445 ? -28.788 37.114 30.116 1.00 80.56 445 MET A CA 1
ATOM 3361 C C . MET A 1 445 ? -28.429 37.070 28.631 1.00 80.56 445 MET A C 1
ATOM 3363 O O . MET A 1 445 ? -29.330 37.031 27.803 1.00 80.56 445 MET A O 1
ATOM 3367 N N . GLU A 1 446 ? -27.144 37.031 28.294 1.00 82.88 446 GLU A N 1
ATOM 3368 C CA . GLU A 1 446 ? -26.676 36.931 26.911 1.00 82.88 446 GLU A CA 1
ATOM 3369 C C . GLU A 1 446 ? -27.123 35.614 26.266 1.00 82.88 446 GLU A C 1
ATOM 3371 O O . GLU A 1 446 ? -27.652 35.623 25.155 1.00 82.88 446 GLU A O 1
ATOM 3376 N N . GLN A 1 447 ? -27.046 34.501 27.004 1.00 80.50 447 GLN A N 1
ATOM 3377 C CA . GLN A 1 447 ? -27.574 33.209 26.560 1.00 80.50 447 GLN A CA 1
ATOM 3378 C C . GLN A 1 447 ? -29.097 33.235 26.335 1.00 80.50 447 GLN A C 1
ATOM 3380 O O . GLN A 1 447 ? -29.582 32.641 25.378 1.00 80.50 447 GLN A O 1
ATOM 3385 N N . PHE A 1 448 ? -29.863 33.940 27.174 1.00 80.38 448 PHE A N 1
ATOM 3386 C CA . PHE A 1 448 ? -31.308 34.095 26.967 1.00 80.38 448 PHE A CA 1
ATOM 3387 C C . PHE A 1 448 ? -31.633 34.986 25.761 1.00 80.38 448 PHE A C 1
ATOM 3389 O O . PHE A 1 448 ? -32.499 34.630 24.967 1.00 80.38 448 PHE A O 1
ATOM 3396 N N . VAL A 1 449 ? -30.931 36.109 25.586 1.00 80.44 449 VAL A N 1
ATOM 3397 C CA . VAL A 1 449 ? -31.168 37.056 24.478 1.00 80.44 449 VAL A CA 1
ATOM 3398 C C . VAL A 1 449 ? -30.766 36.468 23.122 1.00 80.44 449 VAL A C 1
ATOM 3400 O O . VAL A 1 449 ? -31.375 36.802 22.109 1.00 80.44 449 VAL A O 1
ATOM 3403 N N . THR A 1 450 ? -29.772 35.580 23.096 1.00 80.19 450 THR A N 1
ATOM 3404 C CA . THR A 1 450 ? -29.329 34.877 21.879 1.00 80.19 450 THR A CA 1
ATOM 3405 C C . THR A 1 450 ? -30.039 33.541 21.656 1.00 80.19 450 THR A C 1
ATOM 3407 O O . THR A 1 450 ? -29.792 32.882 20.646 1.00 80.19 450 THR A O 1
ATOM 3410 N N . SER A 1 451 ? -30.935 33.131 22.563 1.00 87.69 451 SER A N 1
ATOM 3411 C CA . SER A 1 451 ? -31.675 31.878 22.414 1.00 87.69 451 SER A CA 1
ATOM 3412 C C . SER A 1 451 ? -32.692 31.948 21.260 1.00 87.69 451 SER A C 1
ATOM 3414 O O . SER A 1 451 ? -33.300 33.002 21.037 1.00 87.69 451 SER A O 1
ATOM 3416 N N . PRO A 1 452 ? -32.932 30.828 20.549 1.00 84.19 452 PRO A N 1
ATOM 3417 C CA . PRO A 1 452 ? -33.950 30.750 19.497 1.00 84.19 452 PRO A CA 1
ATOM 3418 C C . PRO A 1 452 ? -35.346 31.166 19.981 1.00 84.19 452 PRO A C 1
ATOM 3420 O O . PRO A 1 452 ? -36.081 31.828 19.252 1.00 84.19 452 PRO A O 1
ATOM 3423 N N . ASP A 1 453 ? -35.679 30.850 21.234 1.00 82.19 453 ASP A N 1
ATOM 3424 C CA . ASP A 1 453 ? -36.977 31.160 21.839 1.00 82.19 453 ASP A CA 1
ATOM 3425 C C . ASP A 1 453 ? -37.204 32.673 21.968 1.00 82.19 453 ASP A C 1
ATOM 3427 O O . ASP A 1 453 ? -38.294 33.172 21.687 1.00 82.19 453 ASP A O 1
ATOM 3431 N N . PHE A 1 454 ? -36.164 33.437 22.321 1.00 86.25 454 PHE A N 1
ATOM 3432 C CA . PHE A 1 454 ? -36.258 34.897 22.395 1.00 86.25 454 PHE A CA 1
ATOM 3433 C C . PHE A 1 454 ? -36.401 35.544 21.009 1.00 86.25 454 PHE A C 1
ATOM 3435 O O . PHE A 1 454 ? -37.097 36.552 20.861 1.00 86.25 454 PHE A O 1
ATOM 3442 N N . ALA A 1 455 ? -35.777 34.961 19.980 1.00 82.38 455 ALA A N 1
ATOM 3443 C CA . ALA A 1 455 ? -35.939 35.417 18.601 1.00 82.38 455 ALA A CA 1
ATOM 3444 C C . ALA A 1 455 ? -37.375 35.192 18.093 1.00 82.38 455 ALA A C 1
ATOM 3446 O O . ALA A 1 455 ? -37.944 36.091 17.470 1.00 82.38 455 ALA A O 1
ATOM 3447 N N . LEU A 1 456 ? -37.981 34.046 18.420 1.00 87.31 456 LEU A N 1
ATOM 3448 C CA . LEU A 1 456 ? -39.372 33.731 18.077 1.00 87.31 456 LEU A CA 1
ATOM 3449 C C . LEU A 1 456 ? -40.365 34.658 18.790 1.00 87.31 456 LEU A C 1
ATOM 3451 O O . LEU A 1 456 ? -41.244 35.222 18.143 1.00 87.31 456 LEU A O 1
ATOM 3455 N N . GLU A 1 457 ? -40.191 34.896 20.091 1.00 90.06 457 GLU A N 1
ATOM 3456 C CA . GLU A 1 457 ? -41.036 35.820 20.867 1.00 90.06 457 GLU A CA 1
ATOM 3457 C C . GLU A 1 457 ? -41.018 37.246 20.279 1.00 90.06 457 GLU A C 1
ATOM 3459 O O . GLU A 1 457 ? -42.040 37.937 20.221 1.00 90.06 457 GLU A O 1
ATOM 3464 N N . ARG A 1 458 ? -39.853 37.694 19.790 1.00 89.06 458 ARG A N 1
ATOM 3465 C CA . ARG A 1 458 ? -39.710 39.005 19.143 1.00 89.06 458 ARG A CA 1
ATOM 3466 C C . ARG A 1 458 ? -40.443 39.063 17.803 1.00 89.06 458 ARG A C 1
ATOM 3468 O O . ARG A 1 458 ? -41.123 40.051 17.540 1.00 89.06 458 ARG A O 1
ATOM 3475 N N . GLN A 1 459 ? -40.356 37.999 17.005 1.00 89.38 459 GLN A N 1
ATOM 3476 C CA . GLN A 1 459 ? -41.099 37.880 15.749 1.00 89.38 459 GLN A CA 1
ATOM 3477 C C . GLN A 1 459 ? -42.616 37.878 15.980 1.00 89.38 459 GLN A C 1
ATOM 3479 O O . GLN A 1 459 ? -43.332 38.566 15.257 1.00 89.38 459 GLN A O 1
ATOM 3484 N N . PHE A 1 460 ? -43.109 37.187 17.015 1.00 92.62 460 PHE A N 1
ATOM 3485 C CA . PHE A 1 460 ? -44.532 37.212 17.370 1.00 92.62 460 PHE A CA 1
ATOM 3486 C C . PHE A 1 460 ? -45.011 38.610 17.772 1.00 92.62 460 PHE A C 1
ATOM 3488 O O . PHE A 1 460 ? -46.048 39.060 17.289 1.00 92.62 460 PHE A O 1
ATOM 3495 N N . ARG A 1 461 ? -44.237 39.346 18.579 1.00 90.00 461 ARG A N 1
ATOM 3496 C CA . ARG A 1 461 ? -44.587 40.731 18.941 1.00 90.00 461 ARG A CA 1
ATOM 3497 C C . ARG A 1 461 ? -44.571 41.699 17.762 1.00 90.00 461 ARG A C 1
ATOM 3499 O O . ARG A 1 461 ? -45.369 42.634 17.742 1.00 90.00 461 ARG A O 1
ATOM 3506 N N . ASP A 1 462 ? -43.661 41.519 16.810 1.00 90.31 462 ASP A N 1
ATOM 3507 C CA . ASP A 1 462 ? -43.621 42.359 15.610 1.00 90.31 462 ASP A CA 1
ATOM 3508 C C . ASP A 1 462 ? -44.793 42.036 14.660 1.00 90.31 462 ASP A C 1
ATOM 3510 O O . ASP A 1 462 ? -45.347 42.945 14.034 1.00 90.31 462 ASP A O 1
ATOM 3514 N N . LEU A 1 463 ? -45.256 40.780 14.627 1.00 91.19 463 LEU A N 1
ATOM 3515 C CA . LEU A 1 463 ? -46.495 40.386 13.944 1.00 91.19 463 LEU A CA 1
ATOM 3516 C C . LEU A 1 463 ? -47.745 40.978 14.617 1.00 91.19 463 LEU A C 1
ATOM 3518 O O . LEU A 1 463 ? -48.597 41.529 13.928 1.00 91.19 463 LEU A O 1
ATOM 3522 N N . GLU A 1 464 ? -47.837 40.960 15.950 1.00 91.06 464 GLU A N 1
ATOM 3523 C CA . GLU A 1 464 ? -48.954 41.586 16.685 1.00 91.06 464 GLU A CA 1
ATOM 3524 C C . GLU A 1 464 ? -49.028 43.109 16.510 1.00 91.06 464 GLU A C 1
ATOM 3526 O O . GLU A 1 464 ? -50.101 43.687 16.639 1.00 91.06 464 GLU A O 1
ATOM 3531 N N . ARG A 1 465 ? -47.903 43.778 16.235 1.00 88.00 465 ARG A N 1
ATOM 3532 C CA . ARG A 1 465 ? -47.872 45.230 15.978 1.00 88.00 465 ARG A CA 1
ATOM 3533 C C . ARG A 1 465 ? -48.204 45.613 14.539 1.00 88.00 465 ARG A C 1
ATOM 3535 O O . ARG A 1 465 ? -48.424 46.795 14.282 1.00 88.00 465 ARG A O 1
ATOM 3542 N N . SER A 1 466 ? -48.129 44.664 13.610 1.00 85.00 466 SER A N 1
ATOM 3543 C CA . SER A 1 466 ? -48.372 44.898 12.181 1.00 85.00 466 SER A CA 1
ATOM 3544 C C . SER A 1 466 ? -49.764 44.456 11.718 1.00 85.00 466 SER A C 1
ATOM 3546 O O . SER A 1 466 ? -50.161 44.825 10.612 1.00 85.00 466 SER A O 1
ATOM 3548 N N . ALA A 1 467 ? -50.499 43.724 12.561 1.00 73.44 467 ALA A N 1
ATOM 3549 C CA . ALA A 1 467 ? -51.944 43.514 12.467 1.00 73.44 467 ALA A CA 1
ATOM 3550 C C . ALA A 1 467 ? -52.705 44.649 13.168 1.00 73.44 467 ALA A C 1
ATOM 3552 O O . ALA A 1 467 ? -53.804 44.997 12.674 1.00 73.44 467 ALA A O 1
#

Sequence (467 aa):
MARHRSLRNLGQGCAAFVLSAVFTTSALAQTPPLPPEPPAPPSPPASIDVNTPPGRFLDLAPSCLTDLHIRAGVTPSVLSGNAVLTIDGHDKLELSLKDHSCDTDGSAEIEVPMGTNIGFRGNETHVIATGILGRMSGFTANGDVEIEQASDISLRMTGNGNVSIDRVFGNVKVQNFSNGDLSIGTAQSPDVELVATSSGDLTIKGGWIDTLSIRDMGSSDITAHVWAKAAHLAVYGSGNVTVDRVTKTLSQTHFGSGALNVEATGGAHVETTNKVDGDAIARDVLASLGSHLSATEANHLGNVPILLNTHSSHHHSLMRLIITLVIIGLILRRARRYRERTGQSFFANLWTDASEGYASFVRNWEARMRERRGEGAHTTVEPPHIHYTRRAVDLYEEVVHTAREQKQRHASRVHPSAPDAVSLSPALIRLNERLARLEPRLARMEQFVTSPDFALERQFRDLERSA

pLDDT: mean 76.91, std 20.42, range [26.95, 98.69]

Foldseek 3Di:
DDDDDDDDDDDDDDDDDDDDDDDPDPDPPDDPPDDPDPPDPPDDPDPDPPPDPQAAEEEDDAALAQEEEEEADQDKDWPDKQWDWDDDPDRYIYIDGVDRPSPDHIYTYIYGHAQHEYEDAEDNHAYAYDDHYEEYEYEYANHAYHAAEYAEYHYEYQYAYAYEYAEYQEEAAYEAPYQYEYEYNEYNYAYYAYHYQEAHEYEYNEYEYAEAEYEYNHAYAYYYAYAYQEYAEAYQYQYEHEAAEYDAAYEYEYHYNYYYYYNYDNPYDYHYDPDDPVVVVVVSVVVSVVVVVVVPPPPDDDDDDDDDDDDDDDDPVVVVVVVVVVVVVVVVVVQVVVCVVPVDGPPVVVVVVVVVLVVVVVVVVVVVVVVVVVVPPDDDDDDDPPPDPVVVVVVVVVSVVVVVVVVVVVVVVVDPPPDPDPPDDPVNVVVVVVVVVCVVVVVVVVCVCPDPVVVVVVVVVVVVVVD

Organism: Gluconobacter thailandicus (NCBI:txid257438)

Radius of gyration: 35.4 Å; chains: 1; bounding box: 120×102×76 Å